Protein AF-A0AAE0YS47-F1 (afdb_monomer_lite)

pLDDT: mean 75.41, std 16.09, range [28.39, 97.75]

Sequence (519 aa):
MGVIQPSPMILFMLMVIVTSTSSARFCSGQWKESRYSGTCIKVFEDSRSWSGARRACRSHGGDLVRILNAEMNQFIYGLIRLGRGGYYWLGLHGNRRGVFRWLDEHSKANYTAWASGQPSQWRTETVGAEIRKDPGGLWYDFSQSYEQGYVCEKPAECNRGRYGRGCSLRCSSNCAGPKNVCHHITGTCKYGCDQGYRGAGCKQKCQTGKYGRKCRKQCSVHCAGQHNACNHVNGSCNQGCDDGYIGRFCTEGLAIDILPKTRRSRLDIVAVSAKWLAIDVLPKIRCCRLDIVAVLAKWLAIDVLPKTRRDRLDAVAVSAKGLAIDVLPKTRRGRLDIVAVSAKGLAIDVLPKTRRGRLDIVAVSAKGLVIDVLPKTRRGRLDAVAVSAKGLAIDVLPKTRRGRLDAGAISAKGLAIDVLPKTRRGRLDAGAVSAKGLVIDVLPKKSRGRLDIVAVSAKGLTIDVLPKTRRSRLDIVAVSAKGLTIDVLPKTRRSRLDIVAVLAKGWQKTSFPKQEAMD

Secondary structure (DSSP, 8-state):
------------------------EE--TTPEEPTTTSEEEEEEEEEE-HHHHHHHHHHTT-EEPPP-SHHHHHHHHHHHHTSS-SEEEEEEEE-TTS-EE-TTSS---SS--BPTT-S-STTTS-EEEEEETTTTT-EEEEETTS-EEEEEEEEPEEPTTEESGGG-EEPPTTBSSGGG-B-TTT--BTT-BPTTEESTTS-EEPPTTEESGGG-EEPPTTBSSTTS---TTT---TT-B-TTEETTTT-EE-EEE----SSSEEEEEEEES-SSEEEEE---SS-EEEEEEEES-SSEEEEE----SEEEEEEEEES-SSEEEEE--EEEEEEEEEEEES-EEEEEEE--EEEEEEEEEEEES-EEEEEEE----SEEEEEEEEES-EEEEEEE----SEEEEEEEEES-EEEEEEE----SEEEEEEEEES-EEEEEEE--EESEEEEEEEEES-EEEEEEE--EESSEEEEEEEES-EEEEEEE----SSEEEEEEEES-BS-EEE---------

Organism: NCBI:txid231223

InterPro domains:
  IPR001304 C-type lectin-like [PF00059] (47-154)
  IPR001304 C-type lectin-like [PS50041] (36-153)
  IPR001304 C-type lectin-like [SM00034] (27-153)
  IPR016186 C-type lectin-like/link domain superfamily [G3DSA:3.10.100.10] (40-211)
  IPR016187 C-type lectin fold [SSF56436] (13-157)
  IPR050111 C-type lectin and snaclec domain-containing protein [PTHR22803] (26-172)

Structure (mmCIF, N/CA/C/O backbone):
data_AF-A0AAE0YS47-F1
#
_entry.id   AF-A0AAE0YS47-F1
#
loop_
_atom_site.group_PDB
_atom_site.id
_atom_site.type_symbol
_atom_site.label_atom_id
_atom_site.label_alt_id
_atom_site.label_comp_id
_atom_site.label_asym_id
_atom_site.label_entity_id
_atom_site.label_seq_id
_atom_site.pdbx_PDB_ins_code
_atom_site.Cartn_x
_atom_site.Cartn_y
_atom_site.Cartn_z
_atom_site.occupancy
_atom_site.B_iso_or_equiv
_atom_site.auth_seq_id
_atom_site.auth_comp_id
_atom_site.auth_asym_id
_atom_site.auth_atom_id
_atom_site.pdbx_PDB_model_num
ATOM 1 N N . MET A 1 1 ? -25.081 -33.284 -76.962 1.00 40.91 1 MET A N 1
ATOM 2 C CA . MET A 1 1 ? -23.682 -32.860 -76.739 1.00 40.91 1 MET A CA 1
ATOM 3 C C . MET A 1 1 ? -23.649 -31.353 -76.917 1.00 40.91 1 MET A C 1
ATOM 5 O O . MET A 1 1 ? -23.742 -30.888 -78.042 1.00 40.91 1 MET A O 1
ATOM 9 N N . GLY A 1 2 ? -23.721 -30.608 -75.814 1.00 37.59 2 GLY A N 1
ATOM 10 C CA . GLY A 1 2 ? -23.925 -29.159 -75.822 1.00 37.59 2 GLY A CA 1
ATOM 11 C C . GLY A 1 2 ? -22.645 -28.406 -75.478 1.00 37.59 2 GLY A C 1
ATOM 12 O O . GLY A 1 2 ? -21.962 -28.755 -74.520 1.00 37.59 2 GLY A O 1
ATOM 13 N N . VAL A 1 3 ? -22.365 -27.362 -76.251 1.00 42.97 3 VAL A N 1
ATOM 14 C CA . VAL A 1 3 ? -21.454 -26.268 -75.903 1.00 42.97 3 VAL A CA 1
ATOM 15 C C . VAL A 1 3 ? -22.334 -25.034 -75.727 1.00 42.97 3 VAL A C 1
ATOM 17 O O . VAL A 1 3 ? -23.075 -24.741 -76.654 1.00 42.97 3 VAL A O 1
ATOM 20 N N . ILE A 1 4 ? -22.257 -24.340 -74.583 1.00 34.81 4 ILE A N 1
ATOM 21 C CA . ILE A 1 4 ? -22.497 -22.890 -74.403 1.00 34.81 4 ILE A CA 1
ATOM 22 C C . ILE A 1 4 ? -21.844 -22.460 -73.066 1.00 34.81 4 ILE A C 1
ATOM 24 O O . ILE A 1 4 ? -22.247 -22.897 -71.995 1.00 34.81 4 ILE A O 1
ATOM 28 N N . GLN A 1 5 ? -20.792 -21.649 -73.223 1.00 34.41 5 GLN A N 1
ATOM 29 C CA . GLN A 1 5 ? -20.215 -20.539 -72.434 1.00 34.41 5 GLN A CA 1
ATOM 30 C C . GLN A 1 5 ? -20.181 -20.486 -70.881 1.00 34.41 5 GLN A C 1
ATOM 32 O O . GLN A 1 5 ? -21.136 -20.849 -70.200 1.00 34.41 5 GLN A O 1
ATOM 37 N N . PRO A 1 6 ? -19.112 -19.872 -70.311 1.00 42.66 6 PRO A N 1
ATOM 38 C CA . PRO A 1 6 ? -19.018 -19.517 -68.898 1.00 42.66 6 PRO A CA 1
ATOM 39 C C . PRO A 1 6 ? -19.692 -18.163 -68.621 1.00 42.66 6 PRO A C 1
ATOM 41 O O . PRO A 1 6 ? -19.549 -17.224 -69.404 1.00 42.66 6 PRO A O 1
ATOM 44 N N . SER A 1 7 ? -20.384 -18.040 -67.485 1.00 33.41 7 SER A N 1
ATOM 45 C CA . SER A 1 7 ? -20.818 -16.742 -66.951 1.00 33.41 7 SER A CA 1
ATOM 46 C C . SER A 1 7 ? -20.010 -16.299 -65.727 1.00 33.41 7 SER A C 1
ATOM 48 O O . SER A 1 7 ? -19.504 -17.148 -64.990 1.00 33.41 7 SER A O 1
ATOM 50 N N . PRO A 1 8 ? -19.863 -14.973 -65.531 1.00 52.06 8 PRO A N 1
ATOM 51 C CA . PRO A 1 8 ? -18.896 -14.355 -64.632 1.00 52.06 8 PRO A CA 1
ATOM 52 C C . PRO A 1 8 ? -19.542 -13.861 -63.325 1.00 52.06 8 PRO A C 1
ATOM 54 O O . PRO A 1 8 ? -20.747 -13.967 -63.134 1.00 52.06 8 PRO A O 1
ATOM 57 N N . MET A 1 9 ? -18.717 -13.203 -62.500 1.00 39.47 9 MET A N 1
ATOM 58 C CA . MET A 1 9 ? -19.079 -12.333 -61.369 1.00 39.47 9 MET A CA 1
ATOM 59 C C . MET A 1 9 ? -19.368 -13.058 -60.046 1.00 39.47 9 MET A C 1
ATOM 61 O O . MET A 1 9 ? -20.455 -13.558 -59.804 1.00 39.47 9 MET A O 1
ATOM 65 N N . ILE A 1 10 ? -18.420 -13.001 -59.110 1.00 47.00 10 ILE A N 1
ATOM 66 C CA . ILE A 1 10 ? -18.438 -11.965 -58.068 1.00 47.00 10 ILE A CA 1
ATOM 67 C C . ILE A 1 10 ? -17.052 -11.911 -57.417 1.00 47.00 10 ILE A C 1
ATOM 69 O O . ILE A 1 10 ? -16.514 -12.869 -56.867 1.00 47.00 10 ILE A O 1
ATOM 73 N N . LEU A 1 11 ? -16.495 -10.717 -57.533 1.00 44.59 11 LEU A N 1
ATOM 74 C CA . LEU A 1 11 ? -15.312 -10.182 -56.896 1.00 44.59 11 LEU A CA 1
ATOM 75 C C . LEU A 1 11 ? -15.402 -10.319 -55.362 1.00 44.59 11 LEU A C 1
ATOM 77 O O . LEU A 1 11 ? -15.918 -9.434 -54.691 1.00 44.59 11 LEU A O 1
ATOM 81 N N . PHE A 1 12 ? -14.852 -11.389 -54.790 1.00 42.25 12 PHE A N 1
ATOM 82 C CA . PHE A 1 12 ? -14.378 -11.375 -53.403 1.00 42.25 12 PHE A CA 1
ATOM 83 C C . PHE A 1 12 ? -12.853 -11.370 -53.433 1.00 42.25 12 PHE A C 1
ATOM 85 O O . PHE A 1 12 ? -12.183 -12.386 -53.261 1.00 42.25 12 PHE A O 1
ATOM 92 N N . MET A 1 13 ? -12.300 -10.177 -53.671 1.00 42.41 13 MET A N 1
ATOM 93 C CA . MET A 1 13 ? -10.978 -9.823 -53.165 1.00 42.41 13 MET A CA 1
ATOM 94 C C . MET A 1 13 ? -11.023 -10.059 -51.652 1.00 42.41 13 MET A C 1
ATOM 96 O O . MET A 1 13 ? -11.447 -9.194 -50.885 1.00 42.41 13 MET A O 1
ATOM 100 N N . LEU A 1 14 ? -10.595 -11.244 -51.217 1.00 40.97 14 LEU A N 1
ATOM 101 C CA . LEU A 1 14 ? -10.052 -11.434 -49.883 1.00 40.97 14 LEU A CA 1
ATOM 102 C C . LEU A 1 14 ? -8.805 -10.550 -49.814 1.00 40.97 14 LEU A C 1
ATOM 104 O O . LEU A 1 14 ? -7.676 -11.008 -49.971 1.00 40.97 14 LEU A O 1
ATOM 108 N N . MET A 1 15 ? -9.017 -9.254 -49.569 1.00 42.50 15 MET A N 1
ATOM 109 C CA . MET A 1 15 ? -8.062 -8.483 -48.803 1.00 42.50 15 MET A CA 1
ATOM 110 C C . MET A 1 15 ? -7.957 -9.208 -47.467 1.00 42.50 15 MET A C 1
ATOM 112 O O . MET A 1 15 ? -8.681 -8.928 -46.513 1.00 42.50 15 MET A O 1
ATOM 116 N N . VAL A 1 16 ? -7.018 -10.149 -47.396 1.00 39.31 16 VAL A N 1
ATOM 117 C CA . VAL A 1 16 ? -6.275 -10.361 -46.169 1.00 39.31 16 VAL A CA 1
ATOM 118 C C . VAL A 1 16 ? -5.626 -9.010 -45.912 1.00 39.31 16 VAL A C 1
ATOM 120 O O . VAL A 1 16 ? -4.513 -8.728 -46.352 1.00 39.31 16 VAL A O 1
ATOM 123 N N . ILE A 1 17 ? -6.365 -8.129 -45.236 1.00 43.34 17 ILE A N 1
ATOM 124 C CA . ILE A 1 17 ? -5.762 -7.041 -44.502 1.00 43.34 17 ILE A CA 1
ATOM 125 C C . ILE A 1 17 ? -4.948 -7.783 -43.452 1.00 43.34 17 ILE A C 1
ATOM 127 O O . ILE A 1 17 ? -5.419 -8.088 -42.357 1.00 43.34 17 ILE A O 1
ATOM 131 N N . VAL A 1 18 ? -3.704 -8.117 -43.803 1.00 38.22 18 VAL A N 1
ATOM 132 C CA . VAL A 1 18 ? -2.645 -8.194 -42.819 1.00 38.22 18 VAL A CA 1
ATOM 133 C C . VAL A 1 18 ? -2.636 -6.783 -42.260 1.00 38.22 18 VAL A C 1
ATOM 135 O O . VAL A 1 18 ? -1.949 -5.898 -42.770 1.00 38.22 18 VAL A O 1
ATOM 138 N N . THR A 1 19 ? -3.468 -6.529 -41.245 1.00 38.66 19 THR A N 1
ATOM 139 C CA . THR A 1 19 ? -3.266 -5.404 -40.356 1.00 38.66 19 THR A CA 1
ATOM 140 C C . THR A 1 19 ? -1.941 -5.737 -39.711 1.00 38.66 19 THR A C 1
ATOM 142 O O . THR A 1 19 ? -1.880 -6.412 -38.683 1.00 38.66 19 THR A O 1
ATOM 145 N N . SER A 1 20 ? -0.860 -5.354 -40.389 1.00 42.47 20 SER A N 1
ATOM 146 C CA . SER A 1 20 ? 0.456 -5.272 -39.811 1.00 42.47 20 SER A CA 1
ATOM 147 C C . SER A 1 20 ? 0.227 -4.412 -38.591 1.00 42.47 20 SER A C 1
ATOM 149 O O . SER A 1 20 ? 0.021 -3.204 -38.709 1.00 42.47 20 SER A O 1
ATOM 151 N N . THR A 1 21 ? 0.142 -5.037 -37.418 1.00 45.06 21 THR A N 1
ATOM 152 C CA . THR A 1 21 ? 0.171 -4.321 -36.155 1.00 45.06 21 THR A CA 1
ATOM 153 C C . THR A 1 21 ? 1.556 -3.708 -36.117 1.00 45.06 21 THR A C 1
ATOM 155 O O . THR A 1 21 ? 2.502 -4.335 -35.638 1.00 45.06 21 THR A O 1
ATOM 158 N N . SER A 1 22 ? 1.711 -2.543 -36.746 1.00 50.28 22 SER A N 1
ATOM 159 C CA . SER A 1 22 ? 2.993 -1.891 -36.855 1.00 50.28 22 SER A CA 1
ATOM 160 C C . SER A 1 22 ? 3.385 -1.544 -35.426 1.00 50.28 22 SER A C 1
ATOM 162 O O . SER A 1 22 ? 2.754 -0.747 -34.726 1.00 50.28 22 SER A O 1
ATOM 164 N N . SER A 1 23 ? 4.420 -2.221 -34.937 1.00 56.56 23 SER A N 1
ATOM 165 C CA . SER A 1 23 ? 5.241 -1.694 -33.858 1.00 56.56 23 SER A CA 1
ATOM 166 C C . SER A 1 23 ? 5.880 -0.427 -34.416 1.00 56.56 23 SER A C 1
ATOM 168 O O . SER A 1 23 ? 7.030 -0.484 -34.838 1.00 56.56 23 SER A O 1
ATOM 170 N N . ALA A 1 24 ? 5.118 0.669 -34.535 1.00 62.41 24 ALA A N 1
ATOM 171 C CA . ALA A 1 24 ? 5.636 1.883 -35.142 1.00 62.41 24 ALA A CA 1
ATOM 172 C C . ALA A 1 24 ? 6.699 2.433 -34.191 1.00 62.41 24 ALA A C 1
ATOM 174 O O . ALA A 1 24 ? 6.424 2.940 -33.098 1.00 62.41 24 ALA A O 1
ATOM 175 N N . ARG A 1 25 ? 7.935 2.166 -34.593 1.00 74.31 25 ARG A N 1
ATOM 176 C CA . ARG A 1 25 ? 9.117 2.903 -34.204 1.00 74.31 25 ARG A CA 1
ATOM 177 C C . ARG A 1 25 ? 9.016 4.224 -34.940 1.00 74.31 25 ARG A C 1
ATOM 179 O O . ARG A 1 25 ? 8.607 4.239 -36.099 1.00 74.31 25 ARG A O 1
ATOM 186 N N . PHE A 1 26 ? 9.350 5.322 -34.285 1.00 82.12 26 PHE A N 1
ATOM 187 C CA . PHE A 1 26 ? 9.462 6.583 -35.001 1.00 82.12 26 PHE A CA 1
ATOM 188 C C . PHE A 1 26 ? 10.718 7.333 -34.575 1.00 82.12 26 PHE A C 1
ATOM 190 O O . PHE A 1 26 ? 11.179 7.235 -33.434 1.00 82.12 26 PHE A O 1
ATOM 197 N N . CYS A 1 27 ? 11.287 8.054 -35.534 1.00 87.31 27 CYS A N 1
ATOM 198 C CA . CYS A 1 27 ? 12.413 8.945 -35.330 1.00 87.31 27 CYS A CA 1
ATOM 199 C C . CYS A 1 27 ? 11.904 10.382 -35.407 1.00 87.31 27 CYS A C 1
ATOM 201 O O . CYS A 1 27 ? 11.288 10.781 -36.393 1.00 87.31 27 CYS A O 1
ATOM 203 N N . SER A 1 28 ? 12.132 11.153 -34.349 1.00 85.12 28 SER A N 1
ATOM 204 C CA . SER A 1 28 ? 11.747 12.559 -34.275 1.00 85.12 28 SER A CA 1
ATOM 205 C C . SER A 1 28 ? 12.711 13.452 -35.071 1.00 85.12 28 SER A C 1
ATOM 207 O O . SER A 1 28 ? 13.931 13.294 -34.997 1.00 85.12 28 SER A O 1
ATOM 209 N N . GLY A 1 29 ? 12.172 14.424 -35.815 1.00 86.94 29 GLY A N 1
ATOM 210 C CA . GLY A 1 29 ? 12.947 15.428 -36.555 1.00 86.94 29 GLY A CA 1
ATOM 211 C C . GLY A 1 29 ? 13.666 14.875 -37.791 1.00 86.94 29 GLY A C 1
ATOM 212 O O . GLY A 1 29 ? 13.101 14.117 -38.569 1.00 86.94 29 GLY A O 1
ATOM 213 N N . GLN A 1 30 ? 14.928 15.272 -37.986 1.00 88.50 30 GLN A N 1
ATOM 214 C CA . GLN A 1 30 ? 15.735 14.877 -39.154 1.00 88.50 30 GLN A CA 1
ATOM 215 C C . GLN A 1 30 ? 16.454 13.525 -39.006 1.00 88.50 30 GLN A C 1
ATOM 217 O O . GLN A 1 30 ? 17.309 13.183 -39.820 1.00 88.50 30 GLN A O 1
ATOM 222 N N . TRP A 1 31 ? 16.137 12.753 -37.969 1.00 93.06 31 TRP A N 1
ATOM 223 C CA . TRP A 1 31 ? 16.721 11.433 -37.766 1.00 93.06 31 TRP A CA 1
ATOM 224 C C . TRP A 1 31 ? 16.067 10.400 -38.697 1.00 93.06 31 TRP A C 1
ATOM 226 O O . TRP A 1 31 ? 14.847 10.370 -38.841 1.00 93.06 31 TRP A O 1
ATOM 236 N N . LYS A 1 32 ? 16.872 9.538 -39.319 1.00 91.94 32 LYS A N 1
ATOM 237 C CA . LYS A 1 32 ? 16.429 8.496 -40.254 1.00 91.94 32 LYS A CA 1
ATOM 238 C C . LYS A 1 32 ? 16.387 7.139 -39.562 1.00 91.94 32 LYS A C 1
ATOM 240 O O . LYS A 1 32 ? 17.353 6.747 -38.918 1.00 91.94 32 LYS A O 1
ATOM 245 N N . GLU A 1 33 ? 15.283 6.411 -39.690 1.00 89.94 33 GLU A N 1
ATOM 246 C CA . GLU A 1 33 ? 15.182 5.057 -39.137 1.00 89.94 33 GLU A CA 1
ATOM 247 C C . GLU A 1 33 ? 16.078 4.090 -39.921 1.00 89.94 33 GLU A C 1
ATOM 249 O O . GLU A 1 33 ? 15.954 3.954 -41.138 1.00 89.94 33 GLU A O 1
ATOM 254 N N . SER A 1 34 ? 16.956 3.384 -39.213 1.00 88.81 34 SER A N 1
ATOM 255 C CA . SER A 1 34 ? 17.712 2.258 -39.750 1.00 88.81 34 SER A CA 1
ATOM 256 C C . SER A 1 34 ? 16.951 0.964 -39.483 1.00 88.81 34 SER A C 1
ATOM 258 O O . SER A 1 34 ? 16.788 0.543 -38.334 1.00 88.81 34 SER A O 1
ATOM 260 N N . ARG A 1 35 ? 16.520 0.284 -40.550 1.00 85.75 35 ARG A N 1
ATOM 261 C CA . ARG A 1 35 ? 15.882 -1.042 -40.452 1.00 85.75 35 ARG A CA 1
ATOM 262 C C . ARG A 1 35 ? 16.854 -2.133 -39.984 1.00 85.75 35 ARG A C 1
ATOM 264 O O . ARG A 1 35 ? 16.403 -3.161 -39.490 1.00 85.75 35 ARG A O 1
ATOM 271 N N . TYR A 1 36 ? 18.159 -1.889 -40.106 1.00 86.00 36 TYR A N 1
ATOM 272 C CA . TYR A 1 36 ? 19.223 -2.842 -39.781 1.00 86.00 36 TYR A CA 1
ATOM 273 C C . TYR A 1 36 ? 19.522 -2.880 -38.281 1.00 86.00 36 TYR A C 1
ATOM 275 O O . TYR A 1 36 ? 19.573 -3.945 -37.673 1.00 86.00 36 TYR A O 1
ATOM 283 N N . SER A 1 37 ? 19.672 -1.708 -37.663 1.00 84.19 37 SER A N 1
ATOM 284 C CA . SER A 1 37 ? 19.945 -1.577 -36.227 1.00 84.19 37 SER A CA 1
ATOM 285 C C . SER A 1 37 ? 18.676 -1.372 -35.393 1.00 84.19 37 SER A C 1
ATOM 287 O O . SER A 1 37 ? 18.694 -1.570 -34.177 1.00 84.19 37 SER A O 1
ATOM 289 N N . GLY A 1 38 ? 17.563 -0.970 -36.018 1.00 82.38 38 GLY A N 1
ATOM 290 C CA . GLY A 1 38 ? 16.349 -0.543 -35.318 1.00 82.38 38 GLY A CA 1
ATOM 291 C C . GLY A 1 38 ? 16.541 0.756 -34.524 1.00 82.38 38 GLY A C 1
ATOM 292 O O . GLY A 1 38 ? 15.777 1.020 -33.591 1.00 82.38 38 GLY A O 1
ATOM 293 N N . THR A 1 39 ? 17.580 1.529 -34.856 1.00 88.88 39 THR A N 1
ATOM 294 C CA . THR A 1 39 ? 17.927 2.821 -34.251 1.00 88.88 39 THR A CA 1
ATOM 295 C C . THR A 1 39 ? 17.648 3.963 -35.225 1.00 88.88 39 THR A C 1
ATOM 297 O O . THR A 1 39 ? 17.438 3.769 -36.423 1.00 88.88 39 THR A O 1
ATOM 300 N N . CYS A 1 40 ? 17.613 5.175 -34.693 1.00 92.62 40 CYS A N 1
ATOM 301 C CA . CYS A 1 40 ? 17.539 6.405 -35.456 1.00 92.62 40 CYS A CA 1
ATOM 302 C C . CYS A 1 40 ? 18.957 6.905 -35.728 1.00 92.62 40 CYS A C 1
ATOM 304 O O . CYS A 1 40 ? 19.719 7.093 -34.784 1.00 92.62 40 CYS A O 1
ATOM 306 N N . ILE A 1 41 ? 19.288 7.155 -36.992 1.00 94.88 41 ILE A N 1
ATOM 307 C CA . ILE A 1 41 ? 20.600 7.603 -37.466 1.00 94.88 41 ILE A CA 1
ATOM 308 C C . ILE A 1 41 ? 20.519 9.059 -37.919 1.00 94.88 41 ILE A C 1
ATOM 310 O O . ILE A 1 41 ? 19.555 9.457 -38.578 1.00 94.88 41 ILE A O 1
ATOM 314 N N . LYS A 1 42 ? 21.528 9.863 -37.591 1.00 95.25 42 LYS A N 1
ATOM 315 C CA . LYS A 1 42 ? 21.675 11.215 -38.133 1.00 95.25 42 LYS A CA 1
ATOM 316 C C . LYS A 1 42 ? 23.145 11.524 -38.389 1.00 95.25 42 LYS A C 1
ATOM 318 O O . LYS A 1 42 ? 23.994 11.243 -37.546 1.00 95.25 42 LYS A O 1
ATOM 323 N N . VAL A 1 43 ? 23.411 12.114 -39.550 1.00 95.19 43 VAL A N 1
ATOM 324 C CA . VAL A 1 43 ? 24.719 12.657 -39.922 1.00 95.19 43 VAL A CA 1
ATOM 325 C C . VAL A 1 43 ? 24.790 14.106 -39.451 1.00 95.19 43 VAL A C 1
ATOM 327 O O . VAL A 1 43 ? 23.841 14.873 -39.644 1.00 95.19 43 VAL A O 1
ATOM 330 N N . PHE A 1 44 ? 25.897 14.455 -38.812 1.00 94.94 44 PHE A N 1
ATOM 331 C CA . PHE A 1 44 ? 26.223 15.800 -38.372 1.00 94.94 44 PHE A CA 1
ATOM 332 C C . PHE A 1 44 ? 27.444 16.293 -39.146 1.00 94.94 44 PHE A C 1
ATOM 334 O O . PHE A 1 44 ? 28.430 15.574 -39.301 1.00 94.94 44 PHE A O 1
ATOM 341 N N . GLU A 1 45 ? 27.330 17.511 -39.665 1.00 93.56 45 GLU A N 1
ATOM 342 C CA . GLU A 1 45 ? 28.328 18.133 -40.542 1.00 93.56 45 GLU A CA 1
ATOM 343 C C . GLU A 1 45 ? 29.287 19.056 -39.778 1.00 93.56 45 GLU A C 1
ATOM 345 O O . GLU A 1 45 ? 30.237 19.558 -40.368 1.00 93.56 45 GLU A O 1
ATOM 350 N N . ASP A 1 46 ? 29.046 19.324 -38.488 1.00 93.12 46 ASP A N 1
ATOM 351 C CA . ASP A 1 46 ? 29.989 20.094 -37.682 1.00 93.12 46 ASP A CA 1
ATOM 352 C C . ASP A 1 46 ? 31.257 19.280 -37.410 1.00 93.12 46 ASP A C 1
ATOM 354 O O . ASP A 1 46 ? 31.197 18.109 -37.037 1.00 93.12 46 ASP A O 1
ATOM 358 N N . SER A 1 47 ? 32.414 19.914 -37.590 1.00 94.62 47 SER A N 1
ATOM 359 C CA . SER A 1 47 ? 33.706 19.279 -37.352 1.00 94.62 47 SER A CA 1
ATOM 360 C C . SER A 1 47 ? 33.966 19.127 -35.857 1.00 94.62 47 SER A C 1
ATOM 362 O O . SER A 1 47 ? 33.897 20.095 -35.098 1.00 94.62 47 SER A O 1
ATOM 364 N N . ARG A 1 48 ? 34.252 17.898 -35.420 1.00 95.88 48 ARG A N 1
ATOM 365 C CA . ARG A 1 48 ? 34.598 17.571 -34.030 1.00 95.88 48 ARG A CA 1
ATOM 366 C C . ARG A 1 48 ? 35.686 16.506 -33.978 1.00 95.88 48 ARG A C 1
ATOM 368 O O . ARG A 1 48 ? 35.669 15.572 -34.779 1.00 95.88 48 ARG A O 1
ATOM 375 N N . SER A 1 49 ? 36.569 16.588 -32.981 1.00 96.88 49 SER A N 1
ATOM 376 C CA . SER A 1 49 ? 37.409 15.444 -32.584 1.00 96.88 49 SER A CA 1
ATOM 377 C C . SER A 1 49 ? 36.554 14.217 -32.262 1.00 96.88 49 SER A C 1
ATOM 379 O O . SER A 1 49 ? 35.392 14.366 -31.875 1.00 96.88 49 SER A O 1
ATOM 381 N N . TRP A 1 50 ? 37.112 13.004 -32.337 1.00 96.12 50 TRP A N 1
ATOM 382 C CA . TRP A 1 50 ? 36.342 11.777 -32.070 1.00 96.12 50 TRP A CA 1
ATOM 383 C C . TRP A 1 50 ? 35.652 11.819 -30.695 1.00 96.12 50 TRP A C 1
ATOM 385 O O . TRP A 1 50 ? 34.463 11.523 -30.549 1.00 96.12 50 TRP A O 1
ATOM 395 N N . SER A 1 51 ? 36.376 12.294 -29.674 1.00 94.94 51 SER A N 1
ATOM 396 C CA . SER A 1 51 ? 35.824 12.462 -28.325 1.00 94.94 51 SER A CA 1
ATOM 397 C C . SER A 1 51 ? 34.735 13.544 -28.261 1.00 94.94 51 SER A C 1
ATOM 399 O O . SER A 1 51 ? 33.751 13.390 -27.532 1.00 94.94 51 SER A O 1
ATOM 401 N N . GLY A 1 52 ? 34.890 14.631 -29.025 1.00 97.19 52 GLY A N 1
ATOM 402 C CA . GLY A 1 52 ? 33.902 15.701 -29.152 1.00 97.19 52 GLY A CA 1
ATOM 403 C C . GLY A 1 52 ? 32.622 15.223 -29.829 1.00 97.19 52 GLY A C 1
ATOM 404 O O . GLY A 1 52 ? 31.535 15.452 -29.302 1.00 97.19 52 GLY A O 1
ATOM 405 N N . ALA A 1 53 ? 32.754 14.482 -30.926 1.00 97.44 53 ALA A N 1
ATOM 406 C CA . ALA A 1 53 ? 31.655 13.869 -31.658 1.00 97.44 53 ALA A CA 1
ATOM 407 C C . ALA A 1 53 ? 30.864 12.896 -30.772 1.00 97.44 53 ALA A C 1
ATOM 409 O O . ALA A 1 53 ? 29.638 12.969 -30.691 1.00 97.44 53 ALA A O 1
ATOM 410 N N . ARG A 1 54 ? 31.562 12.051 -29.998 1.00 96.56 54 ARG A N 1
ATOM 411 C CA . ARG A 1 54 ? 30.932 11.161 -29.011 1.00 96.56 54 ARG A CA 1
ATOM 412 C C . ARG A 1 54 ? 30.109 11.934 -27.977 1.00 96.56 54 ARG A C 1
ATOM 414 O O . ARG A 1 54 ? 28.970 11.570 -27.685 1.00 96.56 54 ARG A O 1
ATOM 421 N N . ARG A 1 55 ? 30.658 13.027 -27.428 1.00 96.88 55 ARG A N 1
ATOM 422 C CA . ARG A 1 55 ? 29.930 13.903 -26.489 1.00 96.88 55 ARG A CA 1
ATOM 423 C C . ARG A 1 55 ? 28.705 14.549 -27.143 1.00 96.88 55 ARG A C 1
ATOM 425 O O . ARG A 1 55 ? 27.657 14.610 -26.502 1.00 96.88 55 ARG A O 1
ATOM 432 N N . ALA A 1 56 ? 28.809 14.972 -28.401 1.00 97.00 56 ALA A N 1
ATOM 433 C CA . ALA A 1 56 ? 27.696 15.544 -29.155 1.00 97.00 56 ALA A CA 1
ATOM 434 C C . ALA A 1 56 ? 26.584 14.516 -29.432 1.00 97.00 56 ALA A C 1
ATOM 436 O O . ALA A 1 56 ? 25.410 14.795 -29.208 1.00 97.00 56 ALA A O 1
ATOM 437 N N . CYS A 1 57 ? 26.918 13.280 -29.812 1.00 97.12 57 CYS A N 1
ATOM 438 C CA . CYS A 1 57 ? 25.904 12.232 -29.956 1.00 97.12 57 CYS A CA 1
ATOM 439 C C . CYS A 1 57 ? 25.200 11.918 -28.626 1.00 97.12 57 CYS A C 1
ATOM 441 O O . CYS A 1 57 ? 23.979 11.730 -28.589 1.00 97.12 57 CYS A O 1
ATOM 443 N N . ARG A 1 58 ? 25.947 11.929 -27.515 1.00 95.88 58 ARG A N 1
ATOM 444 C CA . ARG A 1 58 ? 25.403 11.719 -26.165 1.00 95.88 58 ARG A CA 1
ATOM 445 C C . ARG A 1 58 ? 24.469 12.829 -25.705 1.00 95.88 58 ARG A C 1
ATOM 447 O O . ARG A 1 58 ? 23.464 12.522 -25.064 1.00 95.88 58 ARG A O 1
ATOM 454 N N . SER A 1 59 ? 24.729 14.088 -26.062 1.00 95.81 59 SER A N 1
ATOM 455 C CA . SER A 1 59 ? 23.813 15.195 -25.741 1.00 95.81 59 SER A CA 1
ATOM 456 C C . SER A 1 59 ? 22.455 15.052 -26.445 1.00 95.81 59 SER A C 1
ATOM 458 O O . SER A 1 59 ? 21.440 15.525 -25.939 1.00 95.81 59 SER A O 1
ATOM 460 N N . HIS A 1 60 ? 22.405 14.310 -27.555 1.00 92.69 60 HIS A N 1
ATOM 461 C CA . HIS A 1 60 ? 21.175 13.941 -28.257 1.00 92.69 60 HIS A CA 1
ATOM 462 C C . HIS A 1 60 ? 20.529 12.622 -27.784 1.00 92.69 60 HIS A C 1
ATOM 464 O O . HIS A 1 60 ? 19.581 12.143 -28.417 1.00 92.69 60 HIS A O 1
ATOM 470 N N . GLY A 1 61 ? 21.001 12.033 -26.680 1.00 90.44 61 GLY A N 1
ATOM 471 C CA . GLY A 1 61 ? 20.466 10.780 -26.133 1.00 90.44 61 GLY A CA 1
ATOM 472 C C . GLY A 1 61 ? 20.859 9.531 -26.931 1.00 90.44 61 GLY A C 1
ATOM 473 O O . GLY A 1 61 ? 20.158 8.519 -26.871 1.00 90.44 61 GLY A O 1
ATOM 474 N N . GLY A 1 62 ? 21.944 9.617 -27.700 1.00 92.75 62 GLY A N 1
ATOM 475 C CA . GLY A 1 62 ? 22.521 8.533 -28.488 1.00 92.75 62 GLY A CA 1
ATOM 476 C C . GLY A 1 62 ? 24.008 8.327 -28.200 1.00 92.75 62 GLY A C 1
ATOM 477 O O . GLY A 1 62 ? 24.517 8.732 -27.158 1.00 92.75 62 GLY A O 1
ATOM 478 N N . ASP A 1 63 ? 24.716 7.702 -29.132 1.00 96.31 63 ASP A N 1
ATOM 479 C CA . ASP A 1 63 ? 26.182 7.654 -29.166 1.00 96.31 63 ASP A CA 1
ATOM 480 C C . ASP A 1 63 ? 26.641 7.597 -30.644 1.00 96.31 63 ASP A C 1
ATOM 482 O O . ASP A 1 63 ? 25.801 7.641 -31.551 1.00 96.31 63 ASP A O 1
ATOM 486 N N . LEU A 1 64 ? 27.947 7.576 -30.916 1.00 97.44 64 LEU A N 1
ATOM 487 C CA . LEU A 1 64 ? 28.452 7.398 -32.288 1.00 97.44 64 LEU A CA 1
ATOM 488 C C . LEU A 1 64 ? 27.942 6.076 -32.894 1.00 97.44 64 LEU A C 1
ATOM 490 O O . LEU A 1 64 ? 27.779 5.078 -32.194 1.00 97.44 64 LEU A O 1
ATOM 494 N N . VAL A 1 65 ? 27.684 6.059 -34.202 1.00 96.50 65 VAL A N 1
ATOM 495 C CA . VAL A 1 65 ? 27.033 4.916 -34.856 1.00 96.50 65 VAL A CA 1
ATOM 496 C C . VAL A 1 65 ? 27.896 3.656 -34.833 1.00 96.50 65 VAL A C 1
ATOM 498 O O . VAL A 1 65 ? 29.097 3.689 -35.122 1.00 96.50 65 VAL A O 1
ATOM 501 N N . ARG A 1 66 ? 27.252 2.519 -34.564 1.00 94.69 66 ARG A N 1
ATOM 502 C CA . ARG A 1 66 ? 27.807 1.189 -34.793 1.00 94.69 66 ARG A CA 1
ATOM 503 C C . ARG A 1 66 ? 27.237 0.560 -36.058 1.00 94.69 66 ARG A C 1
ATOM 505 O O . ARG A 1 66 ? 26.031 0.374 -36.170 1.00 94.69 66 ARG A O 1
ATOM 512 N N . ILE A 1 67 ? 28.109 0.155 -36.977 1.00 94.25 67 ILE A N 1
ATOM 513 C CA . ILE A 1 67 ? 27.711 -0.496 -38.231 1.00 94.25 67 ILE A CA 1
ATOM 514 C C . ILE A 1 67 ? 27.698 -2.015 -38.038 1.00 94.25 67 ILE A C 1
ATOM 516 O O . ILE A 1 67 ? 28.690 -2.599 -37.606 1.00 94.25 67 ILE A O 1
ATOM 520 N N . LEU A 1 68 ? 26.555 -2.649 -38.318 1.00 91.88 68 LEU A N 1
ATOM 521 C CA . LEU A 1 68 ? 26.327 -4.069 -38.016 1.00 91.88 68 LEU A CA 1
ATOM 522 C C . LEU A 1 68 ? 26.614 -5.010 -39.190 1.00 91.88 68 LEU A C 1
ATOM 524 O O . LEU A 1 68 ? 26.947 -6.170 -38.961 1.00 91.88 68 LEU A O 1
ATOM 528 N N . ASN A 1 69 ? 26.442 -4.534 -40.422 1.00 93.19 69 ASN A N 1
ATOM 529 C CA . ASN A 1 69 ? 26.549 -5.323 -41.646 1.00 93.19 69 ASN A CA 1
ATOM 530 C C . ASN A 1 69 ? 26.789 -4.424 -42.872 1.00 93.19 69 ASN A C 1
ATOM 532 O O . ASN A 1 69 ? 26.761 -3.191 -42.775 1.00 93.19 69 ASN A O 1
ATOM 536 N N . ALA A 1 70 ? 27.009 -5.058 -44.026 1.00 94.88 70 ALA A N 1
ATOM 537 C CA . ALA A 1 70 ? 27.280 -4.378 -45.288 1.00 94.88 70 ALA A CA 1
ATOM 538 C C . ALA A 1 70 ? 26.121 -3.484 -45.739 1.00 94.88 70 ALA A C 1
ATOM 540 O O . ALA A 1 70 ? 26.344 -2.376 -46.225 1.00 94.88 70 ALA A O 1
ATOM 541 N N . GLU A 1 71 ? 24.881 -3.911 -45.513 1.00 94.88 71 GLU A N 1
ATOM 542 C CA . GLU A 1 71 ? 23.693 -3.161 -45.911 1.00 94.88 71 GLU A CA 1
ATOM 543 C C . GLU A 1 71 ? 23.536 -1.879 -45.081 1.00 94.88 71 GLU A C 1
ATOM 545 O O . GLU A 1 71 ? 23.215 -0.818 -45.621 1.00 94.88 71 GLU A O 1
ATOM 550 N N . MET A 1 72 ? 23.827 -1.936 -43.776 1.00 94.56 72 MET A N 1
ATOM 551 C CA . MET A 1 72 ? 23.868 -0.752 -42.918 1.00 94.56 72 MET A CA 1
ATOM 552 C C . MET A 1 72 ? 25.013 0.187 -43.306 1.00 94.56 72 MET A C 1
ATOM 554 O O . MET A 1 72 ? 24.829 1.404 -43.250 1.00 94.56 72 MET A O 1
ATOM 558 N N . ASN A 1 73 ? 26.165 -0.349 -43.728 1.00 95.81 73 ASN A N 1
ATOM 559 C CA . ASN A 1 73 ? 27.267 0.467 -44.238 1.00 95.81 73 ASN A CA 1
ATOM 560 C C . ASN A 1 73 ? 26.846 1.252 -45.480 1.00 95.81 73 ASN A C 1
ATOM 562 O O . ASN A 1 73 ? 27.047 2.460 -45.537 1.00 95.81 73 ASN A O 1
ATOM 566 N N . GLN A 1 74 ? 26.187 0.586 -46.432 1.00 95.12 74 GLN A N 1
ATOM 567 C CA . GLN A 1 74 ? 25.659 1.229 -47.637 1.00 95.12 74 GLN A CA 1
ATOM 568 C C . GLN A 1 74 ? 24.564 2.251 -47.324 1.00 95.12 74 GLN A C 1
ATOM 570 O O . GLN A 1 74 ? 24.512 3.321 -47.928 1.00 95.12 74 GLN A O 1
ATOM 575 N N . PHE A 1 75 ? 23.714 1.972 -46.335 1.00 94.75 75 PHE A N 1
ATOM 576 C CA . PHE A 1 75 ? 22.728 2.937 -45.859 1.00 94.75 75 PHE A CA 1
ATOM 577 C C . PHE A 1 75 ? 23.381 4.203 -45.291 1.00 94.75 75 PHE A C 1
ATOM 579 O O . PHE A 1 75 ? 22.997 5.305 -45.676 1.00 94.75 75 PHE A O 1
ATOM 586 N N . ILE A 1 76 ? 24.385 4.063 -44.420 1.00 95.44 76 ILE A N 1
ATOM 587 C CA . ILE A 1 76 ? 25.124 5.205 -43.859 1.00 95.44 76 ILE A CA 1
ATOM 588 C C . ILE A 1 76 ? 25.900 5.936 -44.957 1.00 95.44 76 ILE A C 1
ATOM 590 O O . ILE A 1 76 ? 25.854 7.164 -45.003 1.00 95.44 76 ILE A O 1
ATOM 594 N N . TYR A 1 77 ? 26.530 5.202 -45.878 1.00 95.44 77 TYR A N 1
ATOM 595 C CA . TYR A 1 77 ? 27.180 5.767 -47.058 1.00 95.44 77 TYR A CA 1
ATOM 596 C C . TYR A 1 77 ? 26.211 6.635 -47.874 1.00 95.44 77 TYR A C 1
ATOM 598 O O . TYR A 1 77 ? 26.522 7.775 -48.211 1.00 95.44 77 TYR A O 1
ATOM 606 N N . GLY A 1 78 ? 24.991 6.149 -48.115 1.00 93.81 78 GLY A N 1
ATOM 607 C CA . GLY A 1 78 ? 23.944 6.909 -48.795 1.00 93.81 78 GLY A CA 1
ATOM 608 C C . GLY A 1 78 ? 23.567 8.213 -48.081 1.00 93.81 78 GLY A C 1
ATOM 609 O O . GLY A 1 78 ? 23.288 9.206 -48.753 1.00 93.81 78 GLY A O 1
ATOM 610 N N . LEU A 1 79 ? 23.602 8.238 -46.742 1.00 93.06 79 LEU A N 1
ATOM 611 C CA . LEU A 1 79 ? 23.355 9.453 -45.957 1.00 93.06 79 LEU A CA 1
ATOM 612 C C . LEU A 1 79 ? 24.505 10.464 -46.079 1.00 93.06 79 LEU A C 1
ATOM 614 O O . LEU A 1 79 ? 24.237 11.648 -46.268 1.00 93.06 79 LEU A O 1
ATOM 618 N N . ILE A 1 80 ? 25.762 10.015 -46.000 1.00 93.81 80 ILE A N 1
ATOM 619 C CA . ILE A 1 80 ? 26.937 10.905 -46.069 1.00 93.81 80 ILE A CA 1
ATOM 620 C C . ILE A 1 80 ? 27.273 11.344 -47.500 1.00 93.81 80 ILE A C 1
ATOM 622 O O . ILE A 1 80 ? 27.843 12.410 -47.697 1.00 93.81 80 ILE A O 1
ATOM 626 N N . ARG A 1 81 ? 26.895 10.571 -48.530 1.00 89.94 81 ARG A N 1
ATOM 627 C CA . ARG A 1 81 ? 27.148 10.919 -49.941 1.00 89.94 81 ARG A CA 1
ATOM 628 C C . ARG A 1 81 ? 26.467 12.231 -50.338 1.00 89.94 81 ARG A C 1
ATOM 630 O O . ARG A 1 81 ? 26.979 12.952 -51.195 1.00 89.94 81 ARG A O 1
ATOM 637 N N . LEU A 1 82 ? 25.326 12.517 -49.710 1.00 80.31 82 LEU A N 1
ATOM 638 C CA . LEU A 1 82 ? 24.555 13.752 -49.865 1.00 80.31 82 LEU A CA 1
ATOM 639 C C . LEU A 1 82 ? 25.078 14.902 -48.985 1.00 80.31 82 LEU A C 1
ATOM 641 O O . LEU A 1 82 ? 24.596 16.025 -49.111 1.00 80.31 82 LEU A O 1
ATOM 645 N N . GLY A 1 83 ? 26.028 14.614 -48.094 1.00 79.44 83 GLY A N 1
ATOM 646 C CA . GLY A 1 83 ? 26.636 15.568 -47.178 1.00 79.44 83 GLY A CA 1
ATOM 647 C C . GLY A 1 83 ? 27.721 16.437 -47.814 1.00 79.44 83 GLY A C 1
ATOM 648 O O . GLY A 1 83 ? 28.175 16.188 -48.938 1.00 79.44 83 GLY A O 1
ATOM 649 N N . ARG A 1 84 ? 28.117 17.487 -47.084 1.00 83.19 84 ARG A N 1
ATOM 650 C CA . ARG A 1 84 ? 29.146 18.458 -47.516 1.00 83.19 84 ARG A CA 1
ATOM 651 C C . ARG A 1 84 ? 30.563 18.011 -47.141 1.00 83.19 84 ARG A C 1
ATOM 653 O O . ARG A 1 84 ? 31.505 18.396 -47.827 1.00 83.19 84 ARG A O 1
ATOM 660 N N . GLY A 1 85 ? 30.712 17.224 -46.076 1.00 81.56 85 GLY A N 1
ATOM 661 C CA . GLY A 1 85 ? 31.985 16.661 -45.627 1.00 81.56 85 GLY A CA 1
ATOM 662 C C . GLY A 1 85 ? 32.442 15.436 -46.431 1.00 81.56 85 GLY A C 1
ATOM 663 O O . GLY A 1 85 ? 31.651 14.743 -47.069 1.00 81.56 85 GLY A O 1
ATOM 664 N N . GLY A 1 86 ? 33.750 15.159 -46.397 1.00 89.06 86 GLY A N 1
ATOM 665 C CA . GLY A 1 86 ? 34.348 13.973 -47.029 1.00 89.06 86 GLY A CA 1
ATOM 666 C C . GLY A 1 86 ? 34.524 12.775 -46.088 1.00 89.06 86 GLY A C 1
ATOM 667 O O . GLY A 1 86 ? 34.593 11.635 -46.552 1.00 89.06 86 GLY A O 1
ATOM 668 N N . TYR A 1 87 ? 34.578 13.026 -44.776 1.00 93.12 87 TYR A N 1
ATOM 669 C CA . TYR A 1 87 ? 35.009 12.065 -43.759 1.00 93.12 87 TYR A CA 1
ATOM 670 C C . TYR A 1 87 ? 34.133 12.187 -42.515 1.00 93.12 87 TYR A C 1
ATOM 672 O O . TYR A 1 87 ? 33.871 13.300 -42.051 1.00 93.12 87 TYR A O 1
ATOM 680 N N . TYR A 1 88 ? 33.690 11.050 -41.974 1.00 96.88 88 TYR A N 1
ATOM 681 C CA . TYR A 1 88 ? 32.775 11.033 -40.837 1.00 96.88 88 TYR A CA 1
ATOM 682 C C . TYR A 1 88 ? 33.191 10.018 -39.777 1.00 96.88 88 TYR A C 1
ATOM 684 O O . TYR A 1 88 ? 33.415 8.849 -40.090 1.00 96.88 88 TYR A O 1
ATOM 692 N N . TRP A 1 89 ? 33.247 10.438 -38.514 1.00 97.75 89 TRP A N 1
ATOM 693 C CA . TRP A 1 89 ? 33.540 9.546 -37.395 1.00 97.75 89 TRP A CA 1
ATOM 694 C C . TRP A 1 89 ? 32.455 8.484 -37.188 1.00 97.75 89 TRP A C 1
ATOM 696 O O . TRP A 1 89 ? 31.253 8.778 -37.197 1.00 97.75 89 TRP A O 1
ATOM 706 N N . LEU A 1 90 ? 32.914 7.259 -36.923 1.00 97.31 90 LEU A N 1
ATOM 707 C CA . LEU A 1 90 ? 32.126 6.122 -36.454 1.00 97.31 90 LEU A CA 1
ATOM 708 C C . LEU A 1 90 ? 32.424 5.828 -34.976 1.00 97.31 90 LEU A C 1
ATOM 710 O O . LEU A 1 90 ? 33.389 6.322 -34.392 1.00 97.31 90 LEU A O 1
ATOM 714 N N . GLY A 1 91 ? 31.618 4.960 -34.364 1.00 96.12 91 GLY A N 1
ATOM 715 C CA . GLY A 1 91 ? 31.818 4.545 -32.974 1.00 96.12 91 GLY A CA 1
ATOM 716 C C . GLY A 1 91 ? 32.966 3.554 -32.745 1.00 96.12 91 GLY A C 1
ATOM 717 O O . GLY A 1 91 ? 33.240 3.208 -31.598 1.00 96.12 91 GLY A O 1
ATOM 718 N N . LEU A 1 92 ? 33.614 3.055 -33.801 1.00 95.62 92 LEU A N 1
ATOM 719 C CA . LEU A 1 92 ? 34.733 2.121 -33.681 1.00 95.62 92 LEU A CA 1
ATOM 720 C C . LEU A 1 92 ? 36.022 2.901 -33.408 1.00 95.62 92 LEU A C 1
ATOM 722 O O . LEU A 1 92 ? 36.299 3.892 -34.079 1.00 95.62 92 LEU A O 1
ATOM 726 N N . HIS A 1 93 ? 36.827 2.445 -32.455 1.00 93.56 93 HIS A N 1
ATOM 727 C CA . HIS A 1 93 ? 38.126 3.045 -32.154 1.00 93.56 93 HIS A CA 1
ATOM 728 C C . HIS A 1 93 ? 39.170 1.970 -31.851 1.00 93.56 93 HIS A C 1
ATOM 730 O O . HIS A 1 93 ? 38.839 0.871 -31.402 1.00 93.56 93 HIS A O 1
ATOM 736 N N . GLY A 1 94 ? 40.432 2.284 -32.137 1.00 90.50 94 GLY A N 1
ATOM 737 C CA . GLY A 1 94 ? 41.582 1.401 -31.985 1.00 90.50 94 GLY A CA 1
ATOM 738 C C . GLY A 1 94 ? 42.552 1.895 -30.917 1.00 90.50 94 GLY A C 1
ATOM 739 O O . GLY A 1 94 ? 42.774 3.097 -30.754 1.00 90.50 94 GLY A O 1
ATOM 740 N N . ASN A 1 95 ? 43.151 0.954 -30.187 1.00 86.31 95 ASN A N 1
ATOM 741 C CA . ASN A 1 95 ? 44.260 1.236 -29.276 1.00 86.31 95 ASN A CA 1
ATOM 742 C C . ASN A 1 95 ? 45.625 0.993 -29.947 1.00 86.31 95 ASN A C 1
ATOM 744 O O . ASN A 1 95 ? 45.710 0.393 -31.017 1.00 86.31 95 ASN A O 1
ATOM 748 N N . ARG A 1 96 ? 46.713 1.356 -29.252 1.00 84.81 96 ARG A N 1
ATOM 749 C CA . ARG A 1 96 ? 48.101 1.182 -29.736 1.00 84.81 96 ARG A CA 1
ATOM 750 C C . ARG A 1 96 ? 48.553 -0.277 -29.914 1.00 84.81 96 ARG A C 1
ATOM 752 O O . ARG A 1 96 ? 49.690 -0.536 -30.287 1.00 84.81 96 ARG A O 1
ATOM 759 N N . ARG A 1 97 ? 47.679 -1.245 -29.618 1.00 85.06 97 ARG A N 1
ATOM 760 C CA . ARG A 1 97 ? 47.900 -2.683 -29.834 1.00 85.06 97 ARG A CA 1
ATOM 761 C C . ARG A 1 97 ? 47.153 -3.204 -31.069 1.00 85.06 97 ARG A C 1
ATOM 763 O O . ARG A 1 97 ? 47.099 -4.413 -31.262 1.00 85.06 97 ARG A O 1
ATOM 770 N N . GLY A 1 98 ? 46.525 -2.322 -31.852 1.00 84.44 98 GLY A N 1
ATOM 771 C CA . GLY A 1 98 ? 45.752 -2.691 -33.042 1.00 84.44 98 GLY A CA 1
ATOM 772 C C . GLY A 1 98 ? 44.415 -3.358 -32.721 1.00 84.44 98 GLY A C 1
ATOM 773 O O . GLY A 1 98 ? 43.808 -3.991 -33.580 1.00 84.44 98 GLY A O 1
ATOM 774 N N . VAL A 1 99 ? 43.940 -3.248 -31.476 1.00 87.62 99 VAL A N 1
ATOM 775 C CA . VAL A 1 99 ? 42.659 -3.826 -31.064 1.00 87.62 99 VAL A CA 1
ATOM 776 C C . VAL A 1 99 ? 41.572 -2.775 -31.227 1.00 87.62 99 VAL A C 1
ATOM 778 O O . VAL A 1 99 ? 41.544 -1.794 -30.483 1.00 87.62 99 VAL A O 1
ATOM 781 N N . PHE A 1 100 ? 40.660 -3.015 -32.170 1.00 90.81 100 PHE A N 1
ATOM 782 C CA . PHE A 1 100 ? 39.500 -2.165 -32.417 1.00 90.81 100 PHE A CA 1
ATOM 783 C C . PHE A 1 100 ? 38.279 -2.646 -31.636 1.00 90.81 100 PHE A C 1
ATOM 785 O O . PHE A 1 100 ? 37.944 -3.837 -31.655 1.00 90.81 100 PHE A O 1
ATOM 792 N N . ARG A 1 101 ? 37.613 -1.716 -30.950 1.00 93.12 101 ARG A N 1
ATOM 793 C CA . ARG A 1 101 ? 36.407 -1.974 -30.160 1.00 93.12 101 ARG A CA 1
ATOM 794 C C . ARG A 1 101 ? 35.343 -0.926 -30.441 1.00 93.12 101 ARG A C 1
ATOM 796 O O . ARG A 1 101 ? 35.637 0.209 -30.813 1.00 93.12 101 ARG A O 1
ATOM 803 N N . TRP A 1 102 ? 34.093 -1.346 -30.303 1.00 93.69 102 TRP A N 1
ATOM 804 C CA . TRP A 1 102 ? 32.965 -0.433 -30.248 1.00 93.69 102 TRP A CA 1
ATOM 805 C C . TRP A 1 102 ? 32.896 0.235 -28.872 1.00 93.69 102 TRP A C 1
ATOM 807 O O . TRP A 1 102 ? 33.567 -0.153 -27.922 1.00 93.69 102 TRP A O 1
ATOM 817 N N . LEU A 1 103 ? 32.015 1.222 -28.772 1.00 91.50 103 LEU A N 1
ATOM 818 C CA . LEU A 1 103 ? 31.858 2.152 -27.654 1.00 91.50 103 LEU A CA 1
ATOM 819 C C . LEU A 1 103 ? 31.592 1.529 -26.270 1.00 91.50 103 LEU A C 1
ATOM 821 O O . LEU A 1 103 ? 31.667 2.250 -25.274 1.00 91.50 103 LEU A O 1
ATOM 825 N N . ASP A 1 104 ? 31.247 0.241 -26.197 1.00 85.88 104 ASP A N 1
ATOM 826 C CA . ASP A 1 104 ? 31.099 -0.512 -24.943 1.00 85.88 104 ASP A CA 1
ATOM 827 C C . ASP A 1 104 ? 32.431 -1.075 -24.416 1.00 85.88 104 ASP A C 1
ATOM 829 O O . ASP A 1 104 ? 32.432 -1.774 -23.408 1.00 85.88 104 ASP A O 1
ATOM 833 N N . GLU A 1 105 ? 33.546 -0.782 -25.093 1.00 84.31 105 GLU A N 1
ATOM 834 C CA . GLU A 1 105 ? 34.913 -1.189 -24.752 1.00 84.31 105 GLU A CA 1
ATOM 835 C C . GLU A 1 105 ? 35.129 -2.708 -24.689 1.00 84.31 105 GLU A C 1
ATOM 837 O O . GLU A 1 105 ? 36.206 -3.155 -24.300 1.00 84.31 105 GLU A O 1
ATOM 842 N N . HIS A 1 106 ? 34.166 -3.532 -25.107 1.00 80.25 106 HIS A N 1
ATOM 843 C CA . HIS A 1 106 ? 34.246 -4.998 -25.044 1.00 80.25 106 HIS A CA 1
ATOM 844 C C . HIS A 1 106 ? 33.933 -5.657 -26.388 1.00 80.25 106 HIS A C 1
ATOM 846 O O . HIS A 1 106 ? 34.557 -6.659 -26.747 1.00 80.25 106 HIS A O 1
ATOM 852 N N . SER A 1 107 ? 33.008 -5.083 -27.152 1.00 85.38 107 SER A N 1
ATOM 853 C CA . SER A 1 107 ? 32.572 -5.606 -28.437 1.00 85.38 107 SER A CA 1
ATOM 854 C C . SER A 1 107 ? 33.614 -5.339 -29.516 1.00 85.38 107 SER A C 1
ATOM 856 O O . SER A 1 107 ? 33.885 -4.192 -29.874 1.00 85.38 107 SER A O 1
ATOM 858 N N . LYS A 1 108 ? 34.159 -6.413 -30.091 1.00 85.81 108 LYS A N 1
ATOM 859 C CA . LYS A 1 108 ? 34.929 -6.350 -31.339 1.00 85.81 108 LYS A CA 1
ATOM 860 C C . LYS A 1 108 ? 33.989 -6.154 -32.534 1.00 85.81 108 LYS A C 1
ATOM 862 O O . LYS A 1 108 ? 32.787 -6.418 -32.452 1.00 85.81 108 LYS A O 1
ATOM 867 N N . ALA A 1 109 ? 34.531 -5.681 -33.651 1.00 80.12 109 ALA A N 1
ATOM 868 C CA . ALA A 1 109 ? 33.773 -5.539 -34.887 1.00 80.12 109 ALA A CA 1
ATOM 869 C C . ALA A 1 109 ? 33.558 -6.902 -35.567 1.00 80.12 109 ALA A C 1
ATOM 871 O O . ALA A 1 109 ? 34.518 -7.520 -36.013 1.00 80.12 109 ALA A O 1
ATOM 872 N N . ASN A 1 110 ? 32.301 -7.359 -35.650 1.00 84.56 110 ASN A N 1
ATOM 873 C CA . ASN A 1 110 ? 31.928 -8.552 -36.429 1.00 84.56 110 ASN A CA 1
ATOM 874 C C . ASN A 1 110 ? 31.896 -8.273 -37.937 1.00 84.56 110 ASN A C 1
ATOM 876 O O . ASN A 1 110 ? 32.140 -9.165 -38.738 1.00 84.56 110 ASN A O 1
ATOM 880 N N . TYR A 1 111 ? 31.573 -7.036 -38.305 1.00 91.88 111 TYR A N 1
ATOM 881 C CA . TYR A 1 111 ? 31.616 -6.529 -39.666 1.00 91.88 111 TYR A CA 1
ATOM 882 C C . TYR A 1 111 ? 32.562 -5.333 -39.702 1.00 91.88 111 TYR A C 1
ATOM 884 O O . TYR A 1 111 ? 32.502 -4.467 -38.823 1.00 91.88 111 TYR A O 1
ATOM 892 N N . THR A 1 112 ? 33.410 -5.281 -40.722 1.00 93.81 112 THR A N 1
ATOM 893 C CA . THR A 1 112 ? 34.271 -4.141 -41.020 1.00 93.81 112 THR A CA 1
ATOM 894 C C . THR A 1 112 ? 34.233 -3.852 -42.513 1.00 93.81 112 THR A C 1
ATOM 896 O O . THR A 1 112 ? 34.104 -4.763 -43.328 1.00 93.81 112 THR A O 1
ATOM 899 N N . ALA A 1 113 ? 34.351 -2.576 -42.869 1.00 95.25 113 ALA A N 1
ATOM 900 C CA . ALA A 1 113 ? 34.461 -2.133 -44.256 1.00 95.25 113 ALA A CA 1
ATOM 901 C C . ALA A 1 113 ? 35.797 -1.418 -44.494 1.00 95.25 113 ALA A C 1
ATOM 903 O O . ALA A 1 113 ? 35.835 -0.389 -45.160 1.00 95.25 113 ALA A O 1
ATOM 904 N N . TRP A 1 114 ? 36.884 -1.909 -43.888 1.00 95.44 114 TRP A N 1
ATOM 905 C CA . TRP A 1 114 ? 38.211 -1.304 -44.031 1.00 95.44 114 TRP A CA 1
ATOM 906 C C . TRP A 1 114 ? 38.617 -1.205 -45.501 1.00 95.44 114 TRP A C 1
ATOM 908 O O . TRP A 1 114 ? 38.422 -2.144 -46.273 1.00 95.44 114 TRP A O 1
ATOM 918 N N . ALA A 1 115 ? 39.197 -0.070 -45.882 1.00 95.44 115 ALA A N 1
ATOM 919 C CA . ALA A 1 115 ? 39.811 0.070 -47.190 1.00 95.44 115 ALA A CA 1
ATOM 920 C C . ALA A 1 115 ? 41.041 -0.838 -47.331 1.00 95.44 115 ALA A C 1
ATOM 922 O O . ALA A 1 115 ? 41.620 -1.296 -46.343 1.00 95.44 115 ALA A O 1
ATOM 923 N N . SER A 1 116 ? 41.464 -1.074 -48.575 1.00 93.62 116 SER A N 1
ATOM 924 C CA . SER A 1 116 ? 42.672 -1.856 -48.847 1.00 93.62 116 SER A CA 1
ATOM 925 C C . SER A 1 116 ? 43.875 -1.269 -48.097 1.00 93.62 116 SER A C 1
ATOM 927 O O . SER A 1 116 ? 44.146 -0.070 -48.182 1.00 93.62 116 SER A O 1
ATOM 929 N N . GLY A 1 117 ? 44.562 -2.106 -47.316 1.00 90.12 117 GLY A N 1
ATOM 930 C CA . GLY A 1 117 ? 45.701 -1.705 -46.483 1.00 90.12 117 GLY A CA 1
ATOM 931 C C . GLY A 1 117 ? 45.355 -1.037 -45.143 1.00 90.12 117 GLY A C 1
ATOM 932 O O . GLY A 1 117 ? 46.270 -0.635 -44.432 1.00 90.12 117 GLY A O 1
ATOM 933 N N . GLN A 1 118 ? 44.076 -0.918 -44.771 1.00 90.75 118 GLN A N 1
ATOM 934 C CA . GLN A 1 118 ? 43.635 -0.419 -43.461 1.00 90.75 118 GLN A CA 1
ATOM 935 C C . GLN A 1 118 ? 43.229 -1.582 -42.531 1.00 90.75 118 GLN A C 1
ATOM 937 O O . GLN A 1 118 ? 42.774 -2.620 -43.018 1.00 90.75 118 GLN A O 1
ATOM 942 N N . PRO A 1 119 ? 43.338 -1.437 -41.196 1.00 90.31 119 PRO A N 1
ATOM 943 C CA . PRO A 1 119 ? 43.861 -0.285 -40.455 1.00 90.31 119 PRO A CA 1
ATOM 944 C C . PRO A 1 119 ? 45.404 -0.247 -40.396 1.00 90.31 119 PRO A C 1
ATOM 946 O O . PRO A 1 119 ? 46.059 -1.275 -40.212 1.00 90.31 119 PRO A O 1
ATOM 949 N N . SER A 1 120 ? 45.983 0.949 -40.508 1.00 87.19 120 SER A N 1
ATOM 950 C CA . SER A 1 120 ? 47.425 1.199 -40.679 1.00 87.19 120 SER A CA 1
ATOM 951 C C . SER A 1 120 ? 48.044 2.166 -39.658 1.00 87.19 120 SER A C 1
ATOM 953 O O . SER A 1 120 ? 49.240 2.062 -39.377 1.00 87.19 120 SER A O 1
ATOM 955 N N . GLN A 1 121 ? 47.258 3.072 -39.068 1.00 80.50 121 GLN A N 1
ATOM 956 C CA . GLN A 1 121 ? 47.743 4.177 -38.225 1.00 80.50 121 GLN A CA 1
ATOM 957 C C . GLN A 1 121 ? 47.771 3.856 -36.722 1.00 80.50 121 GLN A C 1
ATOM 959 O O . GLN A 1 121 ? 48.437 4.538 -35.947 1.00 80.50 121 GLN A O 1
ATOM 964 N N . TRP A 1 122 ? 47.121 2.776 -36.287 1.00 75.50 122 TRP A N 1
ATOM 965 C CA . TRP A 1 122 ? 47.057 2.360 -34.877 1.00 75.50 122 TRP A CA 1
ATOM 966 C C . TRP A 1 122 ? 48.415 2.169 -34.168 1.00 75.50 122 TRP A C 1
ATOM 968 O O . TRP A 1 122 ? 48.452 2.083 -32.943 1.00 75.50 122 TRP A O 1
ATOM 978 N N . ARG A 1 123 ? 49.538 2.061 -34.892 1.00 70.94 123 ARG A N 1
ATOM 979 C CA . ARG A 1 123 ? 50.874 1.832 -34.303 1.00 70.94 123 ARG A CA 1
ATOM 980 C C . ARG A 1 123 ? 51.453 3.068 -33.614 1.00 70.94 123 ARG A C 1
ATOM 982 O O . ARG A 1 123 ? 52.249 2.928 -32.687 1.00 70.94 123 ARG A O 1
ATOM 989 N N . THR A 1 124 ? 51.072 4.267 -34.045 1.00 70.00 124 THR A N 1
ATOM 990 C CA . THR A 1 124 ? 51.659 5.523 -33.560 1.00 70.00 124 THR A CA 1
ATOM 991 C C . THR A 1 124 ? 50.837 6.134 -32.429 1.00 70.00 124 THR A C 1
ATOM 993 O O . THR A 1 124 ? 51.411 6.571 -31.430 1.00 70.00 124 THR A O 1
ATOM 996 N N . GLU A 1 125 ? 49.508 6.060 -32.500 1.00 78.62 125 GLU A N 1
ATOM 997 C CA . GLU A 1 125 ? 48.582 6.720 -31.571 1.00 78.62 125 GLU A CA 1
ATOM 998 C C . GLU A 1 125 ? 47.241 5.976 -31.418 1.00 78.62 125 GLU A C 1
ATOM 1000 O O . GLU A 1 125 ? 47.012 4.921 -32.008 1.00 78.62 125 GLU A O 1
ATOM 1005 N N . THR A 1 126 ? 46.346 6.497 -30.574 1.00 83.31 126 THR A N 1
ATOM 1006 C CA . THR A 1 126 ? 44.955 6.023 -30.508 1.00 83.31 126 THR A CA 1
ATOM 1007 C C . THR A 1 126 ? 44.157 6.583 -31.677 1.00 83.31 126 THR A C 1
ATOM 1009 O O . THR A 1 126 ? 44.114 7.797 -31.876 1.00 83.31 126 THR A O 1
ATOM 1012 N N . VAL A 1 127 ? 43.476 5.701 -32.403 1.00 90.19 127 VAL A N 1
ATOM 1013 C CA . VAL A 1 127 ? 42.812 6.023 -33.673 1.00 90.19 127 VAL A CA 1
ATOM 1014 C C . VAL A 1 127 ? 41.302 5.835 -33.581 1.00 90.19 127 VAL A C 1
ATOM 1016 O O . VAL A 1 127 ? 40.810 5.001 -32.817 1.00 90.19 127 VAL A O 1
ATOM 1019 N N . GLY A 1 128 ? 40.547 6.642 -34.314 1.00 92.81 128 GLY A N 1
ATOM 1020 C CA . GLY A 1 128 ? 39.117 6.466 -34.553 1.00 92.81 128 GLY A CA 1
ATOM 1021 C C . GLY A 1 128 ? 38.905 5.870 -35.939 1.00 92.81 128 GLY A C 1
ATOM 1022 O O . GLY A 1 128 ? 39.706 6.110 -36.839 1.00 92.81 128 GLY A O 1
ATOM 1023 N N . ALA A 1 129 ? 37.847 5.085 -36.125 1.00 95.31 129 ALA A N 1
ATOM 1024 C CA . ALA A 1 129 ? 37.428 4.690 -37.461 1.00 95.31 129 ALA A CA 1
ATOM 1025 C C . ALA A 1 129 ? 36.578 5.800 -38.079 1.00 95.31 129 ALA A C 1
ATOM 1027 O O . ALA A 1 129 ? 35.608 6.268 -37.473 1.00 95.31 129 ALA A O 1
ATOM 1028 N N . GLU A 1 130 ? 36.907 6.174 -39.304 1.00 95.38 130 GLU A N 1
ATOM 1029 C CA . GLU A 1 130 ? 36.124 7.094 -40.117 1.00 95.38 130 GLU A CA 1
ATOM 1030 C C . GLU A 1 130 ? 35.592 6.384 -41.355 1.00 95.38 130 GLU A C 1
ATOM 1032 O O . GLU A 1 130 ? 36.274 5.541 -41.931 1.00 95.38 130 GLU A O 1
ATOM 1037 N N . ILE A 1 131 ? 34.383 6.738 -41.780 1.00 96.19 131 ILE A N 1
ATOM 1038 C CA . ILE A 1 131 ? 33.853 6.368 -43.090 1.00 96.19 131 ILE A CA 1
ATOM 1039 C C . ILE A 1 131 ? 34.113 7.513 -44.069 1.00 96.19 131 ILE A C 1
ATOM 1041 O O . ILE A 1 131 ? 33.828 8.676 -43.763 1.00 96.19 131 ILE A O 1
ATOM 1045 N N . ARG A 1 132 ? 34.656 7.191 -45.246 1.00 94.56 132 ARG A N 1
ATOM 1046 C CA . ARG A 1 132 ? 34.950 8.180 -46.291 1.00 94.56 132 ARG A CA 1
ATOM 1047 C C . ARG A 1 132 ? 33.929 8.131 -47.414 1.00 94.56 132 ARG A C 1
ATOM 1049 O O . ARG A 1 132 ? 33.462 7.058 -47.791 1.00 94.56 132 ARG A O 1
ATOM 1056 N N . LYS A 1 133 ? 33.616 9.291 -47.989 1.00 90.69 133 LYS A N 1
ATOM 1057 C CA . LYS A 1 133 ? 32.780 9.375 -49.193 1.00 90.69 133 LYS A CA 1
ATOM 1058 C C . LYS A 1 133 ? 33.451 8.679 -50.381 1.00 90.69 133 LYS A C 1
ATOM 1060 O O . LYS A 1 133 ? 32.806 7.894 -51.075 1.00 90.69 133 LYS A O 1
ATOM 1065 N N . ASP A 1 134 ? 34.753 8.896 -50.537 1.00 86.06 134 ASP A N 1
ATOM 1066 C CA . ASP A 1 134 ? 35.547 8.336 -51.623 1.00 86.06 134 ASP A CA 1
ATOM 1067 C C . ASP A 1 134 ? 36.771 7.577 -51.067 1.00 86.06 134 ASP A C 1
ATOM 1069 O O . ASP A 1 134 ? 37.506 8.138 -50.248 1.00 86.06 134 ASP A O 1
ATOM 1073 N N . PRO A 1 135 ? 37.003 6.309 -51.470 1.00 85.06 135 PRO A N 1
ATOM 1074 C CA . PRO A 1 135 ? 36.170 5.503 -52.365 1.00 85.06 135 PRO A CA 1
ATOM 1075 C C . PRO A 1 135 ? 35.056 4.741 -51.614 1.00 85.06 135 PRO A C 1
ATOM 1077 O O . PRO A 1 135 ? 35.320 3.816 -50.848 1.00 85.06 135 PRO A O 1
ATOM 1080 N N . GLY A 1 136 ? 33.793 5.093 -51.879 1.00 85.94 136 GLY A N 1
ATOM 1081 C CA . GLY A 1 136 ? 32.647 4.185 -51.722 1.00 85.94 136 GLY A CA 1
ATOM 1082 C C . GLY A 1 136 ? 32.242 3.783 -50.298 1.00 85.94 136 GLY A C 1
ATOM 1083 O O . GLY A 1 136 ? 31.728 2.680 -50.113 1.00 85.94 136 GLY A O 1
ATOM 1084 N N . GLY A 1 137 ? 32.454 4.628 -49.284 1.00 92.94 137 GLY A N 1
ATOM 1085 C CA . GLY A 1 137 ? 32.022 4.309 -47.915 1.00 92.94 137 GLY A CA 1
ATOM 1086 C C . GLY A 1 137 ? 32.929 3.316 -47.184 1.00 92.94 137 GLY A C 1
ATOM 1087 O O . GLY A 1 137 ? 32.472 2.653 -46.248 1.00 92.94 137 GLY A O 1
ATOM 1088 N N . LEU A 1 138 ? 34.188 3.184 -47.615 1.00 96.69 138 LEU A N 1
ATOM 1089 C CA . LEU A 1 138 ? 35.198 2.378 -46.929 1.00 96.69 138 LEU A CA 1
ATOM 1090 C C . LEU A 1 138 ? 35.758 3.101 -45.698 1.00 96.69 138 LEU A C 1
ATOM 1092 O O . LEU A 1 138 ? 35.732 4.333 -45.601 1.00 96.69 138 LEU A O 1
ATOM 1096 N N . TRP A 1 139 ? 36.233 2.310 -44.738 1.00 96.31 139 TRP A N 1
ATOM 1097 C CA . TRP A 1 139 ? 36.704 2.782 -43.443 1.00 96.31 139 TRP A CA 1
ATOM 1098 C C . TRP A 1 139 ? 38.217 2.959 -43.428 1.00 96.31 139 TRP A C 1
ATOM 1100 O O . TRP A 1 139 ? 38.954 2.158 -44.008 1.00 96.31 139 TRP A O 1
ATOM 1110 N N . TYR A 1 140 ? 38.666 3.976 -42.704 1.00 94.50 140 TYR A N 1
ATOM 1111 C CA . TYR A 1 140 ? 40.073 4.273 -42.448 1.00 94.50 140 TYR A CA 1
ATOM 1112 C C . TYR A 1 140 ? 40.274 4.499 -40.953 1.00 94.50 140 TYR A C 1
ATOM 1114 O O . TYR A 1 140 ? 39.350 4.939 -40.265 1.00 94.50 140 TYR A O 1
ATOM 1122 N N . ASP A 1 141 ? 41.440 4.133 -40.424 1.00 92.06 141 ASP A N 1
ATOM 1123 C CA . ASP A 1 141 ? 41.804 4.486 -39.058 1.00 92.06 141 ASP A CA 1
ATOM 1124 C C . ASP A 1 141 ? 42.613 5.782 -39.075 1.00 92.06 141 ASP A C 1
ATOM 1126 O O . ASP A 1 141 ? 43.566 5.926 -39.839 1.00 92.06 141 ASP A O 1
ATOM 1130 N N . PHE A 1 142 ? 42.190 6.752 -38.269 1.00 92.00 142 PHE A N 1
ATOM 1131 C CA . PHE A 1 142 ? 42.759 8.095 -38.289 1.00 92.00 142 PHE A CA 1
ATOM 1132 C C . PHE A 1 142 ? 42.915 8.663 -36.878 1.00 92.00 142 PHE A C 1
ATOM 1134 O O . PHE A 1 142 ? 42.220 8.241 -35.946 1.00 92.00 142 PHE A O 1
ATOM 1141 N N . SER A 1 143 ? 43.839 9.609 -36.703 1.00 91.94 143 SER A N 1
ATOM 1142 C CA . SER A 1 143 ? 44.098 10.250 -35.410 1.00 91.94 143 SER A CA 1
ATOM 1143 C C . SER A 1 143 ? 42.821 10.849 -34.814 1.00 91.94 143 SER A C 1
ATOM 1145 O O . SER A 1 143 ? 42.158 11.681 -35.434 1.00 91.94 143 SER A O 1
ATOM 1147 N N . GLN A 1 144 ? 42.495 10.486 -33.569 1.00 91.12 144 GLN A N 1
ATOM 1148 C CA . GLN A 1 144 ? 41.292 10.979 -32.875 1.00 91.12 144 GLN A CA 1
ATOM 1149 C C . GLN A 1 144 ? 41.314 12.488 -32.576 1.00 91.12 144 GLN A C 1
ATOM 1151 O O . GLN A 1 144 ? 40.293 13.039 -32.150 1.00 91.12 144 GLN A O 1
ATOM 1156 N N . SER A 1 145 ? 42.472 13.134 -32.745 1.00 90.31 145 SER A N 1
ATOM 1157 C CA . SER A 1 145 ? 42.662 14.570 -32.530 1.00 90.31 145 SER A CA 1
ATOM 1158 C C . SER A 1 145 ? 42.044 15.429 -33.638 1.00 90.31 145 SER A C 1
ATOM 1160 O O . SER A 1 145 ? 41.662 16.566 -33.369 1.00 90.31 145 SER A O 1
ATOM 1162 N N . TYR A 1 146 ? 41.893 14.881 -34.847 1.00 92.19 146 TYR A N 1
ATOM 1163 C CA . TYR A 1 146 ? 41.376 15.615 -35.998 1.00 92.19 146 TYR A CA 1
ATOM 1164 C C . TYR A 1 146 ? 39.872 15.830 -35.919 1.00 92.19 146 TYR A C 1
ATOM 1166 O O . TYR A 1 146 ? 39.121 14.998 -35.403 1.00 92.19 146 TYR A O 1
ATOM 1174 N N . GLU A 1 147 ? 39.436 16.966 -36.456 1.00 94.06 147 GLU A N 1
ATOM 1175 C CA . GLU A 1 147 ? 38.037 17.358 -36.455 1.00 94.06 147 GLU A CA 1
ATOM 1176 C C . GLU A 1 147 ? 37.375 17.112 -37.807 1.00 94.06 147 GLU A C 1
ATOM 1178 O O . GLU A 1 147 ? 37.825 17.607 -38.837 1.00 94.06 147 GLU A O 1
ATOM 1183 N N . GLN A 1 148 ? 36.264 16.382 -37.795 1.00 94.25 148 GLN A N 1
ATOM 1184 C CA . GLN A 1 148 ? 35.489 16.055 -38.993 1.00 94.25 148 GLN A CA 1
ATOM 1185 C C . GLN A 1 148 ? 34.022 15.806 -38.635 1.00 94.25 148 GLN A C 1
ATOM 1187 O O . GLN A 1 148 ? 33.655 15.835 -37.454 1.00 94.25 148 GLN A O 1
ATOM 1192 N N . GLY A 1 149 ? 33.187 15.572 -39.650 1.00 96.31 149 GLY A N 1
ATOM 1193 C CA . GLY A 1 149 ? 31.784 15.225 -39.448 1.00 96.31 149 GLY A CA 1
ATOM 1194 C C . GLY A 1 149 ? 31.634 13.921 -38.666 1.00 96.31 149 GLY A C 1
ATOM 1195 O O . GLY A 1 149 ? 32.589 13.174 -38.449 1.00 96.31 149 GLY A O 1
ATOM 1196 N N . TYR A 1 150 ? 30.425 13.609 -38.219 1.00 97.06 150 TYR A N 1
ATOM 1197 C CA . TYR A 1 150 ? 30.194 12.403 -37.427 1.00 97.06 150 TYR A CA 1
ATOM 1198 C C . TYR A 1 150 ? 28.785 11.857 -37.595 1.00 97.06 150 TYR A C 1
ATOM 1200 O O . TYR A 1 150 ? 27.836 12.579 -37.904 1.00 97.06 150 TYR A O 1
ATOM 1208 N N . VAL A 1 151 ? 28.640 10.548 -37.397 1.00 96.94 151 VAL A N 1
ATOM 1209 C CA . VAL A 1 151 ? 27.347 9.874 -37.512 1.00 96.94 151 VAL A CA 1
ATOM 1210 C C . VAL A 1 151 ? 26.913 9.390 -36.139 1.00 96.94 151 VAL A C 1
ATOM 1212 O O . VAL A 1 151 ? 27.593 8.582 -35.506 1.00 96.94 151 VAL A O 1
ATOM 1215 N N . CYS A 1 152 ? 25.759 9.866 -35.683 1.00 96.94 152 CYS A N 1
ATOM 1216 C CA . CYS A 1 152 ? 25.168 9.442 -34.422 1.00 96.94 152 CYS A CA 1
ATOM 1217 C C . CYS A 1 152 ? 24.071 8.405 -34.645 1.00 96.94 152 CYS A C 1
ATOM 1219 O O . CYS A 1 152 ? 23.314 8.474 -35.618 1.00 96.94 152 CYS A O 1
ATOM 1221 N N . GLU A 1 153 ? 23.907 7.517 -33.668 1.00 94.81 153 GLU A N 1
ATOM 1222 C CA . GLU A 1 153 ? 22.723 6.682 -33.521 1.00 94.81 153 GLU A CA 1
ATOM 1223 C C . GLU A 1 153 ? 22.052 6.876 -32.160 1.00 94.81 153 GLU A C 1
ATOM 1225 O O . GLU A 1 153 ? 22.720 7.022 -31.139 1.00 94.81 153 GLU A O 1
ATOM 1230 N N . LYS A 1 154 ? 20.717 6.848 -32.120 1.00 91.69 154 LYS A N 1
ATOM 1231 C CA . LYS A 1 154 ? 19.938 6.850 -30.873 1.00 91.69 154 LYS A CA 1
ATOM 1232 C C . LYS A 1 154 ? 18.787 5.840 -30.922 1.00 91.69 154 LYS A C 1
ATOM 1234 O O . LYS A 1 154 ? 18.311 5.516 -32.013 1.00 91.69 154 LYS A O 1
ATOM 1239 N N . PRO A 1 155 ? 18.293 5.337 -29.778 1.00 87.00 155 PRO A N 1
ATOM 1240 C CA . PRO A 1 155 ? 17.141 4.438 -29.757 1.00 87.00 155 PRO A CA 1
ATOM 1241 C C . PRO A 1 155 ? 15.906 5.072 -30.411 1.00 87.00 155 PRO A C 1
ATOM 1243 O O . PRO A 1 155 ? 15.600 6.237 -30.156 1.00 87.00 155 PRO A O 1
ATOM 1246 N N . ALA A 1 156 ? 15.178 4.299 -31.221 1.00 84.81 156 ALA A N 1
ATOM 1247 C CA . ALA A 1 156 ? 13.901 4.746 -31.766 1.00 84.81 156 ALA A CA 1
ATOM 1248 C C . ALA A 1 156 ? 12.842 4.910 -30.663 1.00 84.81 156 ALA A C 1
ATOM 1250 O O . ALA A 1 156 ? 12.836 4.186 -29.658 1.00 84.81 156 ALA A O 1
ATOM 1251 N N . GLU A 1 157 ? 11.934 5.867 -30.846 1.00 83.25 157 GLU A N 1
ATOM 1252 C CA . GLU A 1 157 ? 10.794 6.039 -29.951 1.00 83.25 157 GLU A CA 1
ATOM 1253 C C . GLU A 1 157 ? 9.758 4.945 -30.222 1.00 83.25 157 GLU A C 1
ATOM 1255 O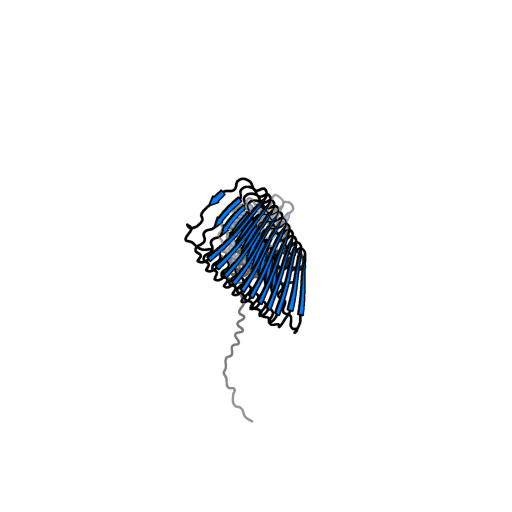 O . GLU A 1 157 ? 9.550 4.538 -31.365 1.00 83.25 157 GLU A O 1
ATOM 1260 N N . CYS A 1 158 ? 9.106 4.458 -29.166 1.00 81.94 158 CYS A N 1
ATOM 1261 C CA . CYS A 1 158 ? 8.054 3.455 -29.284 1.00 81.94 158 CYS A CA 1
ATOM 1262 C C . CYS A 1 158 ? 6.675 4.093 -29.191 1.00 81.94 158 CYS A C 1
ATOM 1264 O O . CYS A 1 158 ? 6.430 4.944 -28.332 1.00 81.94 158 CYS A O 1
ATOM 1266 N N . ASN A 1 159 ? 5.745 3.592 -30.005 1.00 78.56 159 ASN A N 1
ATOM 1267 C CA . ASN A 1 159 ? 4.321 3.843 -29.818 1.00 78.56 159 ASN A CA 1
ATOM 1268 C C . ASN A 1 159 ? 3.876 3.617 -28.365 1.00 78.56 159 ASN A C 1
ATOM 1270 O O . ASN A 1 159 ? 4.381 2.738 -27.656 1.00 78.56 159 ASN A O 1
ATOM 1274 N N . ARG A 1 160 ? 2.867 4.393 -27.944 1.00 76.75 160 ARG A N 1
ATOM 1275 C CA . ARG A 1 160 ? 2.296 4.328 -26.590 1.00 76.75 160 ARG A CA 1
ATOM 1276 C C . ARG A 1 160 ? 1.957 2.881 -26.218 1.00 76.75 160 ARG A C 1
ATOM 1278 O O . ARG A 1 160 ? 1.251 2.196 -26.952 1.00 76.75 160 ARG A O 1
ATOM 1285 N N . GLY A 1 161 ? 2.447 2.442 -25.060 1.00 80.38 161 GLY A N 1
ATOM 1286 C CA . GLY A 1 161 ? 2.210 1.093 -24.543 1.00 80.38 161 GLY A CA 1
ATOM 1287 C C . GLY A 1 161 ? 3.280 0.060 -24.917 1.00 80.38 161 GLY A C 1
ATOM 1288 O O . GLY A 1 161 ? 3.136 -1.101 -24.536 1.00 80.38 161 GLY A O 1
ATOM 1289 N N . ARG A 1 162 ? 4.356 0.444 -25.620 1.00 86.00 162 ARG A N 1
ATOM 1290 C CA . ARG A 1 162 ? 5.502 -0.429 -25.928 1.00 86.00 162 ARG A CA 1
ATOM 1291 C C . ARG A 1 162 ? 6.834 0.193 -25.514 1.00 86.00 162 ARG A C 1
ATOM 1293 O O . ARG A 1 162 ? 6.953 1.411 -25.416 1.00 86.00 162 ARG A O 1
ATOM 1300 N N . TYR A 1 163 ? 7.828 -0.654 -25.263 1.00 88.06 163 TYR A N 1
ATOM 1301 C CA . TYR A 1 163 ? 9.173 -0.243 -24.870 1.00 88.06 163 TYR A CA 1
ATOM 1302 C C . TYR A 1 163 ? 10.237 -1.289 -25.247 1.00 88.06 163 TYR A C 1
ATOM 1304 O O . TYR A 1 163 ? 9.924 -2.376 -25.740 1.00 88.06 163 TYR A O 1
ATOM 1312 N N . GLY A 1 164 ? 11.501 -0.967 -24.982 1.00 79.94 164 GLY A N 1
ATOM 1313 C CA . GLY A 1 164 ? 12.644 -1.854 -25.166 1.00 79.94 164 GLY A CA 1
ATOM 1314 C C . GLY A 1 164 ? 13.154 -1.888 -26.606 1.00 79.94 164 GLY A C 1
ATOM 1315 O O . GLY A 1 164 ? 12.668 -1.176 -27.488 1.00 79.94 164 GLY A O 1
ATOM 1316 N N . ARG A 1 165 ? 14.164 -2.732 -26.853 1.00 75.38 165 ARG A N 1
ATOM 1317 C CA . ARG A 1 165 ? 14.802 -2.844 -28.171 1.00 75.38 165 ARG A CA 1
ATOM 1318 C C . ARG A 1 165 ? 13.763 -3.215 -29.228 1.00 75.38 165 ARG A C 1
ATOM 1320 O O . ARG A 1 165 ? 13.091 -4.242 -29.130 1.00 75.38 165 ARG A O 1
ATOM 1327 N N . GLY A 1 166 ? 13.634 -2.356 -30.232 1.00 72.44 166 GLY A N 1
ATOM 1328 C CA . GLY A 1 166 ? 12.701 -2.550 -31.330 1.00 72.44 166 GLY A CA 1
ATOM 1329 C C . GLY A 1 166 ? 11.216 -2.553 -30.936 1.00 72.44 166 GLY A C 1
ATOM 1330 O O . GLY A 1 166 ? 10.412 -3.056 -31.721 1.00 72.44 166 GLY A O 1
ATOM 1331 N N . CYS A 1 167 ? 10.844 -2.016 -29.766 1.00 81.31 167 CYS A N 1
ATOM 1332 C CA . CYS A 1 167 ? 9.461 -1.930 -29.266 1.00 81.31 167 CYS A CA 1
ATOM 1333 C C . CYS A 1 167 ? 8.748 -3.288 -29.105 1.00 81.31 167 CYS A C 1
ATOM 1335 O O . CYS A 1 167 ? 7.521 -3.395 -29.221 1.00 81.31 167 CYS A O 1
ATOM 1337 N N . SER A 1 168 ? 9.525 -4.340 -28.841 1.00 83.25 168 SER A N 1
ATOM 1338 C CA . SER A 1 168 ? 9.035 -5.712 -28.673 1.00 83.25 168 SER A CA 1
ATOM 1339 C C . SER A 1 168 ? 8.307 -5.931 -27.344 1.00 83.25 168 SER A C 1
ATOM 1341 O O . SER A 1 168 ? 7.405 -6.766 -27.274 1.00 83.25 168 SER A O 1
ATOM 1343 N N . LEU A 1 169 ? 8.634 -5.157 -26.305 1.00 86.56 169 LEU A N 1
ATOM 1344 C CA . LEU A 1 169 ? 8.042 -5.296 -24.97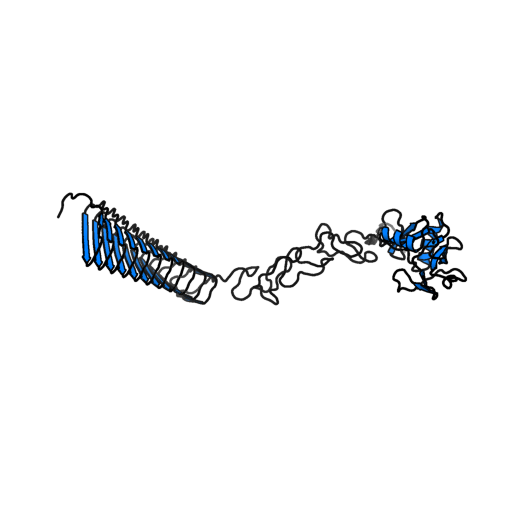6 1.00 86.56 169 LEU A CA 1
ATOM 1345 C C . LEU A 1 169 ? 6.816 -4.392 -24.832 1.00 86.56 169 LEU A C 1
ATOM 1347 O O . LEU A 1 169 ? 6.779 -3.280 -25.357 1.00 86.56 169 LEU A O 1
ATOM 1351 N N . ARG A 1 170 ? 5.802 -4.860 -24.100 1.00 90.06 170 ARG A N 1
ATOM 1352 C CA . ARG A 1 170 ? 4.593 -4.087 -23.774 1.00 90.06 170 ARG A CA 1
ATOM 1353 C C . ARG A 1 170 ? 4.696 -3.493 -22.373 1.00 90.06 170 ARG A C 1
ATOM 1355 O O . ARG A 1 170 ? 5.151 -4.174 -21.453 1.00 90.06 170 ARG A O 1
ATOM 1362 N N . CYS A 1 171 ? 4.251 -2.248 -22.208 1.00 91.50 171 CYS A N 1
ATOM 1363 C CA . CYS A 1 171 ? 4.112 -1.617 -20.897 1.00 91.50 171 CYS A CA 1
ATOM 1364 C C . CYS A 1 171 ? 3.194 -2.457 -19.994 1.00 91.50 171 CYS A C 1
ATOM 1366 O O . CYS A 1 171 ? 2.259 -3.101 -20.473 1.00 91.50 171 CYS A O 1
ATOM 1368 N N . SER A 1 172 ? 3.469 -2.454 -18.687 1.00 93.12 172 SER A N 1
ATOM 1369 C CA . SER A 1 172 ? 2.631 -3.155 -17.710 1.00 93.12 172 SER A CA 1
ATOM 1370 C C . SER A 1 172 ? 1.217 -2.591 -17.719 1.00 93.12 172 SER A C 1
ATOM 1372 O O . SER A 1 172 ? 1.040 -1.376 -17.723 1.00 93.12 172 SER A O 1
ATOM 1374 N N . SER A 1 173 ? 0.213 -3.465 -17.645 1.00 92.62 173 SER A N 1
ATOM 1375 C CA . SER A 1 173 ? -1.183 -3.057 -17.473 1.00 92.62 173 SER A CA 1
ATOM 1376 C C . SER A 1 173 ? -1.451 -2.357 -16.139 1.00 92.62 173 SER A C 1
ATOM 1378 O O . SER A 1 173 ? -2.516 -1.783 -15.984 1.00 92.62 173 SER A O 1
ATOM 1380 N N . ASN A 1 174 ? -0.499 -2.423 -15.198 1.00 94.44 174 ASN A N 1
ATOM 1381 C CA . ASN A 1 174 ? -0.584 -1.817 -13.867 1.00 94.44 174 ASN A CA 1
ATOM 1382 C C . ASN A 1 174 ? 0.211 -0.497 -13.770 1.00 94.44 174 ASN A C 1
ATOM 1384 O O . ASN A 1 174 ? 0.570 -0.059 -12.670 1.00 94.44 174 ASN A O 1
ATOM 1388 N N . CYS A 1 175 ? 0.614 0.078 -14.909 1.00 93.88 175 CYS A N 1
ATOM 1389 C CA . CYS A 1 175 ? 1.139 1.438 -14.946 1.00 93.88 175 CYS A CA 1
ATOM 1390 C C . CYS A 1 175 ? -0.021 2.412 -14.743 1.00 93.88 175 CYS A C 1
ATOM 1392 O O . CYS A 1 175 ? -0.927 2.458 -15.569 1.00 93.88 175 CYS A O 1
ATOM 1394 N N . ALA A 1 176 ? 0.057 3.247 -13.710 1.00 92.12 176 ALA A N 1
ATOM 1395 C CA . ALA A 1 176 ? -1.002 4.202 -13.427 1.00 92.12 176 ALA A CA 1
ATOM 1396 C C . ALA A 1 176 ? -1.186 5.220 -14.568 1.00 92.12 176 ALA A C 1
ATOM 1398 O O . ALA A 1 176 ? -0.240 5.576 -15.278 1.00 92.12 176 ALA A O 1
ATOM 1399 N N . GLY A 1 177 ? -2.405 5.750 -14.683 1.00 87.00 177 GLY A N 1
ATOM 1400 C CA . GLY A 1 177 ? -2.756 6.800 -15.637 1.00 87.00 177 GLY A CA 1
ATOM 1401 C C . GLY A 1 177 ? -3.303 6.281 -16.974 1.00 87.00 177 GLY A C 1
ATOM 1402 O O . GLY A 1 177 ? -3.505 5.084 -17.167 1.00 87.00 177 GLY A O 1
ATOM 1403 N N . PRO A 1 178 ? -3.596 7.185 -17.921 1.00 82.50 178 PRO A N 1
ATOM 1404 C CA . PRO A 1 178 ? -4.273 6.826 -19.161 1.00 82.50 178 PRO A CA 1
ATOM 1405 C C . PRO A 1 178 ? -3.385 5.955 -20.060 1.00 82.50 178 PRO A C 1
ATOM 1407 O O . PRO A 1 178 ? -2.224 6.284 -20.305 1.00 82.50 178 PRO A O 1
ATOM 1410 N N . LYS A 1 179 ? -3.955 4.871 -20.604 1.00 81.06 179 LYS A N 1
ATOM 1411 C CA . LYS A 1 179 ? -3.313 3.951 -21.567 1.00 81.06 179 LYS A CA 1
ATOM 1412 C C . LYS A 1 179 ? -1.991 3.322 -21.085 1.00 81.06 179 LYS A C 1
ATOM 1414 O O . LYS A 1 179 ? -1.179 2.929 -21.921 1.00 81.06 179 LYS A O 1
ATOM 1419 N N . ASN A 1 180 ? -1.769 3.215 -19.771 1.00 88.38 180 ASN A N 1
ATOM 1420 C CA . ASN A 1 180 ? -0.636 2.495 -19.174 1.00 88.38 180 ASN A CA 1
ATOM 1421 C C . ASN A 1 180 ? 0.738 2.939 -19.716 1.00 88.38 180 ASN A C 1
ATOM 1423 O O . ASN A 1 180 ? 1.593 2.120 -20.061 1.00 88.38 180 ASN A O 1
ATOM 1427 N N . VAL A 1 181 ? 0.942 4.254 -19.854 1.00 89.00 181 VAL A N 1
ATOM 1428 C CA . VAL A 1 181 ? 2.150 4.813 -20.481 1.00 89.00 181 VAL A CA 1
ATOM 1429 C C . VAL A 1 181 ? 3.402 4.516 -19.649 1.00 89.00 181 VAL A C 1
ATOM 1431 O O . VAL A 1 181 ? 3.485 4.837 -18.459 1.00 89.00 181 VAL A O 1
ATOM 1434 N N . CYS A 1 182 ? 4.423 3.977 -20.313 1.00 91.06 182 CYS A N 1
ATOM 1435 C CA . CYS A 1 182 ? 5.744 3.736 -19.749 1.00 91.06 182 CYS A CA 1
ATOM 1436 C C . CYS A 1 182 ? 6.854 4.333 -20.625 1.00 91.06 182 CYS A C 1
ATOM 1438 O O . CYS A 1 182 ? 6.632 4.716 -21.773 1.00 91.06 182 CYS A O 1
ATOM 1440 N N . HIS A 1 183 ? 8.051 4.447 -20.058 1.00 89.81 183 HIS A N 1
ATOM 1441 C CA . HIS A 1 183 ? 9.237 4.947 -20.734 1.00 89.81 183 HIS A CA 1
ATOM 1442 C C . HIS A 1 183 ? 9.657 3.988 -21.859 1.00 89.81 183 HIS A C 1
ATOM 1444 O O . HIS A 1 183 ? 9.883 2.808 -21.606 1.00 89.81 183 HIS A O 1
ATOM 1450 N N . HIS A 1 184 ? 9.822 4.490 -23.085 1.00 83.12 184 HIS A N 1
ATOM 1451 C CA . HIS A 1 184 ? 10.055 3.664 -24.281 1.00 83.12 184 HIS A CA 1
ATOM 1452 C C . HIS A 1 184 ? 11.383 2.882 -24.272 1.00 83.12 184 HIS A C 1
ATOM 1454 O O . HIS A 1 184 ? 11.482 1.845 -24.916 1.00 83.12 184 HIS A O 1
ATOM 1460 N N . ILE A 1 185 ? 12.395 3.327 -23.520 1.00 84.38 185 ILE A N 1
ATOM 1461 C CA . ILE A 1 185 ? 13.653 2.573 -23.338 1.00 84.38 185 ILE A CA 1
ATOM 1462 C C . ILE A 1 185 ? 13.563 1.597 -22.155 1.00 84.38 185 ILE A C 1
ATOM 1464 O O . ILE A 1 185 ? 13.659 0.387 -22.336 1.00 84.38 185 ILE A O 1
ATOM 1468 N N . THR A 1 186 ? 13.369 2.114 -20.938 1.00 88.75 186 THR A N 1
ATOM 1469 C CA . THR A 1 186 ? 13.478 1.343 -19.687 1.00 88.75 186 THR A CA 1
ATOM 1470 C C . THR A 1 186 ? 12.210 0.581 -19.295 1.00 88.75 186 THR A C 1
ATOM 1472 O O . THR A 1 186 ? 12.275 -0.346 -18.492 1.00 88.75 186 THR A O 1
ATOM 1475 N N . GLY A 1 187 ? 11.045 0.958 -19.829 1.00 89.50 187 GLY A N 1
ATOM 1476 C CA . GLY A 1 187 ? 9.750 0.402 -19.432 1.00 89.50 187 GLY A CA 1
ATOM 1477 C C . GLY A 1 187 ? 9.222 0.919 -18.094 1.00 89.50 187 GLY A C 1
ATOM 1478 O O . GLY A 1 187 ? 8.229 0.396 -17.588 1.00 89.50 187 GLY A O 1
ATOM 1479 N N . THR A 1 188 ? 9.862 1.934 -17.508 1.00 93.38 188 THR A N 1
ATOM 1480 C CA . THR A 1 188 ? 9.432 2.539 -16.242 1.00 93.38 188 THR A CA 1
ATOM 1481 C C . THR A 1 188 ? 8.098 3.264 -16.413 1.00 93.38 188 THR A C 1
ATOM 1483 O O . THR A 1 188 ? 7.952 4.087 -17.315 1.00 93.38 188 THR A O 1
ATOM 1486 N N . CYS A 1 189 ? 7.111 2.985 -15.563 1.00 93.44 189 CYS A N 1
ATOM 1487 C CA . CYS A 1 189 ? 5.788 3.606 -15.656 1.00 93.44 189 CYS A CA 1
ATOM 1488 C C . CYS A 1 189 ? 5.858 5.108 -15.340 1.00 93.44 189 CYS A C 1
ATOM 1490 O O . CYS A 1 189 ? 6.346 5.502 -14.279 1.00 93.44 189 CYS A O 1
ATOM 1492 N N . LYS A 1 190 ? 5.326 5.953 -16.235 1.00 91.75 190 LYS A N 1
ATOM 1493 C CA . LYS A 1 190 ? 5.471 7.419 -16.148 1.00 91.75 190 LYS A CA 1
ATOM 1494 C C . LYS A 1 190 ? 4.772 8.023 -14.924 1.00 91.75 190 LYS A C 1
ATOM 1496 O O . LYS A 1 190 ? 5.289 8.958 -14.325 1.00 91.75 190 LYS A O 1
ATOM 1501 N N . TYR A 1 191 ? 3.623 7.471 -14.532 1.00 91.75 191 TYR A N 1
ATOM 1502 C CA . TYR A 1 191 ? 2.830 7.952 -13.391 1.00 91.75 191 TYR A CA 1
ATOM 1503 C C . TYR A 1 191 ? 2.927 7.033 -12.159 1.00 91.75 191 TYR A C 1
ATOM 1505 O O . TYR A 1 191 ? 2.126 7.131 -11.225 1.00 91.75 191 TYR A O 1
ATOM 1513 N N . GLY A 1 192 ? 3.925 6.143 -12.136 1.00 92.50 192 GLY A N 1
ATOM 1514 C CA . GLY A 1 192 ? 4.073 5.112 -11.112 1.00 92.50 192 GLY A CA 1
ATOM 1515 C C . GLY A 1 192 ? 3.104 3.941 -11.295 1.00 92.50 192 GLY A C 1
ATOM 1516 O O . GLY A 1 192 ? 2.609 3.697 -12.393 1.00 92.50 192 GLY A O 1
ATOM 1517 N N . CYS A 1 193 ? 2.867 3.198 -10.212 1.00 95.38 193 CYS A N 1
ATOM 1518 C CA . CYS A 1 193 ? 2.068 1.971 -10.231 1.00 95.38 193 CYS A CA 1
ATOM 1519 C C . CYS A 1 193 ? 0.643 2.172 -9.741 1.00 95.38 193 CYS A C 1
ATOM 1521 O O . CYS A 1 193 ? 0.394 2.964 -8.822 1.00 95.38 193 CYS A O 1
ATOM 1523 N N . ASP A 1 194 ? -0.252 1.360 -10.292 1.00 94.31 194 ASP A N 1
ATOM 1524 C CA . ASP A 1 194 ? -1.571 1.129 -9.727 1.00 94.31 194 ASP A CA 1
ATOM 1525 C C . ASP A 1 194 ? -1.490 0.501 -8.334 1.00 94.31 194 ASP A C 1
ATOM 1527 O O . ASP A 1 194 ? -0.453 0.006 -7.871 1.00 94.31 194 ASP A O 1
ATOM 1531 N N . GLN A 1 195 ? -2.611 0.571 -7.620 1.00 95.50 195 GLN A N 1
ATOM 1532 C CA . GLN A 1 195 ? -2.705 0.088 -6.248 1.00 95.50 195 GLN A CA 1
ATOM 1533 C C . GLN A 1 195 ? -2.385 -1.409 -6.184 1.00 95.50 195 GLN A C 1
ATOM 1535 O O . GLN A 1 195 ? -2.921 -2.206 -6.947 1.00 95.50 195 GLN A O 1
ATOM 1540 N N . GLY A 1 196 ? -1.509 -1.791 -5.258 1.00 95.00 196 GLY A N 1
ATOM 1541 C CA . GLY A 1 196 ? -1.102 -3.179 -5.069 1.00 95.00 196 GLY A CA 1
ATOM 1542 C C . GLY A 1 196 ? 0.075 -3.661 -5.910 1.00 95.00 196 GLY A C 1
ATOM 1543 O O . GLY A 1 196 ? 0.442 -4.832 -5.790 1.00 95.00 196 GLY A O 1
ATOM 1544 N N . TYR A 1 197 ? 0.696 -2.776 -6.693 1.00 95.88 197 TYR A N 1
ATOM 1545 C CA . TYR A 1 197 ? 1.877 -3.085 -7.496 1.00 95.88 197 TYR A CA 1
ATOM 1546 C C . TYR A 1 197 ? 3.067 -2.180 -7.152 1.00 95.88 197 TYR A C 1
ATOM 1548 O O . TYR A 1 197 ? 2.917 -1.056 -6.664 1.00 95.88 197 TYR A O 1
ATOM 1556 N N . ARG A 1 198 ? 4.276 -2.690 -7.403 1.00 94.12 198 ARG A N 1
ATOM 1557 C CA . ARG A 1 198 ? 5.556 -2.021 -7.143 1.00 94.12 198 ARG A CA 1
ATOM 1558 C C . ARG A 1 198 ? 6.611 -2.327 -8.210 1.00 94.12 198 ARG A C 1
ATOM 1560 O O . ARG A 1 198 ? 6.445 -3.203 -9.063 1.00 94.12 198 ARG A O 1
ATOM 1567 N N . GLY A 1 199 ? 7.733 -1.618 -8.096 1.00 92.81 199 GLY A N 1
ATOM 1568 C CA . GLY A 1 199 ? 8.867 -1.681 -9.018 1.00 92.81 199 GLY A CA 1
ATOM 1569 C C . GLY A 1 199 ? 8.739 -0.671 -10.158 1.00 92.81 199 GLY A C 1
ATOM 1570 O O . GLY A 1 199 ? 7.650 -0.171 -10.425 1.00 92.81 199 GLY A O 1
ATOM 1571 N N . ALA A 1 200 ? 9.849 -0.380 -10.841 1.00 90.88 200 ALA A N 1
ATOM 1572 C CA . ALA A 1 200 ? 9.897 0.644 -11.890 1.00 90.88 200 ALA A CA 1
ATOM 1573 C C . ALA A 1 200 ? 8.865 0.403 -13.010 1.00 90.88 200 ALA A C 1
ATOM 1575 O O . ALA A 1 200 ? 8.20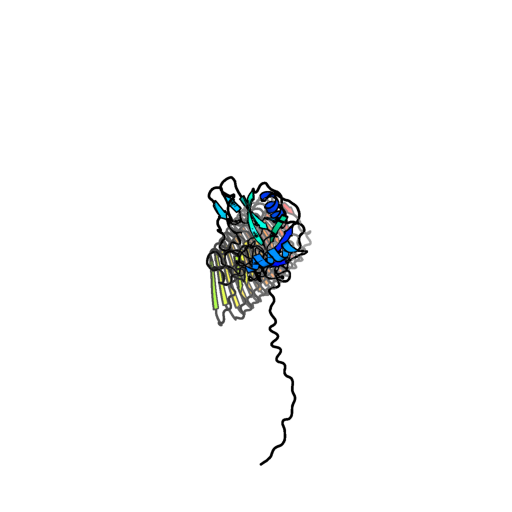6 1.337 -13.457 1.00 90.88 200 ALA A O 1
ATOM 1576 N N . GLY A 1 201 ? 8.673 -0.857 -13.413 1.00 91.81 201 GLY A N 1
ATOM 1577 C CA . GLY A 1 201 ? 7.685 -1.262 -14.420 1.00 91.81 201 GLY A CA 1
ATOM 1578 C C . GLY A 1 201 ? 6.382 -1.846 -13.863 1.00 91.81 201 GLY A C 1
ATOM 1579 O O . GLY A 1 201 ? 5.640 -2.450 -14.626 1.00 91.81 201 GLY A O 1
ATOM 1580 N N . CYS A 1 202 ? 6.117 -1.756 -12.553 1.00 94.75 202 CYS A N 1
ATOM 1581 C CA . CYS A 1 202 ? 4.850 -2.189 -11.936 1.00 94.75 202 CYS A CA 1
ATOM 1582 C C . CYS A 1 202 ? 4.422 -3.632 -12.271 1.00 94.75 202 CYS A C 1
ATOM 1584 O O . CYS A 1 202 ? 3.251 -3.916 -12.529 1.00 94.75 202 CYS A O 1
ATOM 1586 N N . LYS A 1 203 ? 5.394 -4.551 -12.308 1.00 92.81 203 LYS A N 1
ATOM 1587 C CA . LYS A 1 203 ? 5.167 -5.988 -12.557 1.00 92.81 203 LYS A CA 1
ATOM 1588 C C . LYS A 1 203 ? 5.090 -6.806 -11.268 1.00 92.81 203 LYS A C 1
ATOM 1590 O O . LYS A 1 203 ? 4.553 -7.906 -11.271 1.00 92.81 203 LYS A O 1
ATOM 1595 N N . GLN A 1 204 ? 5.631 -6.283 -10.170 1.00 94.00 204 GLN A N 1
ATOM 1596 C CA . GLN A 1 204 ? 5.670 -6.985 -8.892 1.00 94.00 204 GLN A CA 1
ATOM 1597 C C . GLN A 1 204 ? 4.466 -6.584 -8.046 1.00 94.00 204 GLN A C 1
ATOM 1599 O O . GLN A 1 204 ? 4.125 -5.404 -7.981 1.00 94.00 204 GLN A O 1
ATOM 1604 N N . LYS A 1 205 ? 3.856 -7.548 -7.359 1.00 95.00 205 LYS A N 1
ATOM 1605 C CA . LYS A 1 205 ? 2.844 -7.276 -6.332 1.00 95.00 205 LYS A CA 1
ATOM 1606 C C . LYS A 1 205 ? 3.498 -6.637 -5.098 1.00 95.00 205 LYS A C 1
ATOM 1608 O O . LYS A 1 205 ? 4.718 -6.733 -4.905 1.00 95.00 205 LYS A O 1
ATOM 1613 N N . CYS A 1 206 ? 2.697 -5.976 -4.262 1.00 94.88 206 CYS A N 1
ATOM 1614 C CA . CYS A 1 206 ? 3.160 -5.544 -2.944 1.00 94.88 206 CYS A CA 1
ATOM 1615 C C . CYS A 1 206 ? 3.723 -6.720 -2.136 1.00 94.88 206 CYS A C 1
ATOM 1617 O O . CYS A 1 206 ? 3.308 -7.864 -2.312 1.00 94.88 206 CYS A O 1
ATOM 1619 N N . GLN A 1 207 ? 4.699 -6.422 -1.274 1.00 94.44 207 GLN A N 1
ATOM 1620 C CA . GLN A 1 207 ? 5.251 -7.401 -0.335 1.00 94.44 207 GLN A CA 1
ATOM 1621 C C . GLN A 1 207 ? 4.138 -7.936 0.575 1.00 94.44 207 GLN A C 1
ATOM 1623 O O . GLN A 1 207 ? 3.223 -7.184 0.918 1.00 94.44 207 GLN A O 1
ATOM 1628 N N . THR A 1 208 ? 4.235 -9.207 0.972 1.00 92.81 208 THR A N 1
ATOM 1629 C CA . THR A 1 208 ? 3.314 -9.826 1.935 1.00 92.81 208 THR A CA 1
ATOM 1630 C C . THR A 1 208 ? 3.195 -8.951 3.184 1.00 92.81 208 THR A C 1
ATOM 1632 O O . THR A 1 208 ? 4.189 -8.390 3.648 1.00 92.81 208 THR A O 1
ATOM 1635 N N . GLY A 1 209 ? 1.969 -8.754 3.668 1.00 92.38 209 GLY A N 1
ATOM 1636 C CA . GLY A 1 209 ? 1.691 -7.842 4.778 1.00 92.38 209 GLY A CA 1
ATOM 1637 C C . GLY A 1 209 ? 1.513 -6.366 4.382 1.00 92.38 209 GLY A C 1
ATOM 1638 O O . GLY A 1 209 ? 1.274 -5.534 5.256 1.00 92.38 209 GLY A O 1
ATOM 1639 N N . LYS A 1 210 ? 1.588 -5.996 3.091 1.00 94.88 210 LYS A N 1
ATOM 1640 C CA . LYS A 1 210 ? 1.353 -4.618 2.611 1.00 94.88 210 LYS A CA 1
ATOM 1641 C C . LYS A 1 210 ? 0.404 -4.547 1.414 1.00 94.88 210 LYS A C 1
ATOM 1643 O O . LYS A 1 210 ? 0.375 -5.440 0.572 1.00 94.88 210 LYS A O 1
ATOM 1648 N N . TYR A 1 211 ? -0.318 -3.432 1.289 1.00 95.38 211 TYR A N 1
ATOM 1649 C CA . TYR A 1 211 ? -1.272 -3.207 0.200 1.00 95.38 211 TYR A CA 1
ATOM 1650 C C . TYR A 1 211 ? -1.432 -1.728 -0.207 1.00 95.38 211 TYR A C 1
ATOM 1652 O O . TYR A 1 211 ? -0.869 -0.807 0.399 1.00 95.38 211 TYR A O 1
ATOM 1660 N N . GLY A 1 212 ? -2.211 -1.493 -1.266 1.00 93.94 212 GLY A N 1
ATOM 1661 C CA . GLY A 1 212 ? -2.633 -0.163 -1.715 1.00 93.94 212 GLY A CA 1
ATOM 1662 C C . GLY A 1 212 ? -1.606 0.581 -2.577 1.00 93.94 212 GLY A C 1
ATOM 1663 O O . GLY A 1 212 ? -0.638 0.013 -3.091 1.00 93.94 212 GLY A O 1
ATOM 1664 N N . ARG A 1 213 ? -1.820 1.888 -2.783 1.00 91.25 213 ARG A N 1
ATOM 1665 C CA . ARG A 1 213 ? -0.946 2.726 -3.625 1.00 91.25 213 ARG A CA 1
ATOM 1666 C C . ARG A 1 213 ? 0.462 2.820 -3.029 1.00 91.25 213 ARG A C 1
ATOM 1668 O O . ARG A 1 213 ? 0.620 3.145 -1.851 1.00 91.25 213 ARG A O 1
ATOM 1675 N N . LYS A 1 214 ? 1.487 2.558 -3.849 1.00 90.25 214 LYS A N 1
ATOM 1676 C CA . LYS A 1 214 ? 2.902 2.499 -3.425 1.00 90.25 214 LYS A CA 1
ATOM 1677 C C . LYS A 1 214 ? 3.166 1.513 -2.265 1.00 90.25 214 LYS A C 1
ATOM 1679 O O . LYS A 1 214 ? 4.166 1.669 -1.573 1.00 90.25 214 LYS A O 1
ATOM 1684 N N . CYS A 1 215 ? 2.278 0.541 -2.023 1.00 94.12 215 CYS A N 1
ATOM 1685 C CA . CYS A 1 215 ? 2.384 -0.432 -0.927 1.00 94.12 215 CYS A CA 1
ATOM 1686 C C . CYS A 1 215 ? 2.584 0.200 0.465 1.00 94.12 215 CYS A C 1
ATOM 1688 O O . CYS A 1 215 ? 3.336 -0.323 1.286 1.00 94.12 215 CYS A O 1
ATOM 1690 N N . ARG A 1 216 ? 1.966 1.363 0.717 1.00 94.50 216 ARG A N 1
ATOM 1691 C CA . ARG A 1 216 ? 2.139 2.102 1.980 1.00 94.50 216 ARG A CA 1
ATOM 1692 C C . ARG A 1 216 ? 1.253 1.598 3.118 1.00 94.50 216 ARG A C 1
ATOM 1694 O O . ARG A 1 216 ? 1.559 1.883 4.269 1.00 94.50 216 ARG A O 1
ATOM 1701 N N . LYS A 1 217 ? 0.162 0.891 2.816 1.00 94.56 217 LYS A N 1
ATOM 1702 C CA . LYS A 1 217 ? -0.757 0.379 3.839 1.00 94.56 217 LYS A CA 1
ATOM 1703 C C . LYS A 1 217 ? -0.285 -0.989 4.325 1.00 94.56 217 LYS A C 1
ATOM 1705 O O . LYS A 1 217 ? 0.235 -1.765 3.527 1.00 94.56 217 LYS A O 1
ATOM 1710 N N . GLN A 1 218 ? -0.464 -1.268 5.613 1.00 94.44 218 GLN A N 1
ATOM 1711 C CA . GLN A 1 218 ? -0.126 -2.550 6.239 1.00 94.44 218 GLN A CA 1
ATOM 1712 C C . GLN A 1 218 ? -1.390 -3.392 6.410 1.00 94.44 218 GLN A C 1
ATOM 1714 O O . GLN A 1 218 ? -2.433 -2.853 6.780 1.00 94.44 218 GLN A O 1
ATOM 1719 N N . CYS A 1 219 ? -1.297 -4.689 6.115 1.00 94.38 219 CYS A N 1
ATOM 1720 C CA . CYS A 1 219 ? -2.353 -5.658 6.399 1.00 94.38 219 CYS A CA 1
ATOM 1721 C C . CYS A 1 219 ? -2.622 -5.724 7.909 1.00 94.38 219 CYS A C 1
ATOM 1723 O O . CYS A 1 219 ? -1.740 -5.408 8.713 1.00 94.38 219 CYS A O 1
ATOM 1725 N N . SER A 1 220 ? -3.826 -6.158 8.293 1.00 92.38 220 SER A N 1
ATOM 1726 C CA . SER A 1 220 ? -4.090 -6.492 9.695 1.00 92.38 220 SER A CA 1
ATOM 1727 C C . SER A 1 220 ? -3.111 -7.566 10.146 1.00 92.38 220 SER A C 1
ATOM 1729 O O . SER A 1 220 ? -2.864 -8.518 9.410 1.00 92.38 220 SER A O 1
ATOM 1731 N N . VAL A 1 221 ? -2.587 -7.433 11.363 1.00 92.31 221 VAL A N 1
ATOM 1732 C CA . VAL A 1 221 ? -1.726 -8.452 11.982 1.00 92.31 221 VAL A CA 1
ATOM 1733 C C . VAL A 1 221 ? -2.478 -9.739 12.332 1.00 92.31 221 VAL A C 1
ATOM 1735 O O . VAL A 1 221 ? -1.857 -10.669 12.818 1.00 92.31 221 VAL A O 1
ATOM 1738 N N . HIS A 1 222 ? -3.793 -9.756 12.104 1.00 91.75 222 HIS A N 1
ATOM 1739 C CA . HIS A 1 222 ? -4.700 -10.868 12.383 1.00 91.75 222 HIS A CA 1
ATOM 1740 C C . HIS A 1 222 ? -5.265 -11.506 11.106 1.00 91.75 222 HIS A C 1
ATOM 1742 O O . HIS A 1 222 ? -6.263 -12.225 11.158 1.00 91.75 222 HIS A O 1
ATOM 1748 N N . CYS A 1 223 ? -4.712 -11.174 9.933 1.00 92.81 223 CYS A N 1
ATOM 1749 C CA . CYS A 1 223 ? -5.024 -11.923 8.721 1.00 92.81 223 CYS A CA 1
ATOM 1750 C C . CYS A 1 223 ? -4.378 -13.306 8.815 1.00 92.81 223 CYS A C 1
ATOM 1752 O O . CYS A 1 223 ? -3.156 -13.387 8.950 1.00 92.81 223 CYS A O 1
ATOM 1754 N N . ALA A 1 224 ? -5.169 -14.360 8.619 1.00 88.94 224 ALA A N 1
ATOM 1755 C CA . ALA A 1 224 ? -4.638 -15.712 8.565 1.00 88.94 224 ALA A CA 1
ATOM 1756 C C . ALA A 1 224 ? -3.622 -15.865 7.412 1.00 88.94 224 ALA A C 1
ATOM 1758 O O . ALA A 1 224 ? -3.771 -15.269 6.337 1.00 88.94 224 ALA A O 1
ATOM 1759 N N . GLY A 1 225 ? -2.585 -16.675 7.640 1.00 85.56 225 GLY A N 1
ATOM 1760 C CA . GLY A 1 225 ? -1.537 -16.990 6.664 1.00 85.56 225 GLY A CA 1
ATOM 1761 C C . GLY A 1 225 ? -0.147 -16.454 7.024 1.00 85.56 225 GLY A C 1
ATOM 1762 O O . GLY A 1 225 ? 0.040 -15.673 7.955 1.00 85.56 225 GLY A O 1
ATOM 1763 N N . GLN A 1 226 ? 0.872 -16.872 6.267 1.00 87.69 226 GLN A N 1
ATOM 1764 C CA . GLN A 1 226 ? 2.259 -16.465 6.526 1.00 87.69 226 GLN A CA 1
ATOM 1765 C C . GLN A 1 226 ? 2.439 -14.945 6.415 1.00 87.69 226 GLN A C 1
ATOM 1767 O O . GLN A 1 226 ? 2.061 -14.333 5.414 1.00 87.69 226 GLN A O 1
ATOM 1772 N N . HIS A 1 227 ? 3.074 -14.350 7.428 1.00 88.50 227 HIS A N 1
ATOM 1773 C CA . HIS A 1 227 ? 3.366 -12.913 7.503 1.00 88.50 227 HIS A CA 1
ATOM 1774 C C . HIS A 1 227 ? 2.134 -12.014 7.302 1.00 88.50 227 HIS A C 1
ATOM 1776 O O . HIS A 1 227 ? 2.237 -10.954 6.677 1.00 88.50 227 HIS A O 1
ATOM 1782 N N . ASN A 1 228 ? 0.978 -12.429 7.831 1.00 91.25 228 ASN A N 1
ATOM 1783 C CA . ASN A 1 228 ? -0.262 -11.653 7.817 1.00 91.25 228 ASN A CA 1
ATOM 1784 C C . ASN A 1 228 ? -0.699 -11.305 6.385 1.00 91.25 228 ASN A C 1
ATOM 1786 O O . ASN A 1 228 ? -0.946 -10.145 6.029 1.00 91.25 228 ASN A O 1
ATOM 1790 N N . ALA A 1 229 ? -0.695 -12.320 5.518 1.00 92.00 229 ALA A N 1
ATOM 1791 C CA . ALA A 1 229 ? -0.963 -12.160 4.099 1.00 92.00 229 ALA A CA 1
ATOM 1792 C C . ALA A 1 229 ? -2.372 -11.594 3.853 1.00 92.00 229 ALA A C 1
ATOM 1794 O O . ALA A 1 229 ? -3.381 -12.154 4.273 1.00 92.00 229 ALA A O 1
ATOM 1795 N N . CYS A 1 230 ? -2.450 -10.502 3.093 1.00 94.50 230 CYS A N 1
ATOM 1796 C CA . CYS A 1 230 ? -3.715 -9.930 2.649 1.00 94.50 230 CYS A CA 1
ATOM 1797 C C . CYS A 1 230 ? -3.686 -9.598 1.157 1.00 94.50 230 CYS A C 1
ATOM 1799 O O . CYS A 1 230 ? -2.643 -9.632 0.496 1.00 94.50 230 CYS A O 1
ATOM 1801 N N . ASN A 1 231 ? -4.852 -9.286 0.599 1.00 95.31 231 ASN A N 1
ATOM 1802 C CA . ASN A 1 231 ? -4.982 -8.862 -0.782 1.00 95.31 231 ASN A CA 1
ATOM 1803 C C . ASN A 1 231 ? -4.155 -7.588 -1.018 1.00 95.31 231 ASN A C 1
ATOM 1805 O O . ASN A 1 231 ? -4.435 -6.528 -0.460 1.00 95.31 231 ASN A O 1
ATOM 1809 N N . HIS A 1 232 ? -3.160 -7.688 -1.896 1.00 93.75 232 HIS A N 1
ATOM 1810 C CA . HIS A 1 232 ? -2.211 -6.611 -2.172 1.00 93.75 232 HIS A CA 1
ATOM 1811 C C . HIS A 1 232 ? -2.862 -5.326 -2.716 1.00 93.75 232 HIS A C 1
ATOM 1813 O O . HIS A 1 232 ? -2.267 -4.258 -2.600 1.00 93.75 232 HIS A O 1
ATOM 1819 N N . VAL A 1 233 ? -4.071 -5.375 -3.289 1.00 95.12 233 VAL A N 1
ATOM 1820 C CA . VAL A 1 233 ? -4.773 -4.187 -3.806 1.00 95.12 233 VAL A CA 1
ATOM 1821 C C . VAL A 1 233 ? -5.582 -3.497 -2.709 1.00 95.12 233 VAL A C 1
ATOM 1823 O O . VAL A 1 233 ? -5.360 -2.316 -2.440 1.00 95.12 233 VAL A O 1
ATOM 1826 N N . ASN A 1 234 ? -6.513 -4.219 -2.078 1.00 94.19 234 ASN A N 1
ATOM 1827 C CA . ASN A 1 234 ? -7.534 -3.633 -1.196 1.00 94.19 234 ASN A CA 1
ATOM 1828 C C . ASN A 1 234 ? -7.333 -3.927 0.300 1.00 94.19 234 ASN A C 1
ATOM 1830 O O . ASN A 1 234 ? -8.010 -3.308 1.114 1.00 94.19 234 ASN A O 1
ATOM 1834 N N . GLY A 1 235 ? -6.423 -4.832 0.662 1.00 93.62 235 GLY A N 1
ATOM 1835 C CA . GLY A 1 235 ? -6.098 -5.159 2.046 1.00 93.62 235 GLY A CA 1
ATOM 1836 C C . GLY A 1 235 ? -6.937 -6.260 2.699 1.00 93.62 235 GLY A C 1
ATOM 1837 O O . GLY A 1 235 ? -6.735 -6.517 3.879 1.00 93.62 235 GLY A O 1
ATOM 1838 N N . SER A 1 236 ? -7.873 -6.907 1.990 1.00 94.56 236 SER A N 1
ATOM 1839 C CA . SER A 1 236 ? -8.736 -7.941 2.588 1.00 94.56 236 SER A CA 1
ATOM 1840 C C . SER A 1 236 ? -7.983 -9.229 2.925 1.00 94.56 236 SER A C 1
ATOM 1842 O O . SER A 1 236 ? -7.144 -9.679 2.142 1.00 94.56 236 SER A O 1
ATOM 1844 N N . CYS A 1 237 ? -8.309 -9.857 4.053 1.00 93.38 237 CYS A N 1
ATOM 1845 C CA . CYS A 1 237 ? -7.707 -11.126 4.462 1.00 93.38 237 CYS A CA 1
ATOM 1846 C C . CYS A 1 237 ? -8.428 -12.286 3.754 1.00 93.38 237 CYS A C 1
ATOM 1848 O O . CYS A 1 237 ? -9.523 -12.688 4.136 1.00 93.38 237 CYS A O 1
ATOM 1850 N N . ASN A 1 238 ? -7.842 -12.800 2.670 1.00 89.06 238 ASN A N 1
ATOM 1851 C CA . ASN A 1 238 ? -8.499 -13.815 1.835 1.00 89.06 238 ASN A CA 1
ATOM 1852 C C . ASN A 1 238 ? -8.439 -15.231 2.432 1.00 89.06 238 ASN A C 1
ATOM 1854 O O . ASN A 1 238 ? -9.215 -16.084 2.018 1.00 89.06 238 ASN A O 1
ATOM 1858 N N . GLN A 1 239 ? -7.517 -15.488 3.366 1.00 91.94 239 GLN A N 1
ATOM 1859 C CA . GLN A 1 239 ? -7.381 -16.782 4.049 1.00 91.94 239 GLN A CA 1
ATOM 1860 C C . GLN A 1 239 ? -8.191 -16.845 5.354 1.00 91.94 239 GLN A C 1
ATOM 1862 O O . GLN A 1 239 ? -8.060 -17.798 6.112 1.00 91.94 239 GLN A O 1
ATOM 1867 N N . GLY A 1 240 ? -9.035 -15.842 5.613 1.00 88.69 240 GLY A N 1
ATOM 1868 C CA . GLY A 1 240 ? -9.746 -15.699 6.879 1.00 88.69 240 GLY A CA 1
ATOM 1869 C C . GLY A 1 240 ? -8.942 -14.924 7.921 1.00 88.69 240 GLY A C 1
ATOM 1870 O O . GLY A 1 240 ? -7.973 -14.229 7.596 1.00 88.69 240 GLY A O 1
ATOM 1871 N N . CYS A 1 241 ? -9.395 -15.017 9.164 1.00 89.12 241 CYS A N 1
ATOM 1872 C CA . CYS A 1 241 ? -8.840 -14.312 10.311 1.00 89.12 241 CYS A CA 1
ATOM 1873 C C . CYS A 1 241 ? -8.243 -15.295 11.309 1.00 89.12 241 CYS A C 1
ATOM 1875 O O . CYS A 1 241 ? -8.727 -16.421 11.415 1.00 89.12 241 CYS A O 1
ATOM 1877 N N . ASP A 1 242 ? -7.238 -14.843 12.053 1.00 85.69 242 ASP A N 1
ATOM 1878 C CA . ASP A 1 242 ? -6.762 -15.560 13.233 1.00 85.69 242 ASP A CA 1
ATOM 1879 C C . ASP A 1 242 ? -7.876 -15.664 14.289 1.00 85.69 242 ASP A C 1
ATOM 1881 O O . ASP A 1 242 ? -8.784 -14.822 14.351 1.00 85.69 242 ASP A O 1
ATOM 1885 N N . ASP A 1 243 ? -7.785 -16.681 15.147 1.00 77.19 243 ASP A N 1
ATOM 1886 C CA . ASP A 1 243 ? -8.754 -16.935 16.213 1.00 77.19 243 ASP A CA 1
ATOM 1887 C C . ASP A 1 243 ? -9.033 -15.670 17.042 1.00 77.19 243 ASP A C 1
ATOM 1889 O O . ASP A 1 243 ? -8.122 -14.994 17.528 1.00 77.19 243 ASP A O 1
ATOM 1893 N N . GLY A 1 244 ? -10.314 -15.337 17.224 1.00 64.56 244 GLY A N 1
ATOM 1894 C CA . GLY A 1 244 ? -10.725 -14.132 17.954 1.00 64.56 244 GLY A CA 1
ATOM 1895 C C . GLY A 1 244 ? -11.090 -12.932 17.077 1.00 64.56 244 GLY A C 1
ATOM 1896 O O . GLY A 1 244 ? -11.687 -11.984 17.598 1.00 64.56 244 GLY A O 1
ATOM 1897 N N . TYR A 1 245 ? -10.795 -12.978 15.773 1.00 75.81 245 TYR A N 1
ATOM 1898 C CA . TYR A 1 245 ? -11.016 -11.871 14.842 1.00 75.81 245 TYR A CA 1
ATOM 1899 C C . TYR A 1 245 ? -11.988 -12.237 13.723 1.00 75.81 245 TYR A C 1
ATOM 1901 O O . TYR A 1 245 ? -12.017 -13.362 13.235 1.00 75.81 245 TYR A O 1
ATOM 1909 N N . ILE A 1 246 ? -12.798 -11.266 13.309 1.00 75.19 246 ILE A N 1
ATOM 1910 C CA . ILE A 1 246 ? -13.789 -11.407 12.241 1.00 75.19 246 ILE A CA 1
ATOM 1911 C C . ILE A 1 246 ? -13.782 -10.177 11.318 1.00 75.19 246 ILE A C 1
ATOM 1913 O O . ILE A 1 246 ? -13.074 -9.188 11.540 1.00 75.19 246 ILE A O 1
ATOM 1917 N N . GLY A 1 247 ? -14.571 -10.254 10.246 1.00 78.81 247 GLY A N 1
ATOM 1918 C CA . GLY A 1 247 ? -14.709 -9.196 9.247 1.00 78.81 247 GLY A CA 1
ATOM 1919 C C . GLY A 1 247 ? -13.697 -9.298 8.101 1.00 78.81 247 GLY A C 1
ATOM 1920 O O . GLY A 1 247 ? -12.708 -10.022 8.155 1.00 78.81 247 GLY A O 1
ATOM 1921 N N . ARG A 1 248 ? -13.934 -8.538 7.023 1.00 87.50 248 ARG A N 1
ATOM 1922 C CA . ARG A 1 248 ? -13.148 -8.609 5.769 1.00 87.50 248 ARG A CA 1
ATOM 1923 C C . ARG A 1 248 ? -11.660 -8.261 5.941 1.00 87.50 248 ARG A C 1
ATOM 1925 O O . ARG A 1 248 ? -10.832 -8.657 5.118 1.00 87.50 248 ARG A O 1
ATOM 1932 N N . PHE A 1 249 ? -11.340 -7.491 6.976 1.00 89.06 249 PHE A N 1
ATOM 1933 C CA . PHE A 1 249 ? -9.990 -7.024 7.288 1.00 89.06 249 PHE A CA 1
ATOM 1934 C C . PHE A 1 249 ? -9.459 -7.581 8.616 1.00 89.06 249 PHE A C 1
ATOM 1936 O O . PHE A 1 249 ? -8.379 -7.173 9.026 1.00 89.06 249 PHE A O 1
ATOM 1943 N N . CYS A 1 250 ? -10.192 -8.480 9.289 1.00 87.38 250 CYS A N 1
ATOM 1944 C CA . CYS A 1 250 ? -9.800 -9.060 10.581 1.00 87.38 250 CYS A CA 1
ATOM 1945 C C . CYS A 1 250 ? -9.408 -7.996 11.619 1.00 87.38 250 CYS A C 1
ATOM 1947 O O . CYS A 1 250 ? -8.383 -8.087 12.292 1.00 87.38 250 CYS A O 1
ATOM 1949 N N . THR A 1 251 ? -10.192 -6.920 11.675 1.00 82.38 251 THR A N 1
ATOM 1950 C CA . THR A 1 251 ? -10.020 -5.804 12.617 1.00 82.38 251 THR A CA 1
ATOM 1951 C C . THR A 1 251 ? -11.084 -5.799 13.710 1.00 82.38 251 THR A C 1
ATOM 1953 O O . THR A 1 251 ? -10.963 -5.041 14.670 1.00 82.38 251 THR A O 1
ATOM 1956 N N . GLU A 1 252 ? -12.123 -6.620 13.570 1.00 74.06 252 GLU A N 1
ATOM 1957 C CA . GLU A 1 252 ? -13.241 -6.722 14.505 1.00 74.06 252 GLU A CA 1
ATOM 1958 C C . GLU A 1 252 ? -13.017 -7.928 15.425 1.00 74.06 252 GLU A C 1
ATOM 1960 O O . GLU A 1 252 ? -12.591 -8.983 14.963 1.00 74.06 252 GLU A O 1
ATOM 1965 N N . GLY A 1 253 ? -13.259 -7.766 16.727 1.00 57.97 253 GLY A N 1
ATOM 1966 C CA . GLY A 1 253 ? -13.201 -8.862 17.701 1.00 57.97 253 GLY A CA 1
ATOM 1967 C C . GLY A 1 253 ? -14.549 -9.576 17.823 1.00 57.97 253 GLY A C 1
ATOM 1968 O O . GLY A 1 253 ? -15.587 -8.952 17.617 1.00 57.97 253 GLY A O 1
ATOM 1969 N N . LEU A 1 254 ? -14.524 -10.869 18.158 1.00 48.75 254 LEU A N 1
ATOM 1970 C CA . LEU A 1 254 ? -15.688 -11.767 18.223 1.00 48.75 254 LEU A CA 1
ATOM 1971 C C . LEU A 1 254 ? -16.945 -11.162 18.907 1.00 48.75 254 LEU A C 1
ATOM 1973 O O . LEU A 1 254 ? -16.922 -10.828 20.093 1.00 48.75 254 LEU A O 1
ATOM 1977 N N . ALA A 1 255 ? -18.063 -11.131 18.173 1.00 46.28 255 ALA A N 1
ATOM 1978 C CA . ALA A 1 255 ? -19.427 -11.055 18.704 1.00 46.28 255 ALA A CA 1
ATOM 1979 C C . ALA A 1 255 ? -20.060 -12.454 18.587 1.00 46.28 255 ALA A C 1
ATOM 1981 O O . ALA A 1 255 ? -19.966 -13.081 17.530 1.00 46.28 255 ALA A O 1
ATOM 1982 N N . ILE A 1 256 ? -20.639 -12.980 19.672 1.00 51.16 256 ILE A N 1
ATOM 1983 C CA . ILE A 1 256 ? -21.238 -14.326 19.685 1.00 51.16 256 ILE A CA 1
ATOM 1984 C C . ILE A 1 256 ? -22.761 -14.195 19.570 1.00 51.16 256 ILE A C 1
ATOM 1986 O O . ILE A 1 256 ? -23.431 -13.943 20.571 1.00 51.16 256 ILE A O 1
ATOM 1990 N N . ASP A 1 257 ? -23.306 -14.445 18.380 1.00 43.59 257 ASP A N 1
ATOM 1991 C CA . ASP A 1 257 ? -24.753 -14.564 18.166 1.00 43.59 257 ASP A CA 1
ATOM 1992 C C . ASP A 1 257 ? -25.201 -16.013 18.419 1.00 43.59 257 ASP A C 1
ATOM 1994 O O . ASP A 1 257 ? -24.935 -16.918 17.624 1.00 43.59 257 ASP A O 1
ATOM 1998 N N . ILE A 1 258 ? -25.899 -16.267 19.532 1.00 53.84 258 ILE A N 1
ATOM 1999 C CA . ILE A 1 258 ? -26.386 -17.616 19.873 1.00 53.84 258 ILE A CA 1
ATOM 2000 C C . ILE A 1 258 ? -27.865 -17.739 19.494 1.00 53.84 258 ILE A C 1
ATOM 2002 O O . ILE A 1 258 ? -28.730 -17.094 20.088 1.00 53.84 258 ILE A O 1
ATOM 2006 N N . LEU A 1 259 ? -28.175 -18.625 18.538 1.00 46.16 259 LEU A N 1
ATOM 2007 C CA . LEU A 1 259 ? -29.542 -18.961 18.108 1.00 46.16 259 LEU A CA 1
ATOM 2008 C C . LEU A 1 259 ? -29.914 -20.405 18.511 1.00 46.16 259 LEU A C 1
ATOM 2010 O O . LEU A 1 259 ? -29.774 -21.328 17.703 1.00 46.16 259 LEU A O 1
ATOM 2014 N N . PRO A 1 260 ? -30.419 -20.653 19.737 1.00 48.22 260 PRO A N 1
ATOM 2015 C CA . PRO A 1 260 ? -30.868 -21.985 20.123 1.00 48.22 260 PRO A CA 1
ATOM 2016 C C . PRO A 1 260 ? -32.189 -22.348 19.415 1.00 48.22 260 PRO A C 1
ATOM 2018 O O . PRO A 1 260 ? -33.050 -21.498 19.192 1.00 48.22 260 PRO A O 1
ATOM 2021 N N . LYS A 1 261 ? -32.381 -23.625 19.060 1.00 48.16 261 LYS A N 1
ATOM 2022 C CA . LYS A 1 261 ? -33.581 -24.114 18.338 1.00 48.16 261 LYS A CA 1
ATOM 2023 C C . LYS A 1 261 ? -34.553 -24.955 19.191 1.00 48.16 261 LYS A C 1
ATOM 2025 O O . LYS A 1 261 ? -35.565 -25.413 18.667 1.00 48.16 261 LYS A O 1
ATOM 2030 N N . THR A 1 262 ? -34.297 -25.186 20.484 1.00 51.69 262 THR A N 1
ATOM 2031 C CA . THR A 1 262 ? -35.037 -26.188 21.292 1.00 51.69 262 THR A CA 1
ATOM 2032 C C . THR A 1 262 ? -35.981 -25.587 22.348 1.00 51.69 262 THR A C 1
ATOM 2034 O O . THR A 1 262 ? -35.817 -24.455 22.774 1.00 51.69 262 THR A O 1
ATOM 2037 N N . ARG A 1 263 ? -37.023 -26.336 22.766 1.00 47.44 263 ARG A N 1
ATOM 2038 C CA . ARG A 1 263 ? -38.148 -25.868 23.625 1.00 47.44 263 ARG A CA 1
ATOM 2039 C C . ARG A 1 263 ? -37.830 -25.676 25.125 1.00 47.44 263 ARG A C 1
ATOM 2041 O O . ARG A 1 263 ? -38.692 -25.182 25.849 1.00 47.44 263 ARG A O 1
ATOM 2048 N N . ARG A 1 264 ? -36.647 -26.079 25.595 1.00 54.09 264 ARG A N 1
ATOM 2049 C CA . ARG A 1 264 ? -36.084 -25.810 26.932 1.00 54.09 264 ARG A CA 1
ATOM 2050 C C . ARG A 1 264 ? -34.570 -25.818 26.777 1.00 54.09 264 ARG A C 1
ATOM 2052 O O . ARG A 1 264 ? -34.001 -26.888 26.589 1.00 54.09 264 ARG A O 1
ATOM 2059 N N . SER A 1 265 ? -33.930 -24.660 26.833 1.00 56.50 265 SER A N 1
ATOM 2060 C CA . SER A 1 265 ? -32.474 -24.579 26.693 1.00 56.50 265 SER A CA 1
ATOM 2061 C C . SER A 1 265 ? -31.894 -23.940 27.949 1.00 56.50 265 SER A C 1
ATOM 2063 O O . SER A 1 265 ? -32.356 -22.887 28.389 1.00 56.50 265 SER A O 1
ATOM 2065 N N . ARG A 1 266 ? -30.913 -24.597 28.564 1.00 63.22 266 ARG A N 1
ATOM 2066 C CA . ARG A 1 266 ? -29.986 -23.934 29.478 1.00 63.22 266 ARG A CA 1
ATOM 2067 C C . ARG A 1 266 ? -28.786 -23.527 28.639 1.00 63.22 266 ARG A C 1
ATOM 2069 O O . ARG A 1 266 ? -28.284 -24.355 27.884 1.00 63.22 266 ARG A O 1
ATOM 2076 N N . LEU A 1 267 ? -28.406 -22.263 28.719 1.00 62.97 267 LEU A N 1
ATOM 2077 C CA . LEU A 1 267 ? -27.247 -21.739 28.021 1.00 62.97 267 LEU A CA 1
ATOM 2078 C C . LEU A 1 267 ? -26.292 -21.191 29.073 1.00 62.97 267 LEU A C 1
ATOM 2080 O O . LEU A 1 267 ? -26.611 -20.204 29.730 1.00 62.97 267 LEU A O 1
ATOM 2084 N N . ASP A 1 268 ? -25.162 -21.868 29.233 1.00 69.25 268 ASP A N 1
ATOM 2085 C CA . ASP A 1 268 ? -24.102 -21.470 30.148 1.00 69.25 268 ASP A CA 1
ATOM 2086 C C . ASP A 1 268 ? -22.960 -20.896 29.291 1.00 69.25 268 ASP A C 1
ATOM 2088 O O . ASP A 1 268 ? -22.392 -21.602 28.457 1.00 69.25 268 ASP A O 1
ATOM 2092 N N . ILE A 1 269 ? -22.666 -19.602 29.432 1.00 65.44 269 ILE A N 1
ATOM 2093 C CA . ILE A 1 269 ? -21.605 -18.907 28.688 1.00 65.44 269 ILE A CA 1
ATOM 2094 C C . ILE A 1 269 ? -20.492 -18.563 29.668 1.00 65.44 269 ILE A C 1
ATOM 2096 O O . ILE A 1 269 ? -20.717 -17.805 30.609 1.00 65.44 269 ILE A O 1
ATOM 2100 N N . VAL A 1 270 ? -19.286 -19.077 29.430 1.00 67.88 270 VAL A N 1
ATOM 2101 C CA . VAL A 1 270 ? -18.093 -18.726 30.209 1.00 67.88 270 VAL A CA 1
ATOM 2102 C C . VAL A 1 270 ? -17.090 -18.033 29.293 1.00 67.88 270 VAL A C 1
ATOM 2104 O O . VAL A 1 270 ? -16.623 -18.626 28.326 1.00 67.88 270 VAL A O 1
ATOM 2107 N N . ALA A 1 271 ? -16.757 -16.780 29.594 1.00 65.31 271 ALA A N 1
ATOM 2108 C CA . ALA A 1 271 ? -15.764 -15.998 28.866 1.00 65.31 271 ALA A CA 1
ATOM 2109 C C . ALA A 1 271 ? -14.592 -15.638 29.783 1.00 65.31 271 ALA A C 1
ATOM 2111 O O . ALA A 1 271 ? -14.781 -15.037 30.840 1.00 65.31 271 ALA A O 1
ATOM 2112 N N . VAL A 1 272 ? -13.370 -15.975 29.370 1.00 66.94 272 VAL A N 1
ATOM 2113 C CA . VAL A 1 272 ? -12.146 -15.729 30.144 1.00 66.94 272 VAL A CA 1
ATOM 2114 C C . VAL A 1 272 ? -11.182 -14.893 29.304 1.00 66.94 272 VAL A C 1
ATOM 2116 O O . VAL A 1 272 ? -10.939 -15.212 28.145 1.00 66.94 272 VAL A O 1
ATOM 2119 N N . SER A 1 273 ? -10.636 -13.818 29.877 1.00 63.03 273 SER A N 1
ATOM 2120 C CA . SER A 1 273 ? -9.601 -12.965 29.260 1.00 63.03 273 SER A CA 1
ATOM 2121 C C . SER A 1 273 ? -9.999 -12.286 27.937 1.00 63.03 273 SER A C 1
ATOM 2123 O O . SER A 1 273 ? -9.154 -12.014 27.084 1.00 63.03 273 SER A O 1
ATOM 2125 N N . ALA A 1 274 ? -11.279 -11.948 27.761 1.00 59.09 274 ALA A N 1
ATOM 2126 C CA . ALA A 1 274 ? -11.743 -11.230 26.575 1.00 59.09 274 ALA A CA 1
ATOM 2127 C C . ALA A 1 274 ? -11.319 -9.744 26.594 1.00 59.09 274 ALA A C 1
ATOM 2129 O O . ALA A 1 274 ? -11.605 -8.994 27.532 1.00 59.09 274 ALA A O 1
ATOM 2130 N N . LYS A 1 275 ? -10.664 -9.269 25.526 1.00 59.25 275 LYS A N 1
ATOM 2131 C CA . LYS A 1 275 ? -10.347 -7.834 25.364 1.00 59.25 275 LYS A CA 1
ATOM 2132 C C . LYS A 1 275 ? -11.612 -7.004 25.123 1.00 59.25 275 LYS A C 1
ATOM 2134 O O . LYS A 1 275 ? -11.696 -5.867 25.589 1.00 59.25 275 LYS A O 1
ATOM 2139 N N . TRP A 1 276 ? -12.570 -7.584 24.411 1.00 57.34 276 TRP A N 1
ATOM 2140 C CA . TRP A 1 276 ? -13.892 -7.035 24.146 1.00 57.34 276 TRP A CA 1
ATOM 2141 C C . TRP A 1 276 ? -14.847 -8.216 23.932 1.00 57.34 276 TRP A C 1
ATOM 2143 O O . TRP A 1 276 ? -14.489 -9.136 23.201 1.00 57.34 276 TRP A O 1
ATOM 2153 N N . LEU A 1 277 ? -16.001 -8.230 24.603 1.00 61.19 277 LEU A N 1
ATOM 2154 C CA . LEU A 1 277 ? -17.037 -9.250 24.418 1.00 61.19 277 LEU A CA 1
ATOM 2155 C C . LEU A 1 277 ? -18.398 -8.566 24.314 1.00 61.19 277 LEU A C 1
ATOM 2157 O O . LEU A 1 277 ? -18.795 -7.860 25.243 1.00 61.19 277 LEU A O 1
ATOM 2161 N N . ALA A 1 278 ? -19.092 -8.799 23.202 1.00 60.03 278 ALA A N 1
ATOM 2162 C CA . ALA A 1 278 ? -20.487 -8.432 23.011 1.00 60.03 278 ALA A CA 1
ATOM 2163 C C . ALA A 1 278 ? -21.321 -9.714 22.890 1.00 60.03 278 ALA A C 1
ATOM 2165 O O . ALA A 1 278 ? -21.054 -10.548 22.020 1.00 60.03 278 ALA A O 1
ATOM 2166 N N . ILE A 1 279 ? -22.289 -9.890 23.790 1.00 60.34 279 ILE A N 1
ATOM 2167 C CA . ILE A 1 279 ? -23.242 -11.005 23.751 1.00 60.34 279 ILE A CA 1
ATOM 2168 C C . ILE A 1 279 ? -24.612 -10.411 23.425 1.00 60.34 279 ILE A C 1
ATOM 2170 O O . ILE A 1 279 ? -25.165 -9.715 24.276 1.00 60.34 279 ILE A O 1
ATOM 2174 N N . ASP A 1 280 ? -25.143 -10.700 22.234 1.00 56.00 280 ASP A N 1
ATOM 2175 C CA . ASP A 1 280 ? -26.543 -10.431 21.887 1.00 56.00 280 ASP A CA 1
ATOM 2176 C C . ASP A 1 280 ? -27.329 -11.748 21.934 1.00 56.00 280 ASP A C 1
ATOM 2178 O O . ASP A 1 280 ? -27.056 -12.710 21.209 1.00 56.00 280 ASP A O 1
ATOM 2182 N N . VAL A 1 281 ? -28.299 -11.826 22.846 1.00 58.34 281 VAL A N 1
ATOM 2183 C CA . VAL A 1 281 ? -29.180 -12.992 22.964 1.00 58.34 281 VAL A CA 1
ATOM 2184 C C . VAL A 1 281 ? -30.576 -12.604 22.487 1.00 58.34 281 VAL A C 1
ATOM 2186 O O . VAL A 1 281 ? -31.351 -11.982 23.220 1.00 58.34 281 VAL A O 1
ATOM 2189 N N . LEU A 1 282 ? -30.936 -13.060 21.280 1.00 54.50 282 LEU A N 1
ATOM 2190 C CA . LEU A 1 282 ? -32.256 -12.885 20.657 1.00 54.50 282 LEU A CA 1
ATOM 2191 C C . LEU A 1 282 ? -33.096 -14.183 20.701 1.00 54.50 282 LEU A C 1
ATOM 2193 O O . LEU A 1 282 ? -33.241 -14.874 19.687 1.00 54.50 282 LEU A O 1
ATOM 2197 N N . PRO A 1 283 ? -33.722 -14.567 21.832 1.00 51.47 283 PRO A N 1
ATOM 2198 C CA . PRO A 1 283 ? -34.436 -15.831 21.903 1.00 51.47 283 PRO A CA 1
ATOM 2199 C C . PRO A 1 283 ? -35.878 -15.668 21.400 1.00 51.47 283 PRO A C 1
ATOM 2201 O O . PRO A 1 283 ? -36.722 -15.018 22.023 1.00 51.47 283 PRO A O 1
ATOM 2204 N N . LYS A 1 284 ? -36.212 -16.358 20.303 1.00 49.56 284 LYS A N 1
ATOM 2205 C CA . LYS A 1 284 ? -37.602 -16.666 19.899 1.00 49.56 284 LYS A CA 1
ATOM 2206 C C . LYS A 1 284 ? -38.196 -17.864 20.674 1.00 49.56 284 LYS A C 1
ATOM 2208 O O . LYS A 1 284 ? -39.146 -18.491 20.211 1.00 49.56 284 LYS A O 1
ATOM 2213 N N . ILE A 1 285 ? -37.650 -18.225 21.837 1.00 49.66 285 ILE A N 1
ATOM 2214 C CA . ILE A 1 285 ? -37.928 -19.504 22.512 1.00 49.66 285 ILE A CA 1
ATOM 2215 C C . ILE A 1 285 ? -38.705 -19.285 23.810 1.00 49.66 285 ILE A C 1
ATOM 2217 O O . ILE A 1 285 ? -38.489 -18.320 24.534 1.00 49.66 285 ILE A O 1
ATOM 2221 N N . ARG A 1 286 ? -39.624 -20.199 24.139 1.00 51.47 286 ARG A N 1
ATOM 2222 C CA . ARG A 1 286 ? -40.325 -20.211 25.429 1.00 51.47 286 ARG A CA 1
ATOM 2223 C C . ARG A 1 286 ? -39.462 -20.914 26.490 1.00 51.47 286 ARG A C 1
ATOM 2225 O O . ARG A 1 286 ? -39.424 -22.135 26.507 1.00 51.47 286 ARG A O 1
ATOM 2232 N N . CYS A 1 287 ? -38.900 -20.114 27.403 1.00 49.91 287 CYS A N 1
ATOM 2233 C CA . CYS A 1 287 ? -38.135 -20.473 28.609 1.00 49.91 287 CYS A CA 1
ATOM 2234 C C . CYS A 1 287 ? -36.726 -21.040 28.375 1.00 49.91 287 CYS A C 1
ATOM 2236 O O . CYS A 1 287 ? -36.558 -22.254 28.242 1.00 49.91 287 CYS A O 1
ATOM 2238 N N . CYS A 1 288 ? -35.724 -20.159 28.477 1.00 57.84 288 CYS A N 1
ATOM 2239 C CA . CYS A 1 288 ? -34.318 -20.533 28.594 1.00 57.84 288 CYS A CA 1
ATOM 2240 C C . CYS A 1 288 ? -33.727 -19.924 29.870 1.00 57.84 288 CYS A C 1
ATOM 2242 O O . CYS A 1 288 ? -33.948 -18.749 30.163 1.00 57.84 288 CYS A O 1
ATOM 2244 N N . ARG A 1 289 ? -33.020 -20.736 30.655 1.00 68.56 289 ARG A N 1
ATOM 2245 C CA . ARG A 1 289 ? -32.148 -20.232 31.719 1.00 68.56 289 ARG A CA 1
ATOM 2246 C C . ARG A 1 289 ? -30.833 -19.838 31.054 1.00 68.56 289 ARG A C 1
ATOM 2248 O O . ARG A 1 289 ? -30.320 -20.630 30.265 1.00 68.56 289 ARG A O 1
ATOM 2255 N N . LEU A 1 290 ? -30.340 -18.644 31.347 1.00 68.00 290 LEU A N 1
ATOM 2256 C CA . LEU A 1 290 ? -29.079 -18.138 30.819 1.00 68.00 290 LEU A CA 1
ATOM 2257 C C . LEU A 1 290 ? -28.169 -17.816 31.999 1.00 68.00 290 LEU A C 1
ATOM 2259 O O . LEU A 1 290 ? -28.506 -16.944 32.797 1.00 68.00 290 LEU A O 1
ATOM 2263 N N . ASP A 1 291 ? -27.062 -18.541 32.103 1.00 73.62 291 ASP A N 1
ATOM 2264 C CA . ASP A 1 291 ? -26.035 -18.299 33.108 1.00 73.62 291 ASP A CA 1
ATOM 2265 C C . ASP A 1 291 ? -24.795 -17.756 32.363 1.00 73.62 291 ASP A C 1
ATOM 2267 O O . ASP A 1 291 ? -24.250 -18.421 31.483 1.00 73.62 291 ASP A O 1
ATOM 2271 N N . ILE A 1 292 ? -24.370 -16.523 32.651 1.00 70.50 292 ILE A N 1
ATOM 2272 C CA . ILE A 1 292 ? -23.201 -15.886 32.020 1.00 70.50 292 ILE A CA 1
ATOM 2273 C C . ILE A 1 292 ? -22.136 -15.658 33.085 1.00 70.50 292 ILE A C 1
ATOM 2275 O O . ILE A 1 292 ? -22.402 -15.011 34.094 1.00 70.50 292 ILE A O 1
ATOM 2279 N N . VAL A 1 293 ? -20.918 -16.133 32.842 1.00 73.81 293 VAL A N 1
ATOM 2280 C CA . VAL A 1 293 ? -19.748 -15.891 33.688 1.00 73.81 293 VAL A CA 1
ATOM 2281 C C . VAL A 1 293 ? -18.644 -15.268 32.842 1.00 73.81 293 VAL A C 1
ATOM 2283 O O . VAL A 1 293 ? -18.139 -15.890 31.914 1.00 73.81 293 VAL A O 1
ATOM 2286 N N . ALA A 1 294 ? -18.240 -14.044 33.170 1.00 69.50 294 ALA A N 1
ATOM 2287 C CA . ALA A 1 294 ? -17.139 -13.351 32.511 1.00 69.50 294 ALA A CA 1
ATOM 2288 C C . ALA A 1 294 ? -16.016 -13.041 33.507 1.00 69.50 294 ALA A C 1
ATOM 2290 O O . ALA A 1 294 ? -16.244 -12.418 34.545 1.00 69.50 294 ALA A O 1
ATOM 2291 N N . VAL A 1 295 ? -14.791 -13.447 33.181 1.00 72.06 295 VAL A N 1
ATOM 2292 C CA . VAL A 1 295 ? -13.606 -13.317 34.038 1.00 72.06 295 VAL A CA 1
ATOM 2293 C C . VAL A 1 295 ? -12.508 -12.581 33.269 1.00 72.06 295 VAL A C 1
ATOM 2295 O O . VAL A 1 295 ? -12.183 -12.951 32.144 1.00 72.06 295 VAL A O 1
ATOM 2298 N N . LEU A 1 296 ? -11.922 -11.537 33.867 1.00 67.62 296 LEU A N 1
ATOM 2299 C CA . LEU A 1 296 ? -10.813 -10.748 33.291 1.00 67.62 296 LEU A CA 1
ATOM 2300 C C . LEU A 1 296 ? -11.144 -10.025 31.967 1.00 67.62 296 LEU A C 1
ATOM 2302 O O . LEU A 1 296 ? -10.256 -9.770 31.152 1.00 67.62 296 LEU A O 1
ATOM 2306 N N . ALA A 1 297 ? -12.405 -9.652 31.746 1.00 64.50 297 ALA A N 1
ATOM 2307 C CA . ALA A 1 297 ? -12.785 -8.894 30.557 1.00 64.50 297 ALA A CA 1
ATOM 2308 C C . ALA A 1 297 ? -12.328 -7.423 30.650 1.00 64.50 297 ALA A C 1
ATOM 2310 O O . ALA A 1 297 ? -12.633 -6.725 31.621 1.00 64.50 297 ALA A O 1
ATOM 2311 N N . LYS A 1 298 ? -11.619 -6.895 29.642 1.00 64.69 298 LYS A N 1
ATOM 2312 C CA . LYS A 1 298 ? -11.261 -5.458 29.636 1.00 64.69 298 LYS A CA 1
ATOM 2313 C C . LYS A 1 298 ? -12.504 -4.590 29.412 1.00 64.69 298 LYS A C 1
ATOM 2315 O O . LYS A 1 298 ? -12.630 -3.558 30.065 1.00 64.69 298 LYS A O 1
ATOM 2320 N N . TRP A 1 299 ? -13.395 -5.048 28.536 1.00 60.88 299 TRP A N 1
ATOM 2321 C CA . TRP A 1 299 ? -14.704 -4.469 28.254 1.00 60.88 299 TRP A CA 1
ATOM 2322 C C . TRP A 1 299 ? -15.714 -5.585 27.973 1.00 60.88 299 TRP A C 1
ATOM 2324 O O . TRP A 1 299 ? -15.422 -6.483 27.182 1.00 60.88 299 TRP A O 1
ATOM 2334 N N . LEU A 1 300 ? -16.879 -5.526 28.619 1.00 64.25 300 LEU A N 1
ATOM 2335 C CA . LEU A 1 300 ? -17.980 -6.472 28.432 1.00 64.25 300 LEU A CA 1
ATOM 2336 C C . LEU A 1 300 ? -19.280 -5.696 28.200 1.00 64.25 300 LEU A C 1
ATOM 2338 O O . LEU A 1 300 ? -19.660 -4.875 29.035 1.00 64.25 300 LEU A O 1
ATOM 2342 N N . ALA A 1 301 ? -19.931 -5.959 27.071 1.00 63.44 301 ALA A N 1
ATOM 2343 C CA . ALA A 1 301 ? -21.263 -5.473 26.748 1.00 63.44 301 ALA A CA 1
ATOM 2344 C C . ALA A 1 301 ? -22.202 -6.679 26.641 1.00 63.44 301 ALA A C 1
ATOM 2346 O O . ALA A 1 301 ? -21.976 -7.584 25.839 1.00 63.44 301 ALA A O 1
ATOM 2347 N N . ILE A 1 302 ? -23.233 -6.726 27.476 1.00 63.09 302 ILE A N 1
ATOM 2348 C CA . ILE A 1 302 ? -24.249 -7.779 27.406 1.00 63.09 302 ILE A CA 1
ATOM 2349 C C . ILE A 1 302 ? -25.564 -7.092 27.061 1.00 63.09 302 ILE A C 1
ATOM 2351 O O . ILE A 1 302 ? -26.064 -6.336 27.892 1.00 63.09 302 ILE A O 1
ATOM 2355 N N . ASP A 1 303 ? -26.102 -7.365 25.872 1.00 59.91 303 ASP A N 1
ATOM 2356 C CA . ASP A 1 303 ? -27.472 -7.000 25.508 1.00 59.91 303 ASP A CA 1
ATOM 2357 C C . ASP A 1 303 ? -28.323 -8.273 25.516 1.00 59.91 303 ASP A C 1
ATOM 2359 O O . ASP A 1 303 ? -28.127 -9.209 24.735 1.00 59.91 303 ASP A O 1
ATOM 2363 N N . VAL A 1 304 ? -29.252 -8.356 26.467 1.00 60.22 304 VAL A N 1
ATOM 2364 C CA . VAL A 1 304 ? -30.184 -9.485 26.537 1.00 60.22 304 VAL A CA 1
ATOM 2365 C C . VAL A 1 304 ? -31.586 -8.973 26.244 1.00 60.22 304 VAL A C 1
ATOM 2367 O O . VAL A 1 304 ? -32.227 -8.330 27.084 1.00 60.22 304 VAL A O 1
ATOM 2370 N N . LEU A 1 305 ? -32.129 -9.375 25.090 1.00 55.56 305 LEU A N 1
ATOM 2371 C CA . LEU A 1 305 ? -33.491 -9.059 24.643 1.00 55.56 305 LEU A CA 1
ATOM 2372 C C . LEU A 1 305 ? -34.428 -10.286 24.683 1.00 55.56 305 LEU A C 1
ATOM 2374 O O . LEU A 1 305 ? -35.011 -10.671 23.659 1.00 55.56 305 LEU A O 1
ATOM 2378 N N . PRO A 1 306 ? -34.678 -10.919 25.851 1.00 53.88 306 PRO A N 1
ATOM 2379 C CA . PRO A 1 306 ? -35.493 -12.115 25.892 1.00 53.88 306 PRO A CA 1
ATOM 2380 C C . PRO A 1 306 ? -36.981 -11.782 25.731 1.00 53.88 306 PRO A C 1
ATOM 2382 O O . PRO A 1 306 ? -37.581 -11.037 26.517 1.00 53.88 306 PRO A O 1
ATOM 2385 N N . LYS A 1 307 ? -37.612 -12.365 24.703 1.00 55.81 307 LYS A N 1
ATOM 2386 C CA . LYS A 1 307 ? -39.070 -12.348 24.498 1.00 55.81 307 LYS A CA 1
ATOM 2387 C C . LYS A 1 307 ? -39.679 -13.679 24.945 1.00 55.81 307 LYS A C 1
ATOM 2389 O O . LYS A 1 307 ? -40.077 -14.487 24.106 1.00 55.81 307 LYS A O 1
ATOM 2394 N N . THR A 1 308 ? -39.794 -13.929 26.255 1.00 54.66 308 THR A N 1
ATOM 2395 C CA . THR A 1 308 ? -40.348 -15.212 26.739 1.00 54.66 308 THR A CA 1
ATOM 2396 C C . THR A 1 308 ? -41.369 -15.118 27.893 1.00 54.66 308 THR A C 1
ATOM 2398 O O . THR A 1 308 ? -41.716 -14.057 28.419 1.00 54.66 308 THR A O 1
ATOM 2401 N N . ARG A 1 309 ? -41.987 -16.265 28.237 1.00 55.34 309 ARG A N 1
ATOM 2402 C CA . ARG A 1 309 ? -43.067 -16.393 29.237 1.00 55.34 309 ARG A CA 1
ATOM 2403 C C . ARG A 1 309 ? -42.536 -16.454 30.683 1.00 55.34 309 ARG A C 1
ATOM 2405 O O . ARG A 1 309 ? -43.230 -15.955 31.576 1.00 55.34 309 ARG A O 1
ATOM 2412 N N . ARG A 1 310 ? -41.366 -17.066 30.920 1.00 58.91 310 ARG A N 1
ATOM 2413 C CA . ARG A 1 310 ? -40.632 -17.093 32.204 1.00 58.91 310 ARG A CA 1
ATOM 2414 C C . ARG A 1 310 ? -39.132 -17.132 31.916 1.00 58.91 310 ARG A C 1
ATOM 2416 O O . ARG A 1 310 ? -38.708 -18.084 31.274 1.00 58.91 310 ARG A O 1
ATOM 2423 N N . ASP A 1 311 ? -38.373 -16.183 32.448 1.00 65.25 311 ASP A N 1
ATOM 2424 C CA . ASP A 1 311 ? -36.918 -16.126 32.253 1.00 65.25 311 ASP A CA 1
ATOM 2425 C C . ASP A 1 311 ? -36.182 -15.998 33.583 1.00 65.25 311 ASP A C 1
ATOM 2427 O O . ASP A 1 311 ? -36.672 -15.344 34.515 1.00 65.25 311 ASP A O 1
ATOM 2431 N N . ARG A 1 312 ? -35.016 -16.645 33.644 1.00 69.56 312 ARG A N 1
ATOM 2432 C CA . ARG A 1 312 ? -34.013 -16.488 34.693 1.00 69.56 312 ARG A CA 1
ATOM 2433 C C . ARG A 1 312 ? -32.676 -16.214 34.011 1.00 69.56 312 ARG A C 1
ATOM 2435 O O . ARG A 1 312 ? -32.242 -17.038 33.208 1.00 69.56 312 ARG A O 1
ATOM 2442 N N . LEU A 1 313 ? -32.094 -15.066 34.326 1.00 71.19 313 LEU A N 1
ATOM 2443 C CA . LEU A 1 313 ? -30.767 -14.663 33.885 1.00 71.19 313 LEU A CA 1
ATOM 2444 C C . LEU A 1 313 ? -29.891 -14.520 35.127 1.00 71.19 313 LEU A C 1
ATOM 2446 O O . LEU A 1 313 ? -30.190 -13.679 35.975 1.00 71.19 313 LEU A O 1
ATOM 2450 N N . ASP A 1 314 ? -28.852 -15.340 35.216 1.00 74.44 314 ASP A N 1
ATOM 2451 C CA . ASP A 1 314 ? -27.827 -15.247 36.249 1.00 74.44 314 ASP A CA 1
ATOM 2452 C C . ASP A 1 314 ? -26.550 -14.725 35.550 1.00 74.44 314 ASP A C 1
ATOM 2454 O O . ASP A 1 314 ? -26.026 -15.375 34.649 1.00 74.44 314 ASP A O 1
ATOM 2458 N N . ALA A 1 315 ? -26.069 -13.529 35.893 1.00 71.25 315 ALA A N 1
ATOM 2459 C CA . ALA A 1 315 ? -24.893 -12.917 35.269 1.00 71.25 315 ALA A CA 1
ATOM 2460 C C . ALA A 1 315 ? -23.818 -12.611 36.317 1.00 71.25 315 ALA A C 1
ATOM 2462 O O . ALA A 1 315 ? -24.069 -11.907 37.293 1.00 71.25 315 ALA A O 1
ATOM 2463 N N . VAL A 1 316 ? -22.606 -13.116 36.102 1.00 75.50 316 VAL A N 1
ATOM 2464 C CA . VAL A 1 316 ? -21.455 -12.941 36.988 1.00 75.50 316 VAL A CA 1
ATOM 2465 C C . VAL A 1 316 ? -20.303 -12.321 36.205 1.00 75.50 316 VAL A C 1
ATOM 2467 O O . VAL A 1 316 ? -19.857 -12.872 35.202 1.00 75.50 316 VAL A O 1
ATOM 2470 N N . ALA A 1 317 ? -19.787 -11.190 36.677 1.00 69.81 317 ALA A N 1
ATOM 2471 C CA . ALA A 1 317 ? -18.624 -10.524 36.105 1.00 69.81 317 ALA A CA 1
ATOM 2472 C C . ALA A 1 317 ? -17.532 -10.342 37.165 1.00 69.81 317 ALA A C 1
ATOM 2474 O O . ALA A 1 317 ? -17.767 -9.755 38.221 1.00 69.81 317 ALA A O 1
ATOM 2475 N N . VAL A 1 318 ? -16.321 -10.814 36.875 1.00 74.06 318 VAL A N 1
ATOM 2476 C CA . VAL A 1 318 ? -15.169 -10.765 37.785 1.00 74.06 318 VAL A CA 1
ATOM 2477 C C . VAL A 1 318 ? -14.017 -10.007 37.126 1.00 74.06 318 VAL A C 1
ATOM 2479 O O . VAL A 1 318 ? -13.557 -10.364 36.041 1.00 74.06 318 VAL A O 1
ATOM 2482 N N . SER A 1 319 ? -13.520 -8.969 37.802 1.00 70.88 319 SER A N 1
ATOM 2483 C CA . SER A 1 319 ? -12.357 -8.164 37.398 1.00 70.88 319 SER A CA 1
ATOM 2484 C C . SER A 1 319 ? -12.507 -7.452 36.044 1.00 70.88 319 SER A C 1
ATOM 2486 O O . SER A 1 319 ? -11.556 -7.380 35.264 1.00 70.88 319 SER A O 1
ATOM 2488 N N . ALA A 1 320 ? -13.692 -6.898 35.764 1.00 66.12 320 ALA A N 1
ATOM 2489 C CA . ALA A 1 320 ? -13.949 -6.125 34.548 1.00 66.12 320 ALA A CA 1
ATOM 2490 C C . ALA A 1 320 ? -13.504 -4.652 34.679 1.00 66.12 320 ALA A C 1
ATOM 2492 O O . ALA A 1 320 ? -13.774 -4.009 35.696 1.00 66.12 320 ALA A O 1
ATOM 2493 N N . LYS A 1 321 ? -12.827 -4.090 33.663 1.00 63.66 321 LYS A N 1
ATOM 2494 C CA . LYS A 1 321 ? -12.397 -2.666 33.657 1.00 63.66 321 LYS A CA 1
ATOM 2495 C C . LYS A 1 321 ? -13.446 -1.690 33.102 1.00 63.66 321 LYS A C 1
ATOM 2497 O O . LYS A 1 321 ? -13.270 -0.487 33.280 1.00 63.66 321 LYS A O 1
ATOM 2502 N N . GLY A 1 322 ? -14.484 -2.214 32.460 1.00 63.38 322 GLY A N 1
ATOM 2503 C CA . GLY A 1 322 ? -15.675 -1.507 32.002 1.00 63.38 322 GLY A CA 1
ATOM 2504 C C . GLY A 1 322 ? -16.740 -2.545 31.661 1.00 63.38 322 GLY A C 1
ATOM 2505 O O . GLY A 1 322 ? -16.472 -3.481 30.906 1.00 63.38 322 GLY A O 1
ATOM 2506 N N . LEU A 1 323 ? -17.912 -2.440 32.278 1.00 63.62 323 LEU A N 1
ATOM 2507 C CA . LEU A 1 323 ? -19.008 -3.391 32.099 1.00 63.62 323 LEU A CA 1
ATOM 2508 C C . LEU A 1 323 ? -20.290 -2.600 31.866 1.00 63.62 323 LEU A C 1
ATOM 2510 O O . LEU A 1 323 ? -20.681 -1.815 32.726 1.00 63.62 323 LEU A O 1
ATOM 2514 N N . ALA A 1 324 ? -20.897 -2.811 30.702 1.00 63.16 324 ALA A N 1
ATOM 2515 C CA . ALA A 1 324 ? -22.203 -2.288 30.340 1.00 63.16 324 ALA A CA 1
ATOM 2516 C C . ALA A 1 324 ? -23.156 -3.474 30.186 1.00 63.16 324 ALA A C 1
ATOM 2518 O O . ALA A 1 324 ? -22.973 -4.316 29.308 1.00 63.16 324 ALA A O 1
ATOM 2519 N N . ILE A 1 325 ? -24.139 -3.584 31.071 1.00 63.09 325 ILE A N 1
ATOM 2520 C CA . ILE A 1 325 ? -25.180 -4.607 30.946 1.00 63.09 325 ILE A CA 1
ATOM 2521 C C . ILE A 1 325 ? -26.473 -3.868 30.632 1.00 63.09 325 ILE A C 1
ATOM 2523 O O . ILE A 1 325 ? -26.966 -3.152 31.502 1.00 63.09 325 ILE A O 1
ATOM 2527 N N . ASP A 1 326 ? -26.995 -4.047 29.418 1.00 62.00 326 ASP A N 1
ATOM 2528 C CA . ASP A 1 326 ? -28.356 -3.649 29.065 1.00 62.00 326 ASP A CA 1
ATOM 2529 C C . ASP A 1 326 ? -29.233 -4.903 29.079 1.00 62.00 326 ASP A C 1
ATOM 2531 O O . ASP A 1 326 ? -29.060 -5.848 28.304 1.00 62.00 326 ASP A O 1
ATOM 2535 N N . VAL A 1 327 ? -30.157 -4.963 30.035 1.00 62.22 327 VAL A N 1
ATOM 2536 C CA . VAL A 1 327 ? -31.106 -6.075 30.114 1.00 62.22 327 VAL A CA 1
ATOM 2537 C C . VAL A 1 327 ? -32.505 -5.546 29.851 1.00 62.22 327 VAL A C 1
ATOM 2539 O O . VAL A 1 327 ? -33.127 -4.906 30.708 1.00 62.22 327 VAL A O 1
ATOM 2542 N N . LEU A 1 328 ? -33.065 -5.926 28.698 1.00 57.66 328 LEU A N 1
ATOM 2543 C CA . LEU A 1 328 ? -34.408 -5.553 28.241 1.00 57.66 328 LEU A CA 1
ATOM 2544 C C . LEU A 1 328 ? -35.385 -6.750 28.208 1.00 57.66 328 LEU A C 1
ATOM 2546 O O . LEU A 1 328 ? -35.978 -7.065 27.166 1.00 57.66 328 LEU A O 1
ATOM 2550 N N . PRO A 1 329 ? -35.669 -7.418 29.345 1.00 57.19 329 PRO A N 1
ATOM 2551 C CA . PRO A 1 329 ? -36.550 -8.570 29.360 1.00 57.19 329 PRO A CA 1
ATOM 2552 C C . PRO A 1 329 ? -38.002 -8.127 29.163 1.00 57.19 329 PRO A C 1
ATOM 2554 O O . PRO A 1 329 ? -38.586 -7.411 29.987 1.00 57.19 329 PRO A O 1
ATOM 2557 N N . LYS A 1 330 ? -38.625 -8.596 28.077 1.00 62.38 330 LYS A N 1
ATOM 2558 C CA . LYS A 1 330 ? -40.065 -8.443 27.810 1.00 62.38 330 LYS A CA 1
ATOM 2559 C C . LYS A 1 330 ? -40.791 -9.728 28.217 1.00 62.38 330 LYS A C 1
ATOM 2561 O O . LYS A 1 330 ? -41.099 -10.562 27.367 1.00 62.38 330 LYS A O 1
ATOM 2566 N N . THR A 1 331 ? -41.072 -9.902 29.516 1.00 60.75 331 THR A N 1
ATOM 2567 C CA . THR A 1 331 ? -41.495 -11.213 30.064 1.00 60.75 331 THR A CA 1
ATOM 2568 C C . THR A 1 331 ? -42.694 -11.162 31.021 1.00 60.75 331 THR A C 1
ATOM 2570 O O . THR A 1 331 ? -43.012 -10.148 31.646 1.00 60.75 331 THR A O 1
ATOM 2573 N N . ARG A 1 332 ? -43.426 -12.277 31.183 1.00 66.06 332 ARG A N 1
ATOM 2574 C CA . ARG A 1 332 ? -44.551 -12.343 32.149 1.00 66.06 332 ARG A CA 1
ATOM 2575 C C . ARG A 1 332 ? -44.063 -12.535 33.593 1.00 66.06 332 ARG A C 1
ATOM 2577 O O . ARG A 1 332 ? -44.680 -11.979 34.508 1.00 66.06 332 ARG A O 1
ATOM 2584 N N . ARG A 1 333 ? -43.003 -13.323 33.805 1.00 68.25 333 ARG A N 1
ATOM 2585 C CA . ARG A 1 333 ? -42.278 -13.465 35.079 1.00 68.25 333 ARG A CA 1
ATOM 2586 C C . ARG A 1 333 ? -40.773 -13.492 34.789 1.00 68.25 333 ARG A C 1
ATOM 2588 O O . ARG A 1 333 ? -40.353 -14.381 34.062 1.00 68.25 333 ARG A O 1
ATOM 2595 N N . GLY A 1 334 ? -40.001 -12.563 35.340 1.00 68.75 334 GLY A N 1
ATOM 2596 C CA . GLY A 1 334 ? -38.548 -12.504 35.141 1.00 68.75 334 GLY A CA 1
ATOM 2597 C C . GLY A 1 334 ? -37.797 -12.490 36.467 1.00 68.75 334 GLY A C 1
ATOM 2598 O O . GLY A 1 334 ? -38.256 -11.833 37.408 1.00 68.75 334 GLY A O 1
ATOM 2599 N N . ARG A 1 335 ? -36.676 -13.208 36.529 1.00 74.38 335 ARG A N 1
ATOM 2600 C CA . ARG A 1 335 ? -35.661 -13.087 37.579 1.00 74.38 335 ARG A CA 1
ATOM 2601 C C . ARG A 1 335 ? -34.325 -12.729 36.934 1.00 74.38 335 ARG A C 1
ATOM 2603 O O . ARG A 1 335 ? -33.963 -13.349 35.937 1.00 74.38 335 ARG A O 1
ATOM 2610 N N . LEU A 1 336 ? -33.652 -11.737 37.494 1.00 75.50 336 LEU A N 1
ATOM 2611 C CA . LEU A 1 336 ? -32.331 -11.300 37.077 1.00 75.50 336 LEU A CA 1
ATOM 2612 C C . LEU A 1 336 ? -31.448 -11.234 38.320 1.00 75.50 336 LEU A C 1
ATOM 2614 O O . LEU A 1 336 ? -31.747 -10.450 39.216 1.00 75.50 336 LEU A O 1
ATOM 2618 N N . ASP A 1 337 ? -30.420 -12.071 38.364 1.00 80.12 337 ASP A N 1
ATOM 2619 C CA . ASP A 1 337 ? -29.435 -12.111 39.439 1.00 80.12 337 ASP A CA 1
ATOM 2620 C C . ASP A 1 337 ? -28.095 -11.635 38.838 1.00 80.12 337 ASP A C 1
ATOM 2622 O O . ASP A 1 337 ? -27.574 -12.269 37.923 1.00 80.12 337 ASP A O 1
ATOM 2626 N N . ILE A 1 338 ? -27.554 -10.500 39.292 1.00 76.69 338 ILE A N 1
ATOM 2627 C CA . ILE A 1 338 ? -26.288 -9.931 38.796 1.00 76.69 338 ILE A CA 1
ATOM 2628 C C . ILE A 1 338 ? -25.268 -9.889 39.929 1.00 76.69 338 ILE A C 1
ATOM 2630 O O . ILE A 1 338 ? -25.533 -9.317 40.986 1.00 76.69 338 ILE A O 1
ATOM 2634 N N . VAL A 1 339 ? -24.076 -10.433 39.693 1.00 82.38 339 VAL A N 1
ATOM 2635 C CA . VAL A 1 339 ? -22.941 -10.370 40.618 1.00 82.38 339 VAL A CA 1
ATOM 2636 C C . VAL A 1 339 ? -21.741 -9.741 39.918 1.00 82.38 339 VAL A C 1
ATOM 2638 O O . VAL A 1 339 ? -21.257 -10.260 38.917 1.00 82.38 339 VAL A O 1
ATOM 2641 N N . ALA A 1 340 ? -21.227 -8.639 40.455 1.00 76.88 340 ALA A N 1
ATOM 2642 C CA . ALA A 1 340 ? -20.022 -7.979 39.965 1.00 76.88 340 ALA A CA 1
ATOM 2643 C C . ALA A 1 340 ? -18.943 -7.957 41.053 1.00 76.88 340 ALA A C 1
ATOM 2645 O O . ALA A 1 340 ? -19.165 -7.427 42.139 1.00 76.88 340 ALA A O 1
ATOM 2646 N N . VAL A 1 341 ? -17.758 -8.495 40.767 1.00 81.88 341 VAL A N 1
ATOM 2647 C CA . VAL A 1 341 ? -16.634 -8.574 41.714 1.00 81.88 341 VAL A CA 1
ATOM 2648 C C . VAL A 1 341 ? -15.426 -7.840 41.140 1.00 81.88 341 VAL A C 1
ATOM 2650 O O . VAL A 1 341 ? -15.024 -8.097 40.008 1.00 81.88 341 VAL A O 1
ATOM 2653 N N . SER A 1 342 ? -14.821 -6.933 41.910 1.00 78.38 342 SER A N 1
ATOM 2654 C CA . SER A 1 342 ? -13.604 -6.189 41.538 1.00 78.38 342 SER A CA 1
ATOM 2655 C C . SER A 1 342 ? -13.718 -5.400 40.222 1.00 78.38 342 SER A C 1
ATOM 2657 O O . SER A 1 342 ? -12.734 -5.229 39.499 1.00 78.38 342 SER A O 1
ATOM 2659 N N . ALA A 1 343 ? -14.920 -4.918 39.895 1.00 69.62 343 ALA A N 1
ATOM 2660 C CA . ALA A 1 343 ? -15.189 -4.176 38.666 1.00 69.62 343 ALA A CA 1
ATOM 2661 C C . ALA A 1 343 ? -14.868 -2.672 38.800 1.00 69.62 343 ALA A C 1
ATOM 2663 O O . ALA A 1 343 ? -15.072 -2.062 39.855 1.00 69.62 343 ALA A O 1
ATOM 2664 N N . LYS A 1 344 ? -14.386 -2.048 37.722 1.00 72.19 344 LYS A N 1
ATOM 2665 C CA . LYS A 1 344 ? -14.211 -0.588 37.611 1.00 72.19 344 LYS A CA 1
ATOM 2666 C C . LYS A 1 344 ? -15.118 -0.050 36.506 1.00 72.19 344 LYS A C 1
ATOM 2668 O O . LYS A 1 344 ? -15.185 -0.675 35.456 1.00 72.19 344 LYS A O 1
ATOM 2673 N N . GLY A 1 345 ? -15.768 1.094 36.727 1.00 66.69 345 GLY A N 1
ATOM 2674 C CA . GLY A 1 345 ? -16.577 1.761 35.697 1.00 66.69 345 GLY A CA 1
ATOM 2675 C C . GLY A 1 345 ? -17.746 0.899 35.220 1.00 66.69 345 GLY A C 1
ATOM 2676 O O . GLY A 1 345 ? -17.875 0.623 34.030 1.00 66.69 345 GLY A O 1
ATOM 2677 N N . LEU A 1 346 ? -18.534 0.397 36.168 1.00 68.19 346 LEU A N 1
ATOM 2678 C CA . LEU A 1 346 ? -19.669 -0.480 35.896 1.00 68.19 346 LEU A CA 1
ATOM 2679 C C . LEU A 1 346 ? -20.926 0.379 35.719 1.00 68.19 346 LEU A C 1
ATOM 2681 O O . LEU A 1 346 ? -21.304 1.091 36.647 1.00 68.19 346 LEU A O 1
ATOM 2685 N N . ALA A 1 347 ? -21.550 0.288 34.546 1.00 68.25 347 ALA A N 1
ATOM 2686 C CA . ALA A 1 347 ? -22.839 0.890 34.237 1.00 68.25 347 ALA A CA 1
ATOM 2687 C C . ALA A 1 347 ? -23.841 -0.236 33.964 1.00 68.25 347 ALA A C 1
ATOM 2689 O O . ALA A 1 347 ? -23.694 -0.994 33.006 1.00 68.25 347 ALA A O 1
ATOM 2690 N N . ILE A 1 348 ? -24.834 -0.397 34.831 1.00 66.50 348 ILE A N 1
ATOM 2691 C CA . ILE A 1 348 ? -25.898 -1.384 34.618 1.00 66.50 348 ILE A CA 1
ATOM 2692 C C . ILE A 1 348 ? -27.170 -0.609 34.296 1.00 66.50 348 ILE A C 1
ATOM 2694 O O . ILE A 1 348 ? -27.684 0.061 35.188 1.00 66.50 348 ILE A O 1
ATOM 2698 N N . ASP A 1 349 ? -27.676 -0.728 33.066 1.00 66.88 349 ASP A N 1
ATOM 2699 C CA . ASP A 1 349 ? -29.012 -0.246 32.706 1.00 66.88 349 ASP A CA 1
ATOM 2700 C C . ASP A 1 349 ? -29.971 -1.440 32.673 1.00 66.88 349 ASP A C 1
ATOM 2702 O O . ASP A 1 349 ? -29.878 -2.360 31.857 1.00 66.88 349 ASP A O 1
ATOM 2706 N N . VAL A 1 350 ? -30.886 -1.478 33.636 1.00 64.94 350 VAL A N 1
ATOM 2707 C CA . VAL A 1 350 ? -31.863 -2.561 33.752 1.00 64.94 350 VAL A CA 1
ATOM 2708 C C . VAL A 1 350 ? -33.237 -2.001 33.419 1.00 64.94 350 VAL A C 1
ATOM 2710 O O . VAL A 1 350 ? -33.886 -1.360 34.252 1.00 64.94 350 VAL A O 1
ATOM 2713 N N . LEU A 1 351 ? -33.747 -2.334 32.227 1.00 61.75 351 LEU A N 1
ATOM 2714 C CA . LEU A 1 351 ? -35.055 -1.903 31.711 1.00 61.75 351 LEU A CA 1
ATOM 2715 C C . LEU A 1 351 ? -36.087 -3.053 31.607 1.00 61.75 351 LEU A C 1
ATOM 2717 O O . LEU A 1 351 ? -36.678 -3.303 30.546 1.00 61.75 351 LEU A O 1
ATOM 2721 N N . PRO A 1 352 ? -36.426 -3.754 32.707 1.00 60.84 352 PRO A N 1
ATOM 2722 C CA . PRO A 1 352 ? -37.320 -4.893 32.654 1.00 60.84 352 PRO A CA 1
ATOM 2723 C C . PRO A 1 352 ? -38.758 -4.434 32.423 1.00 60.84 352 PRO A C 1
ATOM 2725 O O . PRO A 1 352 ? -39.375 -3.745 33.243 1.00 60.84 352 PRO A O 1
ATOM 2728 N N . LYS A 1 353 ? -39.339 -4.883 31.309 1.00 65.75 353 LYS A N 1
ATOM 2729 C CA . LYS A 1 353 ? -40.763 -4.735 30.988 1.00 65.75 353 LYS A CA 1
ATOM 2730 C C . LYS A 1 353 ? -41.481 -6.029 31.363 1.00 65.75 353 LYS A C 1
ATOM 2732 O O . LYS A 1 353 ? -41.780 -6.852 30.498 1.00 65.75 353 LYS A O 1
ATOM 2737 N N . THR A 1 354 ? -41.761 -6.224 32.660 1.00 65.00 354 THR A N 1
ATOM 2738 C CA . THR A 1 354 ? -42.311 -7.500 33.161 1.00 65.00 354 THR A CA 1
ATOM 2739 C C . THR A 1 354 ? -43.588 -7.391 34.002 1.00 65.00 354 THR A C 1
ATOM 2741 O O . THR A 1 354 ? -43.833 -6.427 34.726 1.00 65.00 354 THR A O 1
ATOM 2744 N N . ARG A 1 355 ? -44.469 -8.405 33.953 1.00 68.62 355 ARG A N 1
ATOM 2745 C CA . ARG A 1 355 ? -45.692 -8.407 34.795 1.00 68.62 355 ARG A CA 1
ATOM 2746 C C . ARG A 1 355 ? -45.381 -8.730 36.266 1.00 68.62 355 ARG A C 1
ATOM 2748 O O . ARG A 1 355 ? -46.046 -8.179 37.149 1.00 68.62 355 ARG A O 1
ATOM 2755 N N . ARG A 1 356 ? -44.412 -9.612 36.533 1.00 70.06 356 ARG A N 1
ATOM 2756 C CA . ARG A 1 356 ? -43.806 -9.851 37.856 1.00 70.06 356 ARG A CA 1
ATOM 2757 C C . ARG A 1 356 ? -42.285 -9.972 37.700 1.00 70.06 356 ARG A C 1
ATOM 2759 O O . ARG A 1 356 ? -41.858 -10.872 36.988 1.00 70.06 356 ARG A O 1
ATOM 2766 N N . GLY A 1 357 ? -41.506 -9.109 38.341 1.00 70.56 357 GLY A N 1
ATOM 2767 C CA . GLY A 1 357 ? -40.042 -9.105 38.234 1.00 70.56 357 GLY A CA 1
ATOM 2768 C C . GLY A 1 357 ? -39.359 -9.230 39.594 1.00 70.56 357 GLY A C 1
ATOM 2769 O O . GLY A 1 357 ? -39.859 -8.661 40.566 1.00 70.56 357 GLY A O 1
ATOM 2770 N N . ARG A 1 358 ? -38.242 -9.956 39.649 1.00 76.12 358 ARG A N 1
ATOM 2771 C CA . ARG A 1 358 ? -37.266 -9.906 40.743 1.00 76.12 358 ARG A CA 1
ATOM 2772 C C . ARG A 1 358 ? -35.902 -9.542 40.162 1.00 76.12 358 ARG A C 1
ATOM 2774 O O . ARG A 1 358 ? -35.531 -10.112 39.139 1.00 76.12 358 ARG A O 1
ATOM 2781 N N . LEU A 1 359 ? -35.224 -8.597 40.793 1.00 77.12 359 LEU A N 1
ATOM 2782 C CA . LEU A 1 359 ? -33.874 -8.185 40.450 1.00 77.12 359 LEU A CA 1
ATOM 2783 C C . LEU A 1 359 ? -33.024 -8.241 41.715 1.00 77.12 359 LEU A C 1
ATOM 2785 O O . LEU A 1 359 ? -33.329 -7.510 42.653 1.00 77.12 359 LEU A O 1
ATOM 2789 N N . ASP A 1 360 ? -32.006 -9.090 41.718 1.00 82.56 360 ASP A N 1
ATOM 2790 C CA . ASP A 1 360 ? -31.039 -9.213 42.803 1.00 82.56 360 ASP A CA 1
ATOM 2791 C C . ASP A 1 360 ? -29.673 -8.749 42.246 1.00 82.56 360 ASP A C 1
ATOM 2793 O O . ASP A 1 360 ? -29.187 -9.312 41.267 1.00 82.56 360 ASP A O 1
ATOM 2797 N N . ILE A 1 361 ? -29.064 -7.700 42.806 1.00 77.62 361 ILE A N 1
ATOM 2798 C CA . ILE A 1 361 ? -27.757 -7.172 42.374 1.00 77.62 361 ILE A CA 1
ATOM 2799 C C . ILE A 1 361 ? -26.788 -7.199 43.551 1.00 77.62 361 ILE A C 1
ATOM 2801 O O . ILE A 1 361 ? -27.087 -6.666 44.618 1.00 77.62 361 ILE A O 1
ATOM 2805 N N . VAL A 1 362 ? -25.602 -7.767 43.343 1.00 84.06 362 VAL A N 1
ATOM 2806 C CA . VAL A 1 362 ? -24.509 -7.779 44.318 1.00 84.06 362 VAL A CA 1
ATOM 2807 C C . VAL A 1 362 ? -23.242 -7.231 43.672 1.00 84.06 362 VAL A C 1
ATOM 2809 O O . VAL A 1 362 ? -22.750 -7.782 42.692 1.00 84.06 362 VAL A O 1
ATOM 2812 N N . ALA A 1 363 ? -22.681 -6.166 44.237 1.00 78.44 363 ALA A N 1
ATOM 2813 C CA . ALA A 1 363 ? -21.403 -5.603 43.817 1.00 78.44 363 ALA A CA 1
ATOM 2814 C C . ALA A 1 363 ? -20.377 -5.695 44.953 1.00 78.44 363 ALA A C 1
ATOM 2816 O O . ALA A 1 363 ? -20.622 -5.208 46.052 1.00 78.44 363 ALA A O 1
ATOM 2817 N N . VAL A 1 364 ? -19.210 -6.283 44.697 1.00 83.81 364 VAL A N 1
ATOM 2818 C CA . VAL A 1 364 ? -18.135 -6.469 45.683 1.00 83.81 364 VAL A CA 1
ATOM 2819 C C . VAL A 1 364 ? -16.856 -5.812 45.173 1.00 83.81 364 VAL A C 1
ATOM 2821 O O . VAL A 1 364 ? -16.421 -6.092 44.060 1.00 83.81 364 VAL A O 1
ATOM 2824 N N . SER A 1 365 ? -16.220 -4.955 45.977 1.00 81.44 365 SER A N 1
ATOM 2825 C CA . SER A 1 365 ? -14.952 -4.282 45.635 1.00 81.44 365 SER A CA 1
ATOM 2826 C C . SER A 1 365 ? -15.021 -3.448 44.338 1.00 81.44 365 SER A C 1
ATOM 2828 O O . SER A 1 365 ? -14.076 -3.391 43.548 1.00 81.44 365 SER A O 1
ATOM 2830 N N . ALA A 1 366 ? -16.167 -2.811 44.079 1.00 71.19 366 ALA A N 1
ATOM 2831 C CA . ALA A 1 366 ? -16.405 -2.049 42.854 1.00 71.19 366 ALA A CA 1
ATOM 2832 C C . ALA A 1 366 ? -15.998 -0.565 42.983 1.00 71.19 366 ALA A C 1
ATOM 2834 O O . ALA A 1 366 ? -16.118 0.042 44.051 1.00 71.19 366 ALA A O 1
ATOM 2835 N N . LYS A 1 367 ? -15.532 0.053 41.890 1.00 74.88 367 LYS A N 1
ATOM 2836 C CA . LYS A 1 367 ? -15.230 1.499 41.829 1.00 74.88 367 LYS A CA 1
ATOM 2837 C C . LYS A 1 367 ? -15.984 2.177 40.688 1.00 74.88 367 LYS A C 1
ATOM 2839 O O . LYS A 1 367 ? -15.868 1.716 39.555 1.00 74.88 367 LYS A O 1
ATOM 2844 N N . GLY A 1 368 ? -16.644 3.302 40.966 1.00 69.69 368 GLY A N 1
ATOM 2845 C CA . GLY A 1 368 ? -17.360 4.085 39.952 1.00 69.69 368 GLY A CA 1
ATOM 2846 C C . GLY A 1 368 ? -18.521 3.290 39.368 1.00 69.69 368 GLY A C 1
ATOM 2847 O O . GLY A 1 368 ? -18.520 2.982 38.180 1.00 69.69 368 GLY A O 1
ATOM 2848 N N . LEU A 1 369 ? -19.428 2.855 40.239 1.00 70.31 369 LEU A N 1
ATOM 2849 C CA . LEU A 1 369 ? -20.568 2.020 39.882 1.00 70.31 369 LEU A CA 1
ATOM 2850 C C . LEU A 1 369 ? -21.798 2.914 39.743 1.00 70.31 369 LEU A C 1
ATOM 2852 O O . LEU A 1 369 ? -22.176 3.567 40.711 1.00 70.31 369 LEU A O 1
ATOM 2856 N N . VAL A 1 370 ? -22.398 2.922 38.557 1.00 71.81 370 VAL A N 1
ATOM 2857 C CA . VAL A 1 370 ? -23.692 3.548 38.283 1.00 71.81 370 VAL A CA 1
ATOM 2858 C C . VAL A 1 370 ? -24.678 2.432 37.970 1.00 71.81 370 VAL A C 1
ATOM 2860 O O . VAL A 1 370 ? -24.477 1.655 37.035 1.00 71.81 370 VAL A O 1
ATOM 2863 N N . ILE A 1 371 ? -25.707 2.291 38.797 1.00 68.81 371 ILE A N 1
ATOM 2864 C CA . ILE A 1 371 ? -26.787 1.339 38.544 1.00 68.81 371 ILE A CA 1
ATOM 2865 C C . ILE A 1 371 ? -28.040 2.149 38.251 1.00 68.81 371 ILE A C 1
ATOM 2867 O O . ILE A 1 371 ? -28.649 2.676 39.181 1.00 68.81 371 ILE A O 1
ATOM 2871 N N . ASP A 1 372 ? -28.435 2.172 36.983 1.00 68.38 372 ASP A N 1
ATOM 2872 C CA . ASP A 1 372 ? -29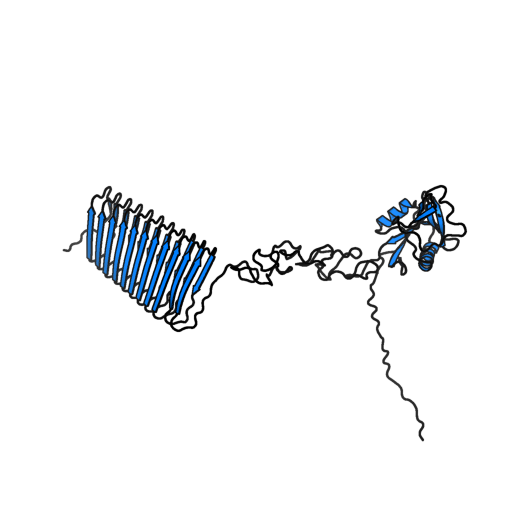.673 2.786 36.530 1.00 68.38 372 ASP A CA 1
ATOM 2873 C C . ASP A 1 372 ? -30.719 1.687 36.381 1.00 68.38 372 ASP A C 1
ATOM 2875 O O . ASP A 1 372 ? -30.700 0.849 35.477 1.00 68.38 372 ASP A O 1
ATOM 2879 N N . VAL A 1 373 ? -31.655 1.642 37.324 1.00 66.44 373 VAL A N 1
ATOM 2880 C CA . VAL A 1 373 ? -32.711 0.634 37.311 1.00 66.44 373 VAL A CA 1
ATOM 2881 C C . VAL A 1 373 ? -34.031 1.296 36.961 1.00 66.44 373 VAL A C 1
ATOM 2883 O O . VAL A 1 373 ? -34.674 1.940 37.793 1.00 66.44 373 VAL A O 1
ATOM 2886 N N . LEU A 1 374 ? -34.513 1.044 35.741 1.00 63.97 374 LEU A N 1
ATOM 2887 C CA . LEU A 1 374 ? -35.768 1.574 35.193 1.00 63.97 374 LEU A CA 1
ATOM 2888 C C . LEU A 1 374 ? -36.848 0.484 34.995 1.00 63.97 374 LEU A C 1
ATOM 2890 O O . LEU A 1 374 ? -37.384 0.291 33.893 1.00 63.97 374 LEU A O 1
ATOM 2894 N N . PRO A 1 375 ? -37.279 -0.233 36.053 1.00 61.59 375 PRO A N 1
ATOM 2895 C CA . PRO A 1 375 ? -38.204 -1.340 35.915 1.00 61.59 375 PRO A CA 1
ATOM 2896 C C . PRO A 1 375 ? -39.621 -0.830 35.644 1.00 61.59 375 PRO A C 1
ATOM 2898 O O . PRO A 1 375 ? -40.254 -0.162 36.468 1.00 61.59 375 PRO A O 1
ATOM 2901 N N . LYS A 1 376 ? -40.176 -1.218 34.493 1.00 67.25 376 LYS A N 1
ATOM 2902 C CA . LYS A 1 376 ? -41.587 -1.021 34.132 1.00 67.25 376 LYS A CA 1
ATOM 2903 C C . LYS A 1 376 ? -42.366 -2.291 34.473 1.00 67.25 376 LYS A C 1
ATOM 2905 O O . LYS A 1 376 ? -42.693 -3.080 33.585 1.00 67.25 376 LYS A O 1
ATOM 2910 N N . THR A 1 377 ? -42.660 -2.507 35.763 1.00 65.19 377 THR A N 1
ATOM 2911 C CA . THR A 1 377 ? -43.284 -3.763 36.230 1.00 65.19 377 THR A CA 1
ATOM 2912 C C . THR A 1 377 ? -44.609 -3.608 36.981 1.00 65.19 377 THR A C 1
ATOM 2914 O O . THR A 1 377 ? -44.847 -2.661 37.726 1.00 65.19 377 THR A O 1
ATOM 2917 N N . ARG A 1 378 ? -45.540 -4.564 36.826 1.00 68.50 378 ARG A N 1
ATOM 2918 C CA . ARG A 1 378 ? -46.818 -4.520 37.579 1.00 68.50 378 ARG A CA 1
ATOM 2919 C C . ARG A 1 378 ? -46.637 -4.932 39.049 1.00 68.50 378 ARG A C 1
ATOM 2921 O O . ARG A 1 378 ? -47.333 -4.386 39.909 1.00 68.50 378 ARG A O 1
ATOM 2928 N N . ARG A 1 379 ? -45.749 -5.889 39.337 1.00 70.25 379 ARG A N 1
ATOM 2929 C CA . ARG A 1 379 ? -45.267 -6.234 40.687 1.00 70.25 379 ARG A CA 1
ATOM 2930 C C . ARG A 1 379 ? -43.755 -6.485 40.634 1.00 70.25 379 ARG A C 1
ATOM 2932 O O . ARG A 1 379 ? -43.355 -7.359 39.873 1.00 70.25 379 ARG A O 1
ATOM 2939 N N . GLY A 1 380 ? -42.954 -5.767 41.414 1.00 70.12 380 GLY A N 1
ATOM 2940 C CA . GLY A 1 380 ? -41.489 -5.877 41.386 1.00 70.12 380 GLY A CA 1
ATOM 2941 C C . GLY A 1 380 ? -40.877 -6.054 42.775 1.00 70.12 380 GLY A C 1
ATOM 2942 O O . GLY A 1 380 ? -41.400 -5.489 43.737 1.00 70.12 380 GLY A O 1
ATOM 2943 N N . ARG A 1 381 ? -39.789 -6.819 42.869 1.00 75.50 381 ARG A N 1
ATOM 2944 C CA . ARG A 1 381 ? -38.848 -6.798 43.996 1.00 75.50 381 ARG A CA 1
ATOM 2945 C C . ARG A 1 381 ? -37.460 -6.456 43.461 1.00 75.50 381 ARG A C 1
ATOM 2947 O O . ARG A 1 381 ? -37.090 -6.993 42.418 1.00 75.50 381 ARG A O 1
ATOM 2954 N N . LEU A 1 382 ? -36.759 -5.566 44.146 1.00 77.12 382 LEU A N 1
ATOM 2955 C CA . LEU A 1 382 ? -35.390 -5.184 43.838 1.00 77.12 382 LEU A CA 1
ATOM 2956 C C . LEU A 1 382 ? -34.571 -5.280 45.119 1.00 77.12 382 LEU A C 1
ATOM 2958 O O . LEU A 1 382 ? -34.900 -4.577 46.068 1.00 77.12 382 LEU A O 1
ATOM 2962 N N . ASP A 1 383 ? -33.560 -6.139 45.123 1.00 80.75 383 ASP A N 1
ATOM 2963 C CA . ASP A 1 383 ? -32.618 -6.322 46.221 1.00 80.75 383 ASP A CA 1
ATOM 2964 C C . ASP A 1 383 ? -31.230 -5.922 45.677 1.00 80.75 383 ASP A C 1
ATOM 2966 O O . ASP A 1 383 ? -30.715 -6.576 44.774 1.00 80.75 383 ASP A O 1
ATOM 2970 N N . ALA A 1 384 ? -30.635 -4.828 46.152 1.00 77.44 384 ALA A N 1
ATOM 2971 C CA . ALA A 1 384 ? -29.334 -4.344 45.677 1.00 77.44 384 ALA A CA 1
ATOM 2972 C C . ALA A 1 384 ? -28.358 -4.189 46.846 1.00 77.44 384 ALA A C 1
ATOM 2974 O O . ALA A 1 384 ? -28.649 -3.478 47.804 1.00 77.44 384 ALA A O 1
ATOM 2975 N N . VAL A 1 385 ? -27.197 -4.841 46.773 1.00 81.06 385 VAL A N 1
ATOM 2976 C CA . VAL A 1 385 ? -26.180 -4.821 47.830 1.00 81.06 385 VAL A CA 1
ATOM 2977 C C . VAL A 1 385 ? -24.816 -4.464 47.256 1.00 81.06 385 VAL A C 1
ATOM 2979 O O . VAL A 1 385 ? -24.352 -5.083 46.300 1.00 81.06 385 VAL A O 1
ATOM 2982 N N . ALA A 1 386 ? -24.138 -3.503 47.877 1.00 76.69 386 ALA A N 1
ATOM 2983 C CA . ALA A 1 386 ? -22.760 -3.153 47.561 1.00 76.69 386 ALA A CA 1
ATOM 2984 C C . ALA A 1 386 ? -21.837 -3.351 48.769 1.00 76.69 386 ALA A C 1
ATOM 2986 O O . ALA A 1 386 ? -22.108 -2.864 49.863 1.00 76.69 386 ALA A O 1
ATOM 2987 N N . VAL A 1 387 ? -20.711 -4.030 48.572 1.00 82.50 387 VAL A N 1
ATOM 2988 C CA . VAL A 1 387 ? -19.719 -4.326 49.611 1.00 82.50 387 VAL A CA 1
ATOM 2989 C C . VAL A 1 387 ? -18.366 -3.769 49.180 1.00 82.50 387 VAL A C 1
ATOM 2991 O O . VAL A 1 387 ? -17.871 -4.093 48.104 1.00 82.50 387 VAL A O 1
ATOM 2994 N N . SER A 1 388 ? -17.739 -2.941 50.017 1.00 79.25 388 SER A N 1
ATOM 2995 C CA . SER A 1 388 ? -16.433 -2.320 49.746 1.00 79.25 388 SER A CA 1
ATOM 2996 C C . SER A 1 388 ? -16.397 -1.488 48.449 1.00 79.25 388 SER A C 1
ATOM 2998 O O . SER A 1 388 ? -15.449 -1.549 47.666 1.00 79.25 388 SER A O 1
ATOM 3000 N N . ALA A 1 389 ? -17.456 -0.718 48.184 1.00 70.62 389 ALA A N 1
ATOM 3001 C CA . ALA A 1 389 ? -17.580 0.085 46.967 1.00 70.62 389 ALA A CA 1
ATOM 3002 C C . ALA A 1 389 ? -17.090 1.538 47.153 1.00 70.62 389 ALA A C 1
ATOM 3004 O O . ALA A 1 389 ? -17.231 2.130 48.227 1.00 70.62 389 ALA A O 1
ATOM 3005 N N . LYS A 1 390 ? -16.534 2.149 46.099 1.00 73.19 390 LYS A N 1
ATOM 3006 C CA . LYS A 1 390 ? -16.183 3.586 46.071 1.00 73.19 390 LYS A CA 1
ATOM 3007 C C . LYS A 1 390 ? -16.883 4.298 44.916 1.00 73.19 390 LYS A C 1
ATOM 3009 O O . LYS A 1 390 ? -16.731 3.855 43.780 1.00 73.19 390 LYS A O 1
ATOM 3014 N N . GLY A 1 391 ? -17.543 5.424 45.189 1.00 68.75 391 GLY A N 1
ATOM 3015 C CA . GLY A 1 391 ? -18.231 6.226 44.173 1.00 68.75 391 GLY A CA 1
ATOM 3016 C C . GLY A 1 391 ? -19.380 5.441 43.553 1.00 68.75 391 GLY A C 1
ATOM 3017 O O . GLY A 1 391 ? -19.311 5.069 42.384 1.00 68.75 391 GLY A O 1
ATOM 3018 N N . LEU A 1 392 ? -20.364 5.096 44.378 1.00 70.06 392 LEU A N 1
ATOM 3019 C CA . LEU A 1 392 ? -21.530 4.316 43.980 1.00 70.06 392 LEU A CA 1
ATOM 3020 C C . LEU A 1 392 ? -22.722 5.260 43.847 1.00 70.06 392 LEU A C 1
ATOM 3022 O O . LEU A 1 392 ? -23.107 5.885 44.831 1.00 70.06 392 LEU A O 1
ATOM 3026 N N . ALA A 1 393 ? -23.294 5.335 42.652 1.00 71.50 393 ALA A N 1
ATOM 3027 C CA . ALA A 1 393 ? -24.575 5.967 42.393 1.00 71.50 393 ALA A CA 1
ATOM 3028 C C . ALA A 1 393 ? -25.582 4.869 42.037 1.00 71.50 393 ALA A C 1
ATOM 3030 O O . ALA A 1 393 ? -25.383 4.119 41.082 1.00 71.50 393 ALA A O 1
ATOM 3031 N N . ILE A 1 394 ? -26.635 4.728 42.833 1.00 68.50 394 ILE A N 1
ATOM 3032 C CA . ILE A 1 394 ? -27.761 3.859 42.490 1.00 68.50 394 ILE A CA 1
ATOM 3033 C C . ILE A 1 394 ? -28.936 4.782 42.188 1.00 68.50 394 ILE A C 1
ATOM 3035 O O . ILE A 1 394 ? -29.504 5.338 43.127 1.00 68.50 394 ILE A O 1
ATOM 3039 N N . ASP A 1 395 ? -29.289 4.929 40.912 1.00 68.19 395 ASP A N 1
ATOM 3040 C CA . ASP A 1 395 ? -30.528 5.586 40.501 1.00 68.19 395 ASP A CA 1
ATOM 3041 C C . ASP A 1 395 ? -31.592 4.514 40.259 1.00 68.19 395 ASP A C 1
ATOM 3043 O O . ASP A 1 395 ? -31.590 3.755 39.282 1.00 68.19 395 ASP A O 1
ATOM 3047 N N . VAL A 1 396 ? -32.524 4.413 41.201 1.00 64.62 396 VAL A N 1
ATOM 3048 C CA . VAL A 1 396 ? -33.659 3.511 41.065 1.00 64.62 396 VAL A CA 1
ATOM 3049 C C . VAL A 1 396 ? -34.890 4.327 40.701 1.00 64.62 396 VAL A C 1
ATOM 3051 O O . VAL A 1 396 ? -35.554 4.925 41.553 1.00 64.62 396 VAL A O 1
ATOM 3054 N N . LEU A 1 397 ? -35.297 4.213 39.434 1.00 63.22 397 LEU A N 1
ATOM 3055 C CA . LEU A 1 397 ? -36.479 4.842 38.838 1.00 63.22 397 LEU A CA 1
ATOM 3056 C C . LEU A 1 397 ? -37.614 3.832 38.536 1.00 63.22 397 LEU A C 1
ATOM 3058 O O . LEU A 1 397 ? -38.066 3.678 37.389 1.00 63.22 397 LEU A O 1
ATOM 3062 N N . PRO A 1 398 ? -38.177 3.129 39.541 1.00 61.34 398 PRO A N 1
ATOM 3063 C CA . PRO A 1 398 ? -39.165 2.095 39.309 1.00 61.34 398 PRO A CA 1
ATOM 3064 C C . PRO A 1 398 ? -40.524 2.702 38.949 1.00 61.34 398 PRO A C 1
ATOM 3066 O O . PRO A 1 398 ? -41.202 3.332 39.766 1.00 61.34 398 PRO A O 1
ATOM 3069 N N . LYS A 1 399 ? -40.998 2.416 37.733 1.00 66.06 399 LYS A N 1
ATOM 3070 C CA . LYS A 1 399 ? -42.385 2.660 37.304 1.00 66.06 399 LYS A CA 1
ATOM 3071 C C . LYS A 1 399 ? -43.226 1.421 37.615 1.00 66.06 399 LYS A C 1
ATOM 3073 O O . LYS A 1 399 ? -43.624 0.690 36.704 1.00 66.06 399 LYS A O 1
ATOM 3078 N N . THR A 1 400 ? -43.483 1.157 38.905 1.00 62.81 400 THR A N 1
ATOM 3079 C CA . THR A 1 400 ? -44.158 -0.082 39.343 1.00 62.81 400 THR A CA 1
ATOM 3080 C C . THR A 1 400 ? -45.499 0.114 40.054 1.00 62.81 400 THR A C 1
ATOM 3082 O O . THR A 1 400 ? -45.697 1.017 40.862 1.00 62.81 400 THR A O 1
ATOM 3085 N N . ARG A 1 401 ? -46.488 -0.755 39.786 1.00 66.00 401 ARG A N 1
ATOM 3086 C CA . ARG A 1 401 ? -47.811 -0.643 40.449 1.00 66.00 401 ARG A CA 1
ATOM 3087 C C . ARG A 1 401 ? -47.773 -1.119 41.911 1.00 66.00 401 ARG A C 1
ATOM 3089 O O . ARG A 1 401 ? -48.492 -0.552 42.736 1.00 66.00 401 ARG A O 1
ATOM 3096 N N . ARG A 1 402 ? -46.978 -2.152 42.225 1.00 67.44 402 ARG A N 1
ATOM 3097 C CA . ARG A 1 402 ? -46.636 -2.596 43.591 1.00 67.44 402 ARG A CA 1
ATOM 3098 C C . ARG A 1 402 ? -45.160 -3.012 43.650 1.00 67.44 402 ARG A C 1
ATOM 3100 O O . ARG A 1 402 ? -44.792 -3.898 42.885 1.00 67.44 402 ARG A O 1
ATOM 3107 N N . GLY A 1 403 ? -44.357 -2.425 44.534 1.00 68.25 403 GLY A N 1
ATOM 3108 C CA . GLY A 1 403 ? -42.910 -2.681 44.589 1.00 68.25 403 GLY A CA 1
ATOM 3109 C C . GLY A 1 403 ? -42.363 -2.860 46.006 1.00 68.25 403 GLY A C 1
ATOM 3110 O O . GLY A 1 403 ? -42.861 -2.210 46.926 1.00 68.25 403 GLY A O 1
ATOM 3111 N N . ARG A 1 404 ? -41.360 -3.727 46.170 1.00 73.94 404 ARG A N 1
ATOM 3112 C CA . ARG A 1 404 ? -40.448 -3.744 47.325 1.00 73.94 404 ARG A CA 1
ATOM 3113 C C . ARG A 1 404 ? -39.041 -3.429 46.825 1.00 73.94 404 ARG A C 1
ATOM 3115 O O . ARG A 1 404 ? -38.662 -3.961 45.781 1.00 73.94 404 ARG A O 1
ATOM 3122 N N . LEU A 1 405 ? -38.335 -2.562 47.533 1.00 74.81 405 LEU A N 1
ATOM 3123 C CA . LEU A 1 405 ? -36.961 -2.199 47.233 1.00 74.81 405 LEU A CA 1
ATOM 3124 C C . LEU A 1 405 ? -36.143 -2.327 48.511 1.00 74.81 405 LEU A C 1
ATOM 3126 O O . LEU A 1 405 ? -36.450 -1.629 49.470 1.00 74.81 405 LEU A O 1
ATOM 3130 N N . ASP A 1 406 ? -35.153 -3.206 48.498 1.00 78.12 406 ASP A N 1
ATOM 3131 C CA . ASP A 1 406 ? -34.213 -3.427 49.587 1.00 78.12 406 ASP A CA 1
ATOM 3132 C C . ASP A 1 406 ? -32.825 -3.010 49.051 1.00 78.12 406 ASP A C 1
ATOM 3134 O O . ASP A 1 406 ? -32.322 -3.607 48.099 1.00 78.12 406 ASP A O 1
ATOM 3138 N N . ALA A 1 407 ? -32.225 -1.948 49.592 1.00 75.69 407 ALA A N 1
ATOM 3139 C CA . ALA A 1 407 ? -30.916 -1.440 49.167 1.00 75.69 407 ALA A CA 1
ATOM 3140 C C . ALA A 1 407 ? -29.934 -1.428 50.342 1.00 75.69 407 ALA A C 1
ATOM 3142 O O . ALA A 1 407 ? -30.264 -0.951 51.424 1.00 75.69 407 ALA A O 1
ATOM 3143 N N . GLY A 1 408 ? -28.727 -1.948 50.142 1.00 76.44 408 GLY A N 1
ATOM 3144 C CA . GLY A 1 408 ? -27.732 -2.128 51.192 1.00 76.44 408 GLY A CA 1
ATOM 3145 C C . GLY A 1 408 ? -26.330 -1.731 50.749 1.00 76.44 408 GLY A C 1
ATOM 3146 O O . GLY A 1 408 ? -25.906 -2.058 49.642 1.00 76.44 408 GLY A O 1
ATOM 3147 N N . ALA A 1 409 ? -25.572 -1.088 51.632 1.00 73.06 409 ALA A N 1
ATOM 3148 C CA . ALA A 1 409 ? -24.155 -0.838 51.416 1.00 73.06 409 ALA A CA 1
ATOM 3149 C C . ALA A 1 409 ? -23.315 -1.130 52.661 1.00 73.06 409 ALA A C 1
ATOM 3151 O O . ALA A 1 409 ? -23.654 -0.723 53.769 1.00 73.06 409 ALA A O 1
ATOM 3152 N N . ILE A 1 410 ? -22.184 -1.804 52.479 1.00 79.19 410 ILE A N 1
ATOM 3153 C CA . ILE A 1 410 ? -21.250 -2.160 53.549 1.00 79.19 410 ILE A CA 1
ATOM 3154 C C . ILE A 1 410 ? -19.866 -1.637 53.168 1.00 79.19 410 ILE A C 1
ATOM 3156 O O . ILE A 1 410 ? -19.358 -1.951 52.094 1.00 79.19 410 ILE A O 1
ATOM 3160 N N . SER A 1 411 ? -19.230 -0.859 54.046 1.00 77.94 411 SER A N 1
ATOM 3161 C CA . SER A 1 411 ? -17.891 -0.288 53.825 1.00 77.94 411 SER A CA 1
ATOM 3162 C C . SER A 1 411 ? -17.796 0.550 52.535 1.00 77.94 411 SER A C 1
ATOM 3164 O O . SER A 1 411 ? -16.864 0.414 51.741 1.00 77.94 411 SER A O 1
ATOM 3166 N N . ALA A 1 412 ? -18.794 1.402 52.286 1.00 70.50 412 ALA A N 1
ATOM 3167 C CA . ALA A 1 412 ? -18.873 2.221 51.076 1.00 70.50 412 ALA A CA 1
ATOM 3168 C C . ALA A 1 412 ? -18.354 3.657 51.293 1.00 70.50 412 ALA A C 1
ATOM 3170 O O . ALA A 1 412 ? -18.525 4.243 52.364 1.00 70.50 412 ALA A O 1
ATOM 3171 N N . LYS A 1 413 ? -17.731 4.258 50.271 1.00 72.12 413 LYS A N 1
ATOM 3172 C CA . LYS A 1 413 ? -17.334 5.682 50.275 1.00 72.12 413 LYS A CA 1
ATOM 3173 C C . LYS A 1 413 ? -17.970 6.425 49.103 1.00 72.12 413 LYS A C 1
ATOM 3175 O O . LYS A 1 413 ? -17.777 5.993 47.969 1.00 72.12 413 LYS A O 1
ATOM 3180 N N . GLY A 1 414 ? -18.622 7.558 49.368 1.00 68.50 414 GLY A N 1
ATOM 3181 C CA . GLY A 1 414 ? -19.283 8.381 48.352 1.00 68.50 414 GLY A CA 1
ATOM 3182 C C . GLY A 1 414 ? -20.442 7.621 47.721 1.00 68.50 414 GLY A C 1
ATOM 3183 O O . GLY A 1 414 ? -20.352 7.217 46.564 1.00 68.50 414 GLY A O 1
ATOM 3184 N N . LEU A 1 415 ? -21.456 7.330 48.531 1.00 69.94 415 LEU A N 1
ATOM 3185 C CA . LEU A 1 415 ?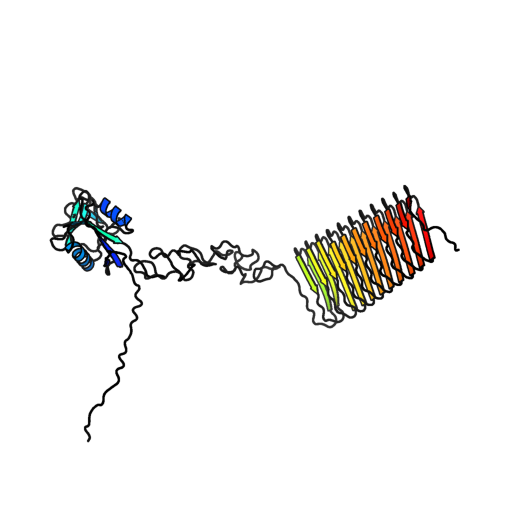 -22.636 6.581 48.122 1.00 69.94 415 LEU A CA 1
ATOM 3186 C C . LEU A 1 415 ? -23.793 7.561 47.948 1.00 69.94 415 LEU A C 1
ATOM 3188 O O . LEU A 1 415 ? -24.209 8.178 48.923 1.00 69.94 415 LEU A O 1
ATOM 3192 N N . ALA A 1 416 ? -24.302 7.669 46.729 1.00 71.12 416 ALA A N 1
ATOM 3193 C CA . ALA A 1 416 ? -25.536 8.369 46.420 1.00 71.12 416 ALA A CA 1
ATOM 3194 C C . ALA A 1 416 ? -26.593 7.327 46.045 1.00 71.12 416 ALA A C 1
ATOM 3196 O O . ALA A 1 416 ? -26.417 6.555 45.101 1.00 71.12 416 ALA A O 1
ATOM 3197 N N . ILE A 1 417 ? -27.665 7.260 46.822 1.00 67.50 417 ILE A N 1
ATOM 3198 C CA . ILE A 1 417 ? -28.832 6.441 46.511 1.00 67.50 417 ILE A CA 1
ATOM 3199 C C . ILE A 1 417 ? -29.949 7.419 46.168 1.00 67.50 417 ILE A C 1
ATOM 3201 O O . ILE A 1 417 ? -30.536 8.002 47.077 1.00 67.50 417 ILE A O 1
ATOM 3205 N N . ASP A 1 418 ? -30.231 7.589 44.878 1.00 67.19 418 ASP A N 1
ATOM 3206 C CA . ASP A 1 418 ? -31.415 8.315 44.428 1.00 67.19 418 ASP A CA 1
ATOM 3207 C C . ASP A 1 418 ? -32.514 7.296 44.140 1.00 67.19 418 ASP A C 1
ATOM 3209 O O . ASP A 1 418 ? -32.415 6.429 43.268 1.00 67.19 418 ASP A O 1
ATOM 3213 N N . VAL A 1 419 ? -33.569 7.337 44.944 1.00 63.59 419 VAL A N 1
ATOM 3214 C CA . VAL A 1 419 ? -34.729 6.482 44.739 1.00 63.59 419 VAL A CA 1
ATOM 3215 C C . VAL A 1 419 ? -35.897 7.378 44.376 1.00 63.59 419 VAL A C 1
ATOM 3217 O O . VAL A 1 419 ? -36.539 8.009 45.225 1.00 63.59 419 VAL A O 1
ATOM 3220 N N . LEU A 1 420 ? -36.257 7.318 43.091 1.00 60.69 420 LEU A N 1
ATOM 3221 C CA . LEU A 1 420 ? -37.369 8.032 42.463 1.00 60.69 420 LEU A CA 1
ATOM 3222 C C . LEU A 1 420 ? -38.542 7.083 42.140 1.00 60.69 420 LEU A C 1
ATOM 3224 O O . LEU A 1 420 ? -38.899 6.857 40.973 1.00 60.69 420 LEU A O 1
ATOM 3228 N N . PRO A 1 421 ? -39.230 6.502 43.144 1.00 57.12 421 PRO A N 1
ATOM 3229 C CA . PRO A 1 421 ? -40.260 5.520 42.892 1.00 57.12 421 PRO A CA 1
ATOM 3230 C C . PRO A 1 421 ? -41.543 6.203 42.417 1.00 57.12 421 PRO A C 1
ATOM 3232 O O . PRO A 1 421 ? -42.333 6.728 43.207 1.00 57.12 421 PRO A O 1
ATOM 3235 N N . LYS A 1 422 ? -41.840 6.081 41.120 1.00 61.31 422 LYS A N 1
ATOM 3236 C CA . LYS A 1 422 ? -43.170 6.353 40.544 1.00 61.31 422 LYS A CA 1
ATOM 3237 C C . LYS A 1 422 ? -44.096 5.159 40.812 1.00 61.31 422 LYS A C 1
ATOM 3239 O O . LYS A 1 422 ? -44.572 4.504 39.882 1.00 61.31 422 LYS A O 1
ATOM 3244 N N . THR A 1 423 ? -44.318 4.837 42.093 1.00 56.19 423 THR A N 1
ATOM 3245 C CA . THR A 1 423 ? -45.023 3.614 42.515 1.00 56.19 423 THR A CA 1
ATOM 3246 C C . THR A 1 423 ? -46.365 3.870 43.198 1.00 56.19 423 THR A C 1
ATOM 3248 O O . THR A 1 423 ? -46.521 4.779 44.008 1.00 56.19 423 THR A O 1
ATOM 3251 N N . ARG A 1 424 ? -47.382 3.043 42.898 1.00 59.47 424 ARG A N 1
ATOM 3252 C CA . ARG A 1 424 ? -48.737 3.240 43.463 1.00 59.47 424 ARG A CA 1
ATOM 3253 C C . ARG A 1 424 ? -48.834 2.775 44.930 1.00 59.47 424 ARG A C 1
ATOM 3255 O O . ARG A 1 424 ? -49.521 3.432 45.714 1.00 59.47 424 ARG A O 1
ATOM 3262 N N . ARG A 1 425 ? -48.156 1.674 45.301 1.00 62.72 425 ARG A N 1
ATOM 3263 C CA . ARG A 1 425 ? -47.958 1.154 46.680 1.00 62.72 425 ARG A CA 1
ATOM 3264 C C . ARG A 1 425 ? -46.581 0.478 46.789 1.00 62.72 425 ARG A C 1
ATOM 3266 O O . ARG A 1 425 ? -46.294 -0.370 45.948 1.00 62.72 425 ARG A O 1
ATOM 3273 N N . GLY A 1 426 ? -45.773 0.764 47.811 1.00 64.94 426 GLY A N 1
ATOM 3274 C CA . GLY A 1 426 ? -44.490 0.065 47.970 1.00 64.94 426 GLY A CA 1
ATOM 3275 C C . GLY A 1 426 ? -43.744 0.313 49.282 1.00 64.94 426 GLY A C 1
ATOM 3276 O O . GLY A 1 426 ? -43.962 1.348 49.922 1.00 64.94 426 GLY A O 1
ATOM 3277 N N . ARG A 1 427 ? -42.894 -0.656 49.645 1.00 71.56 427 ARG A N 1
ATOM 3278 C CA . ARG A 1 427 ? -41.967 -0.643 50.792 1.00 71.56 427 ARG A CA 1
ATOM 3279 C C . ARG A 1 427 ? -40.549 -0.383 50.286 1.00 71.56 427 ARG A C 1
ATOM 3281 O O . ARG A 1 427 ? -40.197 -0.920 49.234 1.00 71.56 427 ARG A O 1
ATOM 3288 N N . LEU A 1 428 ? -39.807 0.453 50.997 1.00 73.00 428 LEU A N 1
ATOM 3289 C CA . LEU A 1 428 ? -38.399 0.711 50.742 1.00 73.00 428 LEU A CA 1
ATOM 3290 C C . LEU A 1 428 ? -37.634 0.471 52.039 1.00 73.00 428 LEU A C 1
ATOM 3292 O O . LEU A 1 428 ? -37.951 1.125 53.025 1.00 73.00 428 LEU A O 1
ATOM 3296 N N . ASP A 1 429 ? -36.676 -0.444 52.010 1.00 76.50 429 ASP A N 1
ATOM 3297 C CA . ASP A 1 429 ? -35.768 -0.730 53.112 1.00 76.50 429 ASP A CA 1
ATOM 3298 C C . ASP A 1 429 ? -34.355 -0.330 52.636 1.00 76.50 429 ASP A C 1
ATOM 3300 O O . ASP A 1 429 ? -33.877 -0.846 51.626 1.00 76.50 429 ASP A O 1
ATOM 3304 N N . ALA A 1 430 ? -33.704 0.626 53.299 1.00 73.69 430 ALA A N 1
ATOM 3305 C CA . ALA A 1 430 ? -32.353 1.080 52.959 1.00 73.69 430 ALA A CA 1
ATOM 3306 C C . ALA A 1 430 ? -31.403 0.897 54.147 1.00 73.69 430 ALA A C 1
ATOM 3308 O O . ALA A 1 430 ? -31.726 1.274 55.269 1.00 73.69 430 ALA A O 1
ATOM 3309 N N . GLY A 1 431 ? -30.226 0.328 53.904 1.00 75.12 431 GLY A N 1
ATOM 3310 C CA . GLY A 1 431 ? -29.245 -0.004 54.931 1.00 75.12 431 GLY A CA 1
ATOM 3311 C C . GLY A 1 431 ? -27.837 0.450 54.561 1.00 75.12 431 GLY A C 1
ATOM 3312 O O . GLY A 1 431 ? -27.381 0.208 53.446 1.00 75.12 431 GLY A O 1
ATOM 3313 N N . ALA A 1 432 ? -27.107 1.045 55.499 1.00 72.44 432 ALA A N 1
ATOM 3314 C CA . ALA A 1 432 ? -25.692 1.341 55.320 1.00 72.44 432 ALA A CA 1
ATOM 3315 C C . ALA A 1 432 ? -24.879 1.024 56.576 1.00 72.44 432 ALA A C 1
ATOM 3317 O O . ALA A 1 432 ? -25.235 1.437 57.676 1.00 72.44 432 ALA A O 1
ATOM 3318 N N . VAL A 1 433 ? -23.753 0.331 56.415 1.00 78.12 433 VAL A N 1
ATOM 3319 C CA . VAL A 1 433 ? -22.834 -0.019 57.507 1.00 78.12 433 VAL A CA 1
ATOM 3320 C C . VAL A 1 433 ? -21.430 0.466 57.159 1.00 78.12 433 VAL A C 1
ATOM 3322 O O . VAL A 1 433 ? -20.898 0.127 56.104 1.00 78.12 433 VAL A O 1
ATOM 3325 N N . SER A 1 434 ? -20.801 1.242 58.045 1.00 77.38 434 SER A N 1
ATOM 3326 C CA . SER A 1 434 ? -19.451 1.798 57.852 1.00 77.38 434 SER A CA 1
ATOM 3327 C C . SER A 1 434 ? -19.316 2.634 56.563 1.00 77.38 434 SER A C 1
ATOM 3329 O O . SER A 1 434 ? -18.359 2.497 55.798 1.00 77.38 434 SER A O 1
ATOM 3331 N N . ALA A 1 435 ? -20.308 3.484 56.285 1.00 70.69 435 ALA A N 1
ATOM 3332 C CA . ALA A 1 435 ? -20.340 4.323 55.087 1.00 70.69 435 ALA A CA 1
ATOM 3333 C C . ALA A 1 435 ? -19.779 5.737 55.342 1.00 70.69 435 ALA A C 1
ATOM 3335 O O . ALA A 1 435 ? -19.953 6.303 56.423 1.00 70.69 435 ALA A O 1
ATOM 3336 N N . LYS A 1 436 ? -19.118 6.342 54.347 1.00 72.56 436 LYS A N 1
ATOM 3337 C CA . LYS A 1 436 ? -18.688 7.757 54.384 1.00 72.56 436 LYS A CA 1
ATOM 3338 C C . LYS A 1 436 ? -19.291 8.538 53.219 1.00 72.56 436 LYS A C 1
ATOM 3340 O O . LYS A 1 436 ? -19.131 8.090 52.086 1.00 72.56 436 LYS A O 1
ATOM 3345 N N . GLY A 1 437 ? -19.872 9.708 53.485 1.00 69.50 437 GLY A N 1
ATOM 3346 C CA . GLY A 1 437 ? -20.493 10.566 52.471 1.00 69.50 437 GLY A CA 1
ATOM 3347 C C . GLY A 1 437 ? -21.680 9.863 51.826 1.00 69.50 437 GLY A C 1
ATOM 3348 O O . GLY A 1 437 ? -21.622 9.528 50.645 1.00 69.50 437 GLY A O 1
ATOM 3349 N N . LEU A 1 438 ? -22.672 9.522 52.647 1.00 70.81 438 LEU A N 1
ATOM 3350 C CA . LEU A 1 438 ? -23.882 8.831 52.220 1.00 70.81 438 LEU A CA 1
ATOM 3351 C C . LEU A 1 438 ? -24.978 9.867 52.006 1.00 70.81 438 LEU A C 1
ATOM 3353 O O . LEU A 1 438 ? -25.378 10.521 52.963 1.00 70.81 438 LEU A O 1
ATOM 3357 N N . VAL A 1 439 ? -25.461 9.972 50.776 1.00 72.06 439 VAL A N 1
ATOM 3358 C CA . VAL A 1 439 ? -26.625 10.778 50.412 1.00 72.06 439 VAL A CA 1
ATOM 3359 C C . VAL A 1 439 ? -27.732 9.818 50.001 1.00 72.06 439 VAL A C 1
ATOM 3361 O O . VAL A 1 439 ? -27.529 8.969 49.129 1.00 72.06 439 VAL A O 1
ATOM 3364 N N . ILE A 1 440 ? -28.873 9.896 50.675 1.00 69.56 440 ILE A N 1
ATOM 3365 C CA . ILE A 1 440 ? -30.071 9.141 50.316 1.00 69.56 440 ILE A CA 1
ATOM 3366 C C . ILE A 1 440 ? -31.154 10.147 49.955 1.00 69.56 440 ILE A C 1
ATOM 3368 O O . ILE A 1 440 ? -31.781 10.724 50.844 1.00 69.56 440 ILE A O 1
ATOM 3372 N N . ASP A 1 441 ? -31.409 10.276 48.660 1.00 68.06 441 ASP A N 1
ATOM 3373 C CA . ASP A 1 441 ? -32.484 11.103 48.134 1.00 68.06 441 ASP A CA 1
ATOM 3374 C C . ASP A 1 441 ? -33.685 10.202 47.874 1.00 68.06 441 ASP A C 1
ATOM 3376 O O . ASP A 1 441 ? -33.664 9.287 47.047 1.00 68.06 441 ASP A O 1
ATOM 3380 N N . VAL A 1 442 ? -34.763 10.413 48.628 1.00 65.38 442 VAL A N 1
ATOM 3381 C CA . VAL A 1 442 ? -36.003 9.660 48.442 1.00 65.38 442 VAL A CA 1
ATOM 3382 C C . VAL A 1 442 ? -37.100 10.613 48.008 1.00 65.38 442 VAL A C 1
ATOM 3384 O O . VAL A 1 442 ? -37.649 11.390 48.794 1.00 65.38 442 VAL A O 1
ATOM 3387 N N . LEU A 1 443 ? -37.515 10.473 46.749 1.00 59.78 443 LEU A N 1
ATOM 3388 C CA . LEU A 1 443 ? -38.534 11.307 46.109 1.00 59.78 443 LEU A CA 1
ATOM 3389 C C . LEU A 1 443 ? -39.788 10.485 45.746 1.00 59.78 443 LEU A C 1
ATOM 3391 O O . LEU A 1 443 ? -40.067 10.189 44.574 1.00 59.78 443 LEU A O 1
ATOM 3395 N N . PRO A 1 444 ? -40.612 10.074 46.732 1.00 54.75 444 PRO A N 1
ATOM 3396 C CA . PRO A 1 444 ? -41.758 9.226 46.465 1.00 54.75 444 PRO A CA 1
ATOM 3397 C C . PRO A 1 444 ? -42.959 10.037 45.954 1.00 54.75 444 PRO A C 1
ATOM 3399 O O . PRO A 1 444 ? -43.573 10.816 46.684 1.00 54.75 444 PRO A O 1
ATOM 3402 N N . LYS A 1 445 ? -43.396 9.761 44.718 1.00 58.00 445 LYS A N 1
ATOM 3403 C CA . LYS A 1 445 ? -44.727 10.151 44.207 1.00 58.00 445 LYS A CA 1
ATOM 3404 C C . LYS A 1 445 ? -45.720 9.004 44.476 1.00 58.00 445 LYS A C 1
ATOM 3406 O O . LYS A 1 445 ? -45.915 8.152 43.609 1.00 58.00 445 LYS A O 1
ATOM 3411 N N . LYS A 1 446 ? -46.308 8.919 45.684 1.00 59.78 446 LYS A N 1
ATOM 3412 C CA . LYS A 1 446 ? -47.098 7.741 46.149 1.00 59.78 446 LYS A CA 1
ATOM 3413 C C . LYS A 1 446 ? -48.530 8.057 46.614 1.00 59.78 446 LYS A C 1
ATOM 3415 O O . LYS A 1 446 ? -48.853 9.162 47.034 1.00 59.78 446 LYS A O 1
ATOM 3420 N N . SER A 1 447 ? -49.370 7.009 46.661 1.00 52.22 447 SER A N 1
ATOM 3421 C CA . SER A 1 447 ? -50.665 7.012 47.376 1.00 52.22 447 SER A CA 1
ATOM 3422 C C . SER A 1 447 ? -50.618 6.390 48.791 1.00 52.22 447 SER A C 1
ATOM 3424 O O . SER A 1 447 ? -51.340 6.869 49.664 1.00 52.22 447 SER A O 1
ATOM 3426 N N . ARG A 1 448 ? -49.770 5.364 49.037 1.00 59.44 448 ARG A N 1
ATOM 3427 C CA . ARG A 1 448 ? -49.412 4.780 50.359 1.00 59.44 448 ARG A CA 1
ATOM 3428 C C . ARG A 1 448 ? -48.004 4.146 50.326 1.00 59.44 448 ARG A C 1
ATOM 3430 O O . ARG A 1 448 ? -47.738 3.390 49.387 1.00 59.44 448 ARG A O 1
ATOM 3437 N N . GLY A 1 449 ? -47.139 4.375 51.320 1.00 62.91 449 GLY A N 1
ATOM 3438 C CA . GLY A 1 449 ? -45.798 3.759 51.377 1.00 62.91 449 GLY A CA 1
ATOM 3439 C C . GLY A 1 449 ? -45.182 3.658 52.779 1.00 62.91 449 GLY A C 1
ATOM 3440 O O . GLY A 1 449 ? -45.577 4.400 53.671 1.00 62.91 449 GLY A O 1
ATOM 3441 N N . ARG A 1 450 ? -44.230 2.729 52.944 1.00 70.19 450 ARG A N 1
ATOM 3442 C CA . ARG A 1 450 ? -43.368 2.577 54.131 1.00 70.19 450 ARG A CA 1
ATOM 3443 C C . ARG A 1 450 ? -41.904 2.724 53.705 1.00 70.19 450 ARG A C 1
ATOM 3445 O O . ARG A 1 450 ? -41.568 2.237 52.619 1.00 70.19 450 ARG A O 1
ATOM 3452 N N . LEU A 1 451 ? -41.110 3.425 54.502 1.00 72.12 451 LEU A N 1
ATOM 3453 C CA . LEU A 1 451 ? -39.688 3.667 54.288 1.00 72.12 451 LEU A CA 1
ATOM 3454 C C . LEU A 1 451 ? -38.955 3.359 55.598 1.00 72.12 451 LEU A C 1
ATOM 3456 O O . LEU A 1 451 ? -39.198 4.051 56.579 1.00 72.12 451 LEU A O 1
ATOM 3460 N N . ASP A 1 452 ? -38.107 2.336 55.594 1.00 76.38 452 ASP A N 1
ATOM 3461 C CA . ASP A 1 452 ? -37.292 1.927 56.737 1.00 76.38 452 ASP A CA 1
ATOM 3462 C C . ASP A 1 452 ? -35.817 2.191 56.374 1.00 76.38 452 ASP A C 1
ATOM 3464 O O . ASP A 1 452 ? -35.328 1.668 55.372 1.00 76.38 452 ASP A O 1
ATOM 3468 N N . ILE A 1 453 ? -35.109 3.025 57.138 1.00 74.81 453 ILE A N 1
ATOM 3469 C CA . ILE A 1 453 ? 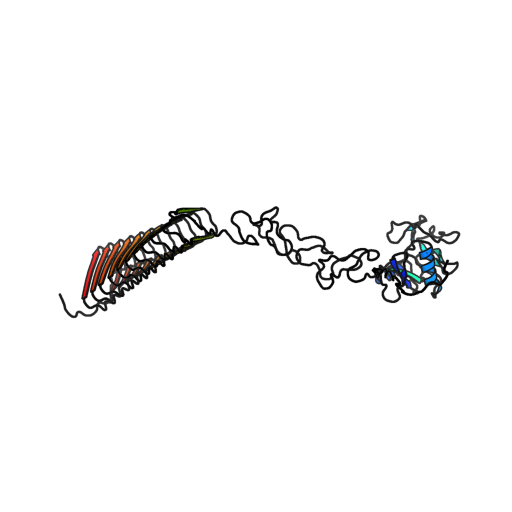-33.698 3.369 56.900 1.00 74.81 453 ILE A CA 1
ATOM 3470 C C . ILE A 1 453 ? -32.870 2.978 58.121 1.00 74.81 453 ILE A C 1
ATOM 3472 O O . ILE A 1 453 ? -33.187 3.381 59.236 1.00 74.81 453 ILE A O 1
ATOM 3476 N N . VAL A 1 454 ? -31.783 2.235 57.915 1.00 80.31 454 VAL A N 1
ATOM 3477 C CA . VAL A 1 454 ? -30.836 1.851 58.968 1.00 80.31 454 VAL A CA 1
ATOM 3478 C C . VAL A 1 454 ? -29.424 2.279 58.577 1.00 80.31 454 VAL A C 1
ATOM 3480 O O . VAL A 1 454 ? -28.904 1.863 57.546 1.00 80.31 454 VAL A O 1
ATOM 3483 N N . ALA A 1 455 ? -28.768 3.079 59.411 1.00 74.81 455 ALA A N 1
ATOM 3484 C CA . ALA A 1 455 ? -27.387 3.502 59.212 1.00 74.81 455 ALA A CA 1
ATOM 3485 C C . ALA A 1 455 ? -26.541 3.199 60.452 1.00 74.81 455 ALA A C 1
ATOM 3487 O O . ALA A 1 455 ? -26.859 3.639 61.552 1.00 74.81 455 ALA A O 1
ATOM 3488 N N . VAL A 1 456 ? -25.433 2.480 60.283 1.00 79.06 456 VAL A N 1
ATOM 3489 C CA . VAL A 1 456 ? -24.534 2.084 61.374 1.00 79.06 456 VAL A CA 1
ATOM 3490 C C . VAL A 1 456 ? -23.114 2.552 61.065 1.00 79.06 456 VAL A C 1
ATOM 3492 O O . VAL A 1 456 ? -22.565 2.238 60.011 1.00 79.06 456 VAL A O 1
ATOM 3495 N N . SER A 1 457 ? -22.486 3.288 61.984 1.00 78.06 457 SER A N 1
ATOM 3496 C CA . SER A 1 457 ? -21.121 3.821 61.845 1.00 78.06 457 SER A CA 1
ATOM 3497 C C . SER A 1 457 ? -20.920 4.695 60.591 1.00 78.06 457 SER A C 1
ATOM 3499 O O . SER A 1 457 ? -19.899 4.618 59.903 1.00 78.06 457 SER A O 1
ATOM 3501 N N . ALA A 1 458 ? -21.922 5.510 60.249 1.00 71.25 458 ALA A N 1
ATOM 3502 C CA . ALA A 1 458 ? -21.887 6.384 59.076 1.00 71.25 458 ALA A CA 1
ATOM 3503 C C . ALA A 1 458 ? -21.247 7.756 59.385 1.00 71.25 458 ALA A C 1
ATOM 3505 O O . ALA A 1 458 ? -21.450 8.317 60.462 1.00 71.25 458 ALA A O 1
ATOM 3506 N N . LYS A 1 459 ? -20.489 8.335 58.445 1.00 73.00 459 LYS A N 1
ATOM 3507 C CA . LYS A 1 459 ? -19.966 9.717 58.541 1.00 73.00 459 LYS A CA 1
ATOM 3508 C C . LYS A 1 459 ? -20.466 10.568 57.375 1.00 73.00 459 LYS A C 1
ATOM 3510 O O . LYS A 1 459 ? -20.266 10.157 56.236 1.00 73.00 459 LYS A O 1
ATOM 3515 N N . GLY A 1 460 ? -21.016 11.751 57.653 1.00 71.25 460 GLY A N 1
ATOM 3516 C CA . GLY A 1 460 ? -21.586 12.649 56.642 1.00 71.25 460 GLY A CA 1
ATOM 3517 C C . GLY A 1 460 ? -22.792 12.000 55.974 1.00 71.25 460 GLY A C 1
ATOM 3518 O O . GLY A 1 460 ? -22.716 11.633 54.804 1.00 71.25 460 GLY A O 1
ATOM 3519 N N . LEU A 1 461 ? -23.830 11.737 56.769 1.00 72.31 461 LEU A N 1
ATOM 3520 C CA . LEU A 1 461 ? -25.074 11.127 56.311 1.00 72.31 461 LEU A CA 1
ATOM 3521 C C . LEU A 1 461 ? -26.086 12.238 56.051 1.00 72.31 461 LEU A C 1
ATOM 3523 O O . LEU A 1 461 ? -26.446 12.959 56.981 1.00 72.31 461 LEU A O 1
ATOM 3527 N N . THR A 1 462 ? -26.556 12.330 54.817 1.00 73.69 462 THR A N 1
ATOM 3528 C CA . THR A 1 462 ? -27.633 13.225 54.402 1.00 73.69 462 THR A CA 1
ATOM 3529 C C . THR A 1 462 ? -28.791 12.382 53.901 1.00 73.69 462 THR A C 1
ATOM 3531 O O . THR A 1 462 ? -28.608 11.492 53.069 1.00 73.69 462 THR A O 1
ATOM 3534 N N . ILE A 1 463 ? -29.967 12.600 54.476 1.00 71.38 463 ILE A N 1
ATOM 3535 C CA . ILE A 1 463 ? -31.200 11.931 54.074 1.00 71.38 463 ILE A CA 1
ATOM 3536 C C . ILE A 1 463 ? -32.199 13.018 53.701 1.00 71.38 463 ILE A C 1
ATOM 3538 O O . ILE A 1 463 ? -32.770 13.648 54.592 1.00 71.38 463 ILE A O 1
ATOM 3542 N N . ASP A 1 464 ? -32.451 13.167 52.406 1.00 69.81 464 ASP A N 1
ATOM 3543 C CA . ASP A 1 464 ? -33.433 14.113 51.894 1.00 69.81 464 ASP A CA 1
ATOM 3544 C C . ASP A 1 464 ? -34.684 13.341 51.478 1.00 69.81 464 ASP A C 1
ATOM 3546 O O . ASP A 1 464 ? -34.724 12.587 50.500 1.00 69.81 464 ASP A O 1
ATOM 3550 N N . VAL A 1 465 ? -35.749 13.496 52.262 1.00 66.31 465 VAL A N 1
ATOM 3551 C CA . VAL A 1 465 ? -37.036 12.854 52.001 1.00 66.31 465 VAL A CA 1
ATOM 3552 C C . VAL A 1 465 ? -38.030 13.917 51.555 1.00 66.31 465 VAL A C 1
ATOM 3554 O O . VAL A 1 465 ? -38.506 14.736 52.341 1.00 66.31 465 VAL A O 1
ATOM 3557 N N . LEU A 1 466 ? -38.446 13.844 50.290 1.00 60.50 466 LEU A N 1
ATOM 3558 C CA . LEU A 1 466 ? -39.408 14.766 49.671 1.00 60.50 466 LEU A CA 1
ATOM 3559 C C . LEU A 1 466 ? -40.720 14.041 49.306 1.00 60.50 466 LEU A C 1
ATOM 3561 O O . LEU A 1 466 ? -41.001 13.773 48.128 1.00 60.50 466 LEU A O 1
ATOM 3565 N N . PRO A 1 467 ? -41.570 13.668 50.286 1.00 55.34 467 PRO A N 1
ATOM 3566 C CA . PRO A 1 467 ? -42.755 12.880 50.005 1.00 55.34 467 PRO A CA 1
ATOM 3567 C C . PRO A 1 467 ? -43.920 13.746 49.512 1.00 55.34 467 PRO A C 1
ATOM 3569 O O . PRO A 1 467 ? -44.574 14.456 50.274 1.00 55.34 467 PRO A O 1
ATOM 3572 N N . LYS A 1 468 ? -44.286 13.584 48.235 1.00 57.09 468 LYS A N 1
ATOM 3573 C CA . LYS A 1 468 ? -45.582 14.029 47.684 1.00 57.09 468 LYS A CA 1
ATOM 3574 C C . LYS A 1 468 ? -46.598 12.888 47.838 1.00 57.09 468 LYS A C 1
ATOM 3576 O O . LYS A 1 468 ? -46.828 12.135 46.887 1.00 57.09 468 LYS A O 1
ATOM 3581 N N . THR A 1 469 ? -47.141 12.667 49.045 1.00 53.91 469 THR A N 1
ATOM 3582 C CA . THR A 1 469 ? -47.915 11.438 49.362 1.00 53.91 469 THR A CA 1
ATOM 3583 C C . THR A 1 469 ? -49.194 11.651 50.190 1.00 53.91 469 THR A C 1
ATOM 3585 O O . THR A 1 469 ? -49.299 12.586 50.970 1.00 53.91 469 THR A O 1
ATOM 3588 N N . ARG A 1 470 ? -50.194 10.756 50.059 1.00 55.47 470 ARG A N 1
ATOM 3589 C CA . ARG A 1 470 ? -51.438 10.788 50.875 1.00 55.47 470 ARG A CA 1
ATOM 3590 C C . ARG A 1 470 ? -51.299 10.158 52.277 1.00 55.47 470 ARG A C 1
ATOM 3592 O O . ARG A 1 470 ? -51.943 10.656 53.194 1.00 55.47 470 ARG A O 1
ATOM 3599 N N . ARG A 1 471 ? -50.545 9.053 52.431 1.00 58.53 471 ARG A N 1
ATOM 3600 C CA . ARG A 1 471 ? -50.217 8.386 53.716 1.00 58.53 471 ARG A CA 1
ATOM 3601 C C . ARG A 1 471 ? -48.835 7.725 53.674 1.00 58.53 471 ARG A C 1
ATOM 3603 O O . ARG A 1 471 ? -48.631 6.875 52.802 1.00 58.53 471 ARG A O 1
ATOM 3610 N N . SER A 1 472 ? -47.953 8.028 54.625 1.00 64.88 472 SER A N 1
ATOM 3611 C CA . SER A 1 472 ? -46.597 7.449 54.683 1.00 64.88 472 SER A CA 1
ATOM 3612 C C . SER A 1 472 ? -46.145 7.126 56.113 1.00 64.88 472 SER A C 1
ATOM 3614 O O . SER A 1 472 ? -46.514 7.845 57.039 1.00 64.88 472 SER A O 1
ATOM 3616 N N . ARG A 1 473 ? -45.374 6.041 56.282 1.00 70.00 473 ARG A N 1
ATOM 3617 C CA . ARG A 1 473 ? -44.614 5.727 57.508 1.00 70.00 473 ARG A CA 1
ATOM 3618 C C . ARG A 1 473 ? -43.120 5.765 57.200 1.00 70.00 473 ARG A C 1
ATOM 3620 O O . ARG A 1 473 ? -42.727 5.197 56.176 1.00 70.00 473 ARG A O 1
ATOM 3627 N N . LEU A 1 474 ? -42.354 6.439 58.044 1.00 71.06 474 LEU A N 1
ATOM 3628 C CA . LEU A 1 474 ? -40.911 6.594 57.928 1.00 71.06 474 LEU A CA 1
ATOM 3629 C C . LEU A 1 474 ? -40.261 6.186 59.252 1.00 71.06 474 LEU A C 1
ATOM 3631 O O . LEU A 1 474 ? -40.480 6.865 60.248 1.00 71.06 474 LEU A O 1
ATOM 3635 N N . ASP A 1 475 ? -39.480 5.110 59.227 1.00 75.69 475 ASP A N 1
ATOM 3636 C CA . ASP A 1 475 ? -38.741 4.589 60.376 1.00 75.69 475 ASP A CA 1
ATOM 3637 C C . ASP A 1 475 ? -37.239 4.772 60.079 1.00 75.69 475 ASP A C 1
ATOM 3639 O O . ASP A 1 475 ? -36.727 4.201 59.115 1.00 75.69 475 ASP A O 1
ATOM 3643 N N . ILE A 1 476 ? -36.522 5.592 60.853 1.00 73.69 476 ILE A N 1
ATOM 3644 C CA . ILE A 1 476 ? -35.082 5.848 60.666 1.00 73.69 476 ILE A CA 1
ATOM 3645 C C . ILE A 1 476 ? -34.326 5.419 61.920 1.00 73.69 476 ILE A C 1
ATOM 3647 O O . ILE A 1 476 ? -34.606 5.908 63.009 1.00 73.69 476 ILE A O 1
ATOM 3651 N N . VAL A 1 477 ? -33.325 4.555 61.765 1.00 80.88 477 VAL A N 1
ATOM 3652 C CA . VAL A 1 477 ? -32.431 4.118 62.840 1.00 80.88 477 VAL A CA 1
ATOM 3653 C C . VAL A 1 477 ? -30.990 4.467 62.478 1.00 80.88 477 VAL A C 1
ATOM 3655 O O . VAL A 1 477 ? -30.455 3.969 61.491 1.00 80.88 477 VAL A O 1
ATOM 3658 N N . ALA A 1 478 ? -30.339 5.305 63.281 1.00 74.88 478 ALA A N 1
ATOM 3659 C CA . ALA A 1 478 ? -28.944 5.696 63.109 1.00 74.88 478 ALA A CA 1
ATOM 3660 C C . ALA A 1 478 ? -28.124 5.334 64.355 1.00 74.88 478 ALA A C 1
ATOM 3662 O O . ALA A 1 478 ? -28.411 5.804 65.451 1.00 74.88 478 ALA A O 1
ATOM 3663 N N . VAL A 1 479 ? -27.075 4.529 64.203 1.00 79.69 479 VAL A N 1
ATOM 3664 C CA . VAL A 1 479 ? -26.212 4.076 65.305 1.00 79.69 479 VAL A CA 1
ATOM 3665 C C . VAL A 1 479 ? -24.771 4.510 65.038 1.00 79.69 479 VAL A C 1
ATOM 3667 O O . VAL A 1 479 ? -24.207 4.184 63.997 1.00 79.69 479 VAL A O 1
ATOM 3670 N N . SER A 1 480 ? -24.142 5.226 65.973 1.00 76.81 480 SER A N 1
ATOM 3671 C CA . SER A 1 480 ? -22.751 5.706 65.878 1.00 76.81 480 SER A CA 1
ATOM 3672 C C . SER A 1 480 ? -22.476 6.589 64.641 1.00 76.81 480 SER A C 1
ATOM 3674 O O . SER A 1 480 ? -21.441 6.470 63.981 1.00 76.81 480 SER A O 1
ATOM 3676 N N . ALA A 1 481 ? -23.421 7.464 64.279 1.00 70.44 481 ALA A N 1
ATOM 3677 C CA . ALA A 1 481 ? -23.307 8.342 63.110 1.00 70.44 481 ALA A CA 1
ATOM 3678 C C . ALA A 1 481 ? -22.678 9.715 63.449 1.00 70.44 481 ALA A C 1
ATOM 3680 O O . ALA A 1 481 ? -22.951 10.290 64.501 1.00 70.44 481 ALA A O 1
ATOM 3681 N N . LYS A 1 482 ? -21.853 10.285 62.558 1.00 71.62 482 LYS A N 1
ATOM 3682 C CA . LYS A 1 482 ? -21.306 11.657 62.697 1.00 71.62 482 LYS A CA 1
ATOM 3683 C C . LYS A 1 482 ? -21.733 12.545 61.530 1.00 71.62 482 LYS A C 1
ATOM 3685 O O . LYS A 1 482 ? -21.561 12.126 60.388 1.00 71.62 482 LYS A O 1
ATOM 3690 N N . GLY A 1 483 ? -22.199 13.765 61.807 1.00 70.12 483 GLY A N 1
ATOM 3691 C CA . GLY A 1 483 ? -22.649 14.710 60.774 1.00 70.12 483 GLY A CA 1
ATOM 3692 C C . GLY A 1 483 ? -23.912 14.215 60.071 1.00 70.12 483 GLY A C 1
ATOM 3693 O O . GLY A 1 483 ? -23.904 14.007 58.861 1.00 70.12 483 GLY A O 1
ATOM 3694 N N . LEU A 1 484 ? -24.942 13.908 60.863 1.00 70.88 484 LEU A N 1
ATOM 3695 C CA . LEU A 1 484 ? -26.246 13.465 60.378 1.00 70.88 484 LEU A CA 1
ATOM 3696 C C . LEU A 1 484 ? -27.096 14.694 60.041 1.00 70.88 484 LEU A C 1
ATOM 3698 O O . LEU A 1 484 ? -27.323 15.543 60.903 1.00 70.88 484 LEU A O 1
ATOM 3702 N N . THR A 1 485 ? -27.598 14.736 58.816 1.00 71.38 485 THR A N 1
ATOM 3703 C CA . THR A 1 485 ? -28.552 15.729 58.318 1.00 71.38 485 THR A CA 1
ATOM 3704 C C . THR A 1 485 ? -29.756 14.981 57.766 1.00 71.38 485 THR A C 1
ATOM 3706 O O . THR A 1 485 ? -29.608 14.007 57.029 1.00 71.38 485 THR A O 1
ATOM 3709 N N . ILE A 1 486 ? -30.949 15.364 58.212 1.00 69.38 486 ILE A N 1
ATOM 3710 C CA . ILE A 1 486 ? -32.205 14.785 57.735 1.00 69.38 486 ILE A CA 1
ATOM 3711 C C . ILE A 1 486 ? -33.105 15.961 57.376 1.00 69.38 486 ILE A C 1
ATOM 3713 O O . ILE A 1 486 ? -33.528 16.683 58.282 1.00 69.38 486 ILE A O 1
ATOM 3717 N N . ASP A 1 487 ? -33.397 16.131 56.090 1.00 68.31 487 ASP A N 1
ATOM 3718 C CA . ASP A 1 487 ? -34.406 17.074 55.619 1.00 68.31 487 ASP A CA 1
ATOM 3719 C C . ASP A 1 487 ? -35.656 16.295 55.207 1.00 68.31 487 ASP A C 1
ATOM 3721 O O . ASP A 1 487 ? -35.630 15.411 54.347 1.00 68.31 487 ASP A O 1
ATOM 3725 N N . VAL A 1 488 ? -36.775 16.577 55.871 1.00 63.81 488 VAL A N 1
ATOM 3726 C CA . VAL A 1 488 ? -38.060 15.951 55.555 1.00 63.81 488 VAL A CA 1
ATOM 3727 C C . VAL A 1 488 ? -39.011 17.066 55.158 1.00 63.81 488 VAL A C 1
ATOM 3729 O O . VAL A 1 488 ? -39.467 17.835 55.995 1.00 63.81 488 VAL A O 1
ATOM 3732 N N . LEU A 1 489 ? -39.385 17.117 53.880 1.00 58.44 489 LEU A N 1
ATOM 3733 C CA . LEU A 1 489 ? -40.309 18.119 53.334 1.00 58.44 489 LEU A CA 1
ATOM 3734 C C . LEU A 1 489 ? -41.656 17.471 52.965 1.00 58.44 489 LEU A C 1
ATOM 3736 O O . LEU A 1 489 ? -41.939 17.222 51.784 1.00 58.44 489 LEU A O 1
ATOM 3740 N N . PRO A 1 490 ? -42.520 17.138 53.944 1.00 54.38 490 PRO A N 1
ATOM 3741 C CA . PRO A 1 490 ? -43.771 16.465 53.666 1.00 54.38 490 PRO A CA 1
ATOM 3742 C C . PRO A 1 490 ? -44.820 17.444 53.139 1.00 54.38 490 PRO A C 1
ATOM 3744 O O . PRO A 1 490 ? -45.305 18.320 53.844 1.00 54.38 490 PRO A O 1
ATOM 3747 N N . LYS A 1 491 ? -45.248 17.237 51.889 1.00 55.03 491 LYS A N 1
ATOM 3748 C CA . LYS A 1 491 ? -46.523 17.761 51.372 1.00 55.03 491 LYS A CA 1
ATOM 3749 C C . LYS A 1 491 ? -47.577 16.654 51.480 1.00 55.03 491 LYS A C 1
ATOM 3751 O O . LYS A 1 491 ? -47.938 16.044 50.468 1.00 55.03 491 LYS A O 1
ATOM 3756 N N . THR A 1 492 ? -47.996 16.301 52.698 1.00 51.84 492 THR A N 1
ATOM 3757 C CA . THR A 1 492 ? -48.814 15.099 52.968 1.00 51.84 492 THR A CA 1
ATOM 3758 C C . THR A 1 492 ? -50.043 15.377 53.847 1.00 51.84 492 THR A C 1
ATOM 3760 O O . THR A 1 492 ? -50.067 16.328 54.610 1.00 51.84 492 THR A O 1
ATOM 3763 N N . ARG A 1 493 ? -51.090 14.534 53.731 1.00 52.47 493 ARG A N 1
ATOM 3764 C CA . ARG A 1 493 ? -52.335 14.620 54.539 1.00 52.47 493 ARG A CA 1
ATOM 3765 C C . ARG A 1 493 ? -52.291 13.851 55.874 1.00 52.47 493 ARG A C 1
ATOM 3767 O O . ARG A 1 493 ? -53.058 14.189 56.760 1.00 52.47 493 ARG A O 1
ATOM 3774 N N . ARG A 1 494 ? -51.502 12.767 55.990 1.00 55.91 494 ARG A N 1
ATOM 3775 C CA . ARG A 1 494 ? -51.248 11.988 57.232 1.00 55.91 494 ARG A CA 1
ATOM 3776 C C . ARG A 1 494 ? -49.901 11.262 57.125 1.00 55.91 494 ARG A C 1
ATOM 3778 O O . ARG A 1 494 ? -49.706 10.501 56.173 1.00 55.91 494 ARG A O 1
ATOM 3785 N N . SER A 1 495 ? -49.005 11.426 58.091 1.00 62.47 495 SER A N 1
ATOM 3786 C CA . SER A 1 495 ? -47.681 10.777 58.102 1.00 62.47 495 SER A CA 1
ATOM 3787 C C . SER A 1 495 ? -47.312 10.354 59.518 1.00 62.47 495 SER A C 1
ATOM 3789 O O . SER A 1 495 ? -47.696 11.038 60.455 1.00 62.47 495 SER A O 1
ATOM 3791 N N . ARG A 1 496 ? -46.556 9.263 59.663 1.00 67.56 496 ARG A N 1
ATOM 3792 C CA . ARG A 1 496 ? -45.894 8.897 60.923 1.00 67.56 496 ARG A CA 1
ATOM 3793 C C . ARG A 1 496 ? -44.392 8.805 60.683 1.00 67.56 496 ARG A C 1
ATOM 3795 O O . ARG A 1 496 ? -43.985 8.235 59.667 1.00 67.56 496 ARG A O 1
ATOM 3802 N N . LEU A 1 497 ? -43.622 9.396 61.584 1.00 69.06 497 LEU A N 1
ATOM 3803 C CA . LEU A 1 497 ? -42.173 9.486 61.522 1.00 69.06 497 LEU A CA 1
ATOM 3804 C C . LEU A 1 497 ? -41.602 9.041 62.866 1.00 69.06 497 LEU A C 1
ATOM 3806 O O . LEU A 1 497 ? -41.795 9.739 63.856 1.00 69.06 497 LEU A O 1
ATOM 3810 N N . ASP A 1 498 ? -40.876 7.929 62.862 1.00 74.38 498 ASP A N 1
ATOM 3811 C CA . ASP A 1 498 ? -40.207 7.381 64.036 1.00 74.38 498 ASP A CA 1
ATOM 3812 C C . ASP A 1 498 ? -38.685 7.439 63.765 1.00 74.38 498 ASP A C 1
ATOM 3814 O O . ASP A 1 498 ? -38.188 6.839 62.811 1.00 74.38 498 ASP A O 1
ATOM 3818 N N . ILE A 1 499 ? -37.933 8.214 64.559 1.00 71.56 499 ILE A N 1
ATOM 3819 C CA . ILE A 1 499 ? -36.471 8.366 64.424 1.00 71.56 499 ILE A CA 1
ATOM 3820 C C . ILE A 1 499 ? -35.796 7.895 65.710 1.00 71.56 499 ILE A C 1
ATOM 3822 O O . ILE A 1 499 ? -36.092 8.399 66.790 1.00 71.56 499 ILE A O 1
ATOM 3826 N N . VAL A 1 500 ? -34.842 6.977 65.580 1.00 77.81 500 VAL A N 1
ATOM 3827 C CA . VAL A 1 500 ? -34.002 6.475 66.670 1.00 77.81 500 VAL A CA 1
ATOM 3828 C C . VAL A 1 500 ? -32.543 6.763 66.331 1.00 77.81 500 VAL A C 1
ATOM 3830 O O . VAL A 1 500 ? -32.016 6.248 65.347 1.00 77.81 500 VAL A O 1
ATOM 3833 N N . ALA A 1 501 ? -31.873 7.577 67.146 1.00 70.50 501 ALA A N 1
ATOM 3834 C CA . ALA A 1 501 ? -30.455 7.886 66.994 1.00 70.50 501 ALA A CA 1
ATOM 3835 C C . ALA A 1 501 ? -29.687 7.499 68.264 1.00 70.50 501 ALA A C 1
ATOM 3837 O O . ALA A 1 501 ? -29.988 7.983 69.350 1.00 70.50 501 ALA A O 1
ATOM 3838 N N . VAL A 1 502 ? -28.679 6.638 68.130 1.00 74.06 502 VAL A N 1
ATOM 3839 C CA . VAL A 1 502 ? -27.867 6.117 69.238 1.00 74.06 502 VAL A CA 1
ATOM 3840 C C . VAL A 1 502 ? -26.409 6.502 68.996 1.00 74.06 502 VAL A C 1
ATOM 3842 O O . VAL A 1 502 ? -25.856 6.183 67.946 1.00 74.06 502 VAL A O 1
ATOM 3845 N N . LEU A 1 503 ? -25.766 7.189 69.949 1.00 69.56 503 LEU A N 1
ATOM 3846 C CA . LEU A 1 503 ? -24.361 7.638 69.860 1.00 69.56 503 LEU A CA 1
ATOM 3847 C C . LEU A 1 503 ? -24.048 8.553 68.650 1.00 69.56 503 LEU A C 1
ATOM 3849 O O . LEU A 1 503 ? -22.950 8.496 68.089 1.00 69.56 503 LEU A O 1
ATOM 3853 N N . ALA A 1 504 ? -25.001 9.391 68.227 1.00 64.00 504 ALA A N 1
ATOM 3854 C CA . ALA A 1 504 ? -24.818 10.327 67.115 1.00 64.00 504 ALA A CA 1
ATOM 3855 C C . ALA A 1 504 ? -24.188 11.668 67.564 1.00 64.00 504 ALA A C 1
ATOM 3857 O O . ALA A 1 504 ? -24.524 12.177 68.630 1.00 64.00 504 ALA A O 1
ATOM 3858 N N . LYS A 1 505 ? -23.285 12.263 66.762 1.00 63.59 505 LYS A N 1
ATOM 3859 C CA . LYS A 1 505 ? -22.656 13.584 67.036 1.00 63.59 505 LYS A CA 1
ATOM 3860 C C . LYS A 1 505 ? -22.790 14.550 65.847 1.00 63.59 505 LYS A C 1
ATOM 3862 O O . LYS A 1 505 ? -22.588 14.136 64.705 1.00 63.59 505 LYS A O 1
ATOM 3867 N N . GLY A 1 506 ? -23.047 15.837 66.120 1.00 61.50 506 GLY A N 1
ATOM 3868 C CA . GLY A 1 506 ? -23.159 16.895 65.097 1.00 61.50 506 GLY A CA 1
ATOM 3869 C C . GLY A 1 506 ? -24.440 16.797 64.264 1.00 61.50 506 GLY A C 1
ATOM 3870 O O . GLY A 1 506 ? -24.374 16.774 63.040 1.00 61.50 506 GLY A O 1
ATOM 3871 N N . TRP A 1 507 ? -25.584 16.638 64.932 1.00 61.50 507 TRP A N 1
ATOM 3872 C CA . TRP A 1 507 ? -26.899 16.500 64.305 1.00 61.50 507 TRP A CA 1
ATOM 3873 C C . TRP A 1 507 ? -27.520 17.879 64.044 1.00 61.50 507 TRP A C 1
ATOM 3875 O O . TRP A 1 507 ? -27.585 18.696 64.961 1.00 61.50 507 TRP A O 1
ATOM 3885 N N . GLN A 1 508 ? -27.982 18.131 62.817 1.00 59.00 508 GLN A N 1
ATOM 3886 C CA . GLN A 1 508 ? -28.753 19.327 62.458 1.00 59.00 508 GLN A CA 1
ATOM 3887 C C . GLN A 1 508 ? -30.114 18.914 61.885 1.00 59.00 508 GLN A C 1
ATOM 3889 O O . GLN A 1 508 ? -30.198 18.027 61.034 1.00 59.00 508 GLN A O 1
ATOM 3894 N N . LYS A 1 509 ? -31.182 19.542 62.389 1.00 58.12 509 LYS A N 1
ATOM 3895 C CA . LYS A 1 509 ? -32.579 19.282 62.021 1.00 58.12 509 LYS A CA 1
ATOM 3896 C C . LYS A 1 509 ? -33.086 20.447 61.174 1.00 58.12 509 LYS A C 1
ATOM 3898 O O . LYS A 1 509 ? -33.159 21.565 61.677 1.00 58.12 509 LYS A O 1
ATOM 3903 N N . THR A 1 510 ? -33.458 20.195 59.925 1.00 50.69 510 THR A N 1
ATOM 3904 C CA . THR A 1 510 ? -33.999 21.213 59.015 1.00 50.69 510 THR A CA 1
ATOM 3905 C C . THR A 1 510 ? -35.434 20.848 58.630 1.00 50.69 510 THR A C 1
ATOM 3907 O O . THR A 1 510 ? -35.698 19.741 58.183 1.00 50.69 510 THR A O 1
ATOM 3910 N N . SER A 1 511 ? -36.354 21.789 58.883 1.00 49.47 511 SER A N 1
ATOM 3911 C CA . SER A 1 511 ? -37.749 21.866 58.402 1.00 49.47 511 SER A CA 1
ATOM 3912 C C . SER A 1 511 ? -38.747 20.736 58.745 1.00 49.47 511 SER A C 1
ATOM 3914 O O . SER A 1 511 ? -38.654 19.615 58.274 1.00 49.47 511 SER A O 1
ATOM 3916 N N . PHE A 1 512 ? -39.824 21.085 59.464 1.00 50.91 512 PHE A N 1
ATOM 3917 C CA . PHE A 1 512 ? -41.130 20.399 59.419 1.00 50.91 512 PHE A CA 1
ATOM 3918 C C . PHE A 1 512 ? -42.191 21.416 58.957 1.00 50.91 512 PHE A C 1
ATOM 3920 O O . PHE A 1 512 ? -42.037 22.603 59.259 1.00 50.91 512 PHE A O 1
ATOM 3927 N N . PRO A 1 513 ? -43.282 21.021 58.270 1.00 41.06 513 PRO A N 1
ATOM 3928 C CA . PRO A 1 513 ? -44.422 21.912 58.097 1.00 41.06 513 PRO A CA 1
ATOM 3929 C C . PRO A 1 513 ? -45.061 22.148 59.468 1.00 41.06 513 PRO A C 1
ATOM 3931 O O . PRO A 1 513 ? -45.148 21.220 60.275 1.00 41.06 513 PRO A O 1
ATOM 3934 N N . LYS A 1 514 ? -45.492 23.388 59.721 1.00 38.03 514 LYS A N 1
ATOM 3935 C CA . LYS A 1 514 ? -46.209 23.780 60.941 1.00 38.03 514 LYS A CA 1
ATOM 3936 C C . LYS A 1 514 ? -47.328 22.779 61.261 1.00 38.03 514 LYS A C 1
ATOM 3938 O O . LYS A 1 514 ? -48.080 22.382 60.374 1.00 38.03 514 LYS A O 1
ATOM 3943 N N . GLN A 1 515 ? -47.396 22.394 62.533 1.00 39.75 515 GLN A N 1
ATOM 3944 C CA . GLN A 1 515 ? -48.486 21.634 63.136 1.00 39.75 515 GLN A CA 1
ATOM 3945 C C . GLN A 1 515 ? -49.834 22.281 62.805 1.00 39.75 515 GLN A C 1
ATOM 3947 O O . GLN A 1 515 ? -50.150 23.347 63.321 1.00 39.75 515 GLN A O 1
ATOM 3952 N N . GLU A 1 516 ? -50.647 21.600 62.005 1.00 33.50 516 GLU A N 1
ATOM 3953 C CA . GLU A 1 516 ? -52.094 21.630 62.182 1.00 33.50 516 GLU A CA 1
ATOM 3954 C C . GLU A 1 516 ? -52.515 20.220 62.594 1.00 33.50 516 GLU A C 1
ATOM 3956 O O . GLU A 1 516 ? -52.131 19.229 61.971 1.00 33.50 516 GLU A O 1
ATOM 3961 N N . ALA A 1 517 ? -53.192 20.186 63.738 1.00 36.66 517 ALA A N 1
ATOM 3962 C CA . ALA A 1 517 ? -53.572 19.059 64.576 1.00 36.66 517 ALA A CA 1
ATOM 3963 C C . ALA A 1 517 ? -53.858 17.721 63.866 1.00 36.66 517 ALA A C 1
ATOM 3965 O O . ALA A 1 517 ? -54.517 17.687 62.828 1.00 36.66 517 ALA A O 1
ATOM 3966 N N . MET A 1 518 ? -53.438 16.613 64.493 1.00 28.39 518 MET A N 1
ATOM 3967 C CA . MET A 1 518 ? -54.305 15.481 64.879 1.00 28.39 518 MET A CA 1
ATOM 3968 C C . MET A 1 518 ? -53.482 14.289 65.405 1.00 28.39 518 MET A C 1
ATOM 3970 O O . MET A 1 518 ? -52.441 13.962 64.832 1.00 28.39 518 MET A O 1
ATOM 3974 N N . ASP A 1 519 ? -54.037 13.674 66.455 1.00 30.33 519 ASP A N 1
ATOM 3975 C CA . ASP A 1 519 ? -53.707 12.415 67.154 1.00 30.33 519 ASP A CA 1
ATOM 3976 C C . ASP A 1 519 ? -53.023 11.284 66.357 1.00 30.33 519 ASP A C 1
ATOM 3978 O O . ASP A 1 519 ? -53.388 11.027 65.176 1.00 30.33 519 ASP A O 1
#

Radius of gyration: 48.87 Å; chains: 1; bounding box: 106×57×147 Å

Foldseek 3Di:
DDDDDDDDDDDPPPPPPPVVVPQDFDDPDPWDQDPVQQWTKDKFFWWDQLVRQQVVLVVVQWGFDDQQDPVSLLVVLVRCLPPPFFKAFGQWKAALVRFIDGPVVPHGHPDAQADVPPPDPSNPGIWTWMFGNPPPRGIYTHDSHTIGIGMIIHNTAGDFQFADRNRPHGQDPFQDDPSNGADRYPSARPRAGFKQFDDRRRPHGADAQFTTDVRPHGAPPFQDDDSNGADRHPRFRPNAGHPQADDRRRPDGDEDEDEDDDQEEEAEAEAEQAQEYEYEYDYPYAYYEYEYEYYNYQEYEYEYEDPYAEYEYHYEYEQYAAYEYEYEYQYAEYEYAYEYELYEHYEYEYEYNYQEYEYHEEYENYEQHEYHYEYCYAEYEYAYEYELYENYEYEAEYCYAEYEYEEEYENYENYEYAYNYNYAEYEYEYYYENYEQYEYHAEDPYAEYEYAYEYYLYEQYEYEAEDPYAEYEYHYEAELYENYHYHHHDPYDYYHYHYHHYNYYNYDYDDDPDDDDDD